Protein AF-0000000085089955 (afdb_homodimer)

Nearest PDB structures (foldseek):
  7aue-assembly1_R  TM=5.132E-01  e=2.820E-02  Homo sapiens
  8flt-assembly1_R  TM=5.204E-01  e=7.065E-01  Homo sapiens
  8fls-assembly1_R  TM=5.427E-01  e=8.782E-01  Homo sapiens
  5uz7-assembly1_R  TM=4.188E-01  e=1.191E+00  Homo sapiens
  4nqi-assembly1_B  TM=1.886E-01  e=1.191E+00  Dictyostelium discoideum

Sequence (634 aa):
MAKNITVPYVSVSDFDWGLNLEASASLPWNPTIWSLVAALTALPLWMTLELTVSVLYVFQRWSGLYFYAVLITAWSISLHAIGFLLSYCVPSCNWIASSIMTELGWVGMVTGFSLVLYSRLNLMSFIMRNRHISRIALAMIITNAVLFHIPTFVVFMIGVSSPGLFVKYISAMNALERVQIVMFSVQELILSGLYIYGTFKMAQDSFNSRIRRTIVLLITVQIAAVCCSALLIVLDFAGYYILKSFIHSFVYAIKLKLEFVILNEFRRLVTQASSGPGINEKDLTMASNGALFPFLKKQDSPAGGRVDEIDMEIRPVMAKNITVPYVSVSDFDWGLNLEASASLPWNPTIWSLVAALTALPLWMTLELTVSVLYVFQRWSGLYFYAVLITAWSISLHAIGFLLSYCVPSCNWIASSIMTELGWVGMVTGFSLVLYSRLNLMSFIMRNRHISRIALAMIITNAVLFHIPTFVVFMIGVSSPGLFVKYISAMNALERVQIVMFSVQELILSGLYIYGTFKMAQDSFNSRIRRTIVLLITVQIAAVCCSALLIVLDFAGYYILKSFIHSFVYAIKLKLEFVILNEFRRLVTQASSGPGINEKDLTMASNGALFPFLKKQDSPAGGRVDEIDMEIRPV

pLDDT: mean 77.6, std 19.86, range [26.81, 97.56]

Foldseek 3Di:
DDDDDDFADDDPVRDQLFDDLVQLQENGDDPVVVVLLVVLLVQLVVLLVVVVVVLVVVDPDCDALLNVLLNQLSVLLNQLSVLSCCRRHPNVDDNVVSLVSNLSSVLSNLLSVLSNLLSVLCQFLVVVVVVPVSVVLVVLSVVLSVVQSVVLSVLVCQLNVDVVSVVVSVVVNLVSVLVSLVSSLVSLVVSLVSVLVSLVVVVVVPPDPLSVVLSVLSNVLSVLLSVLSVVLNVCSVVRSNNSSSSNVSVSSSSNSVSSVVNVVSVVVVVVVVVPDDPPPPVVVCCVCVHGGRVQQDDPPPDPDDDPPDSPRPSDDD/DDDDDDFADDDPVRDQLFDDLVQLQENGDDPVVVVLLVVLLVQLVVLLVVVLVVLVVVDPDCDALLNVLLNQLSVLLNQLSVLSCCRRHPNVDDNVVSLVSNLSSVLSNLLSVLSNLLSVLCQFLVVVVVVVVSVVLVVLSVVLSVVQSVVLSVLVCQLNVDVVSVVVSVVVNLVSVLVSLVSSLVSLVVSLVSVLVSLVVVVVVDPDPLSVVLSVLSNVLSVLLSVLSVVLNVCSVVRSNNSSSSNVSVSSSSNSVSSVVNVVSVVVVVVVVVPDPPPPPVVVCCVCVHGGRVQQDDPPPDPDDDPPDSPRRSDDD

Secondary structure (DSSP, 8-state):
--EEEEEEE--GGG---S--HHHHH---B-HHHHHHHHHHHHHHHHHHHHHHHHHHHH-S----HHHHHHHHHHHHHHHHHHHHHHHHH-TTS-HHHHHHHHHHHHHHHHHHHHHHHHHHHHHSHHHHH-HHHHHHHHHHHHHHHHHHHHHHHHHHHHHHH-HHHHHHHHHHHHHHHHHHHHHHHHHHHHHHHHHHHHHHHHHTT---HHHHHHHHHHHHHHHHHHHHHHHHHHHHHTT-HHHHHHHHHHHHHHHHHHHHHHHHHHHHHHHHHHH-TTS-HHHHHHHHTSSS-TT-------SSS------------/--EEEEEEE--GGG---S--HHHHH---B-HHHHHHHHHHHHHHHHHHHHHHHHHHHH-S--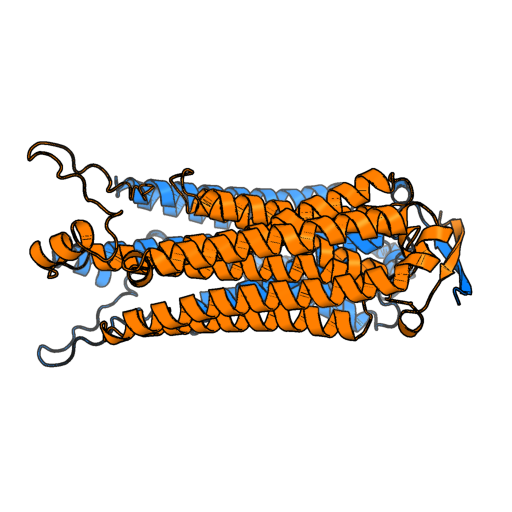--HHHHHHHHHHHHHHHHHHHHHHHHH-TTS-HHHHHHHHHHHHHHHHHHHHHHHHHHHHHSHHHHH-HHHHHHHHHHHHHHHHHHHHHHHHHHHHHHH-HHHHHHHHHHHHHHHHHHHHHHHHHHHHHHHHHHHHHHHHHTT---HHHHHHHHHHHHHHHHHHHHHHHHHHHHHTT-HHHHHHHHHHHHHHHHHHHHHHHHHHHHHHHHHHH-TTS-HHHHHHHHTSSS-TT-------SSS------------

InterPro domains:
  IPR056120 Domain of unknown function DUF7703 [PF24802] (38-273)

Organism: Talaromyces marneffei (strain ATCC 18224 / CBS 334.59 / QM 7333) (NCBI:txid441960)

Structure (mmCIF, N/CA/C/O backbone):
data_AF-0000000085089955-model_v1
#
loop_
_entity.id
_entity.type
_entity.pdbx_description
1 polymer 'DUF7703 domain-containing protein'
#
loop_
_atom_site.group_PDB
_atom_site.id
_atom_site.type_symbol
_atom_site.label_atom_id
_atom_site.label_alt_id
_atom_site.label_comp_id
_atom_site.label_asym_id
_atom_site.label_entity_id
_atom_site.label_seq_id
_atom_site.pdbx_PDB_ins_code
_atom_site.Cartn_x
_atom_site.Cartn_y
_atom_site.Cartn_z
_atom_site.occupancy
_atom_site.B_iso_or_equiv
_atom_site.auth_seq_id
_atom_site.auth_comp_id
_atom_site.auth_asym_id
_atom_site.auth_atom_id
_atom_site.pdbx_PDB_model_num
ATOM 1 N N . MET A 1 1 ? -11.969 -26.828 -19.609 1 55.75 1 MET A N 1
ATOM 2 C CA . MET A 1 1 ? -11.508 -28.109 -19.078 1 55.75 1 MET A CA 1
ATOM 3 C C . MET A 1 1 ? -10.023 -28.047 -18.734 1 55.75 1 MET A C 1
ATOM 5 O O . MET A 1 1 ? -9.234 -27.438 -19.453 1 55.75 1 MET A O 1
ATOM 9 N N . ALA A 1 2 ? -9.75 -28.391 -17.5 1 65.31 2 ALA A N 1
ATOM 10 C CA . ALA A 1 2 ? -8.367 -28.391 -17.031 1 65.31 2 ALA A CA 1
ATOM 11 C C . ALA A 1 2 ? -7.539 -29.422 -17.812 1 65.31 2 ALA A C 1
ATOM 13 O O . ALA A 1 2 ? -8.008 -30.516 -18.094 1 65.31 2 ALA A O 1
ATOM 14 N N . LYS A 1 3 ? -6.555 -28.953 -18.656 1 76.56 3 LYS A N 1
ATOM 15 C CA . LYS A 1 3 ? -5.598 -29.812 -19.328 1 76.56 3 LYS A CA 1
ATOM 16 C C . LYS A 1 3 ? -4.426 -30.172 -18.422 1 76.56 3 LYS A C 1
ATOM 18 O O . LYS A 1 3 ? -3.912 -29.297 -17.703 1 76.56 3 LYS A O 1
ATOM 23 N N . ASN A 1 4 ? -4.113 -31.391 -18.234 1 76.12 4 ASN A N 1
ATOM 24 C CA . ASN A 1 4 ? -2.975 -31.812 -17.422 1 76.12 4 ASN A CA 1
ATOM 25 C C . ASN A 1 4 ? -1.652 -31.547 -18.141 1 76.12 4 ASN A C 1
ATOM 27 O O . ASN A 1 4 ? -1.476 -31.922 -19.297 1 76.12 4 ASN A O 1
ATOM 31 N N . ILE A 1 5 ? -0.928 -30.641 -17.594 1 77.69 5 ILE A N 1
ATOM 32 C CA . ILE A 1 5 ? 0.38 -30.344 -18.172 1 77.69 5 ILE A CA 1
ATOM 33 C C . ILE A 1 5 ? 1.477 -30.734 -17.172 1 77.69 5 ILE A C 1
ATOM 35 O O . ILE A 1 5 ? 1.23 -30.812 -15.969 1 77.69 5 ILE A O 1
ATOM 39 N N . THR A 1 6 ? 2.623 -31.094 -17.656 1 76.88 6 THR A N 1
ATOM 40 C CA . THR A 1 6 ? 3.781 -31.406 -16.828 1 76.88 6 THR A CA 1
ATOM 41 C C . THR A 1 6 ? 4.668 -30.172 -16.656 1 76.88 6 THR A C 1
ATOM 43 O O . THR A 1 6 ? 5.039 -29.531 -17.625 1 76.88 6 THR A O 1
ATOM 46 N N . VAL A 1 7 ? 4.695 -29.797 -15.406 1 76.81 7 VAL A N 1
ATOM 47 C CA . VAL A 1 7 ? 5.5 -28.609 -15.133 1 76.81 7 VAL A CA 1
ATOM 48 C C . VAL A 1 7 ? 6.605 -28.969 -14.133 1 76.81 7 VAL A C 1
ATOM 50 O O . VAL A 1 7 ? 6.434 -29.844 -13.289 1 76.81 7 VAL A O 1
ATOM 53 N N . PRO A 1 8 ? 7.781 -28.344 -14.391 1 77.06 8 PRO A N 1
ATOM 54 C CA . PRO A 1 8 ? 8.852 -28.562 -13.406 1 77.06 8 PRO A CA 1
ATOM 55 C C . PRO A 1 8 ? 8.547 -27.922 -12.055 1 77.06 8 PRO A C 1
ATOM 57 O O . PRO A 1 8 ? 8.414 -26.703 -11.969 1 77.06 8 PRO A O 1
ATOM 60 N N . TYR A 1 9 ? 8.242 -28.75 -11.094 1 79 9 TYR A N 1
ATOM 61 C CA . TYR A 1 9 ? 7.902 -28.281 -9.758 1 79 9 TYR A CA 1
ATOM 62 C C . TYR A 1 9 ? 9.109 -28.359 -8.828 1 79 9 TYR A C 1
ATOM 64 O O . TYR A 1 9 ? 9.867 -29.344 -8.867 1 79 9 TYR A O 1
ATOM 72 N N . VAL A 1 10 ? 9.414 -27.266 -8.195 1 78.12 10 VAL A N 1
ATOM 73 C CA . VAL A 1 10 ? 10.469 -27.219 -7.184 1 78.12 10 VAL A CA 1
ATOM 74 C C . VAL A 1 10 ? 9.875 -26.766 -5.852 1 78.12 10 VAL A C 1
ATOM 76 O O . VAL A 1 10 ? 9.156 -25.766 -5.797 1 78.12 10 VAL A O 1
ATOM 79 N N . SER A 1 11 ? 10.078 -27.578 -4.848 1 80.56 11 SER A N 1
ATOM 80 C CA . SER A 1 11 ? 9.609 -27.172 -3.525 1 80.56 11 SER A CA 1
ATOM 81 C C . SER A 1 11 ? 10.305 -25.906 -3.062 1 80.56 11 SER A C 1
ATOM 83 O O . SER A 1 11 ? 11.406 -25.578 -3.529 1 80.56 11 SER A O 1
ATOM 85 N N . VAL A 1 12 ? 9.68 -25.172 -2.207 1 80.62 12 VAL A N 1
ATOM 86 C CA . VAL A 1 12 ? 10.195 -23.891 -1.717 1 80.62 12 VAL A CA 1
ATOM 87 C C . VAL A 1 12 ? 11.547 -24.109 -1.035 1 80.62 12 VAL A C 1
ATOM 89 O O . VAL A 1 12 ? 12.461 -23.297 -1.184 1 80.62 12 VAL A O 1
ATOM 92 N N . SER A 1 13 ? 11.688 -25.156 -0.314 1 80.88 13 SER A N 1
ATOM 93 C CA . SER A 1 13 ? 12.922 -25.453 0.41 1 80.88 13 SER A CA 1
ATOM 94 C C . SER A 1 13 ? 14.055 -25.828 -0.547 1 80.88 13 SER A C 1
ATOM 96 O O . SER A 1 13 ? 15.227 -25.594 -0.251 1 80.88 13 SER A O 1
ATOM 98 N N . ASP A 1 14 ? 13.758 -26.297 -1.745 1 80.56 14 ASP A N 1
ATOM 99 C CA . ASP A 1 14 ? 14.773 -26.75 -2.689 1 80.56 14 ASP A CA 1
ATOM 100 C C . ASP A 1 14 ? 15.016 -25.703 -3.775 1 80.56 14 ASP A C 1
ATOM 102 O O . ASP A 1 14 ? 15.836 -25.906 -4.672 1 80.56 14 ASP A O 1
ATOM 106 N N . PHE A 1 15 ? 14.227 -24.656 -3.637 1 82.88 15 PHE A N 1
ATOM 107 C CA . PHE A 1 15 ? 14.398 -23.609 -4.645 1 82.88 15 PHE A CA 1
ATOM 108 C C . PHE A 1 15 ? 15.703 -22.859 -4.418 1 82.88 15 PHE A C 1
ATOM 110 O O . PHE A 1 15 ? 16.016 -22.453 -3.291 1 82.88 15 PHE A O 1
ATOM 117 N N . ASP A 1 16 ? 16.516 -22.797 -5.477 1 80.5 16 ASP A N 1
ATOM 118 C CA . ASP A 1 16 ? 17.766 -22.031 -5.422 1 80.5 16 ASP A CA 1
ATOM 119 C C . ASP A 1 16 ? 17.484 -20.531 -5.562 1 80.5 16 ASP A C 1
ATOM 121 O O . ASP A 1 16 ? 17.266 -20.047 -6.672 1 80.5 16 ASP A O 1
ATOM 125 N N . TRP A 1 17 ? 17.531 -19.875 -4.477 1 83.56 17 TRP A N 1
ATOM 126 C CA . TRP A 1 17 ? 17.25 -18.438 -4.457 1 83.56 17 TRP A CA 1
ATOM 127 C C . TRP A 1 17 ? 18.469 -17.641 -4.918 1 83.56 17 TRP A C 1
ATOM 129 O O . TRP A 1 17 ? 18.469 -16.422 -4.875 1 83.56 17 TRP A O 1
ATOM 139 N N . GLY A 1 18 ? 19.516 -18.312 -5.324 1 79.62 18 GLY A N 1
ATOM 140 C CA . GLY A 1 18 ? 20.75 -17.641 -5.734 1 79.62 18 GLY A CA 1
ATOM 141 C C . GLY A 1 18 ? 20.703 -17.141 -7.164 1 79.62 18 GLY A C 1
ATOM 142 O O . GLY A 1 18 ? 19.688 -17.281 -7.848 1 79.62 18 GLY A O 1
ATOM 143 N N . LEU A 1 19 ? 21.766 -16.422 -7.5 1 77.88 19 LEU A N 1
ATOM 144 C CA . LEU A 1 19 ? 21.906 -15.914 -8.859 1 77.88 19 LEU A CA 1
ATOM 145 C C . LEU A 1 19 ? 22.125 -17.062 -9.844 1 77.88 19 LEU A C 1
ATOM 147 O O . LEU A 1 19 ? 23.109 -17.797 -9.75 1 77.88 19 LEU A O 1
ATOM 151 N N . ASN A 1 20 ? 21.062 -17.375 -10.539 1 74.69 20 ASN A N 1
ATOM 152 C CA . ASN A 1 20 ? 21.156 -18.453 -11.531 1 74.69 20 ASN A CA 1
ATOM 153 C C . ASN A 1 20 ? 20.438 -18.078 -12.82 1 74.69 20 ASN A C 1
ATOM 155 O O . ASN A 1 20 ? 19.422 -17.391 -12.797 1 74.69 20 ASN A O 1
ATOM 159 N N . LEU A 1 21 ? 21.109 -18.359 -13.859 1 64.19 21 LEU A N 1
ATOM 160 C CA . LEU A 1 21 ? 20.594 -18.031 -15.188 1 64.19 21 LEU A CA 1
ATOM 161 C C . LEU A 1 21 ? 19.312 -18.828 -15.477 1 64.19 21 LEU A C 1
ATOM 163 O O . LEU A 1 21 ? 18.406 -18.312 -16.125 1 64.19 21 LEU A O 1
ATOM 167 N N . GLU A 1 22 ? 19.266 -19.938 -15.008 1 59.94 22 GLU A N 1
ATOM 168 C CA . GLU A 1 22 ? 18.109 -20.781 -15.297 1 59.94 22 GLU A CA 1
ATOM 169 C C . GLU A 1 22 ? 16.828 -20.172 -14.711 1 59.94 22 GLU A C 1
ATOM 171 O O . GLU A 1 22 ? 15.773 -20.203 -15.344 1 59.94 22 GLU A O 1
ATOM 176 N N . ALA A 1 23 ? 17.062 -19.703 -13.602 1 55.53 23 ALA A N 1
ATOM 177 C CA . ALA A 1 23 ? 15.914 -19.078 -12.953 1 55.53 23 ALA A CA 1
ATOM 178 C C . ALA A 1 23 ? 15.484 -17.812 -13.688 1 55.53 23 ALA A C 1
ATOM 180 O O . ALA A 1 23 ? 14.305 -17.453 -13.672 1 55.53 23 ALA A O 1
ATOM 181 N N . SER A 1 24 ? 16.484 -17.203 -14.312 1 55.47 24 SER A N 1
ATOM 182 C CA . SER A 1 24 ? 16.156 -15.984 -15.047 1 55.47 24 SER A CA 1
ATOM 183 C C . SER A 1 24 ? 15.414 -16.312 -16.344 1 55.47 24 SER A C 1
ATOM 185 O O . SER A 1 24 ? 14.688 -15.461 -16.859 1 55.47 24 SER A O 1
ATOM 187 N N . ALA A 1 25 ? 15.5 -17.547 -16.75 1 57.53 25 ALA A N 1
ATOM 188 C CA . ALA A 1 25 ? 14.758 -17.922 -17.938 1 57.53 25 ALA A CA 1
ATOM 189 C C . ALA A 1 25 ? 13.305 -18.234 -17.609 1 57.53 25 ALA A C 1
ATOM 191 O O . ALA A 1 25 ? 12.391 -17.844 -18.344 1 57.53 25 ALA A O 1
ATOM 192 N N . SER A 1 26 ? 13.008 -19.047 -16.578 1 64.75 26 SER A N 1
ATOM 193 C CA . SER A 1 26 ? 11.625 -19.234 -16.141 1 64.75 26 SER A CA 1
ATOM 194 C C . SER A 1 26 ? 11.57 -19.766 -14.711 1 64.75 26 SER A C 1
ATOM 196 O O . SER A 1 26 ? 12.219 -20.766 -14.391 1 64.75 26 SER A O 1
ATOM 198 N N . LEU A 1 27 ? 10.969 -19.031 -13.805 1 73.38 27 LEU A N 1
ATOM 199 C CA . LEU A 1 27 ? 10.75 -19.5 -12.445 1 73.38 27 LEU A CA 1
ATOM 200 C C . LEU A 1 27 ? 10.031 -20.844 -12.445 1 73.38 27 LEU A C 1
ATOM 202 O O . LEU A 1 27 ? 9.117 -21.062 -13.234 1 73.38 27 LEU A O 1
ATOM 206 N N . PRO A 1 28 ? 10.656 -21.781 -11.727 1 75.38 28 PRO A N 1
ATOM 207 C CA . PRO A 1 28 ? 9.93 -23.047 -11.633 1 75.38 28 PRO A CA 1
ATOM 208 C C . PRO A 1 28 ? 8.508 -22.875 -11.109 1 75.38 28 PRO A C 1
ATOM 210 O O . PRO A 1 28 ? 8.188 -21.844 -10.5 1 75.38 28 PRO A O 1
ATOM 213 N N . TRP A 1 29 ? 7.73 -23.812 -11.445 1 74.44 29 TRP A N 1
ATOM 214 C CA . TRP A 1 29 ? 6.316 -23.734 -11.102 1 74.44 29 TRP A CA 1
ATOM 215 C C . TRP A 1 29 ? 6.098 -24.047 -9.625 1 74.44 29 TRP A C 1
ATOM 217 O O . TRP A 1 29 ? 6.375 -25.156 -9.172 1 74.44 29 TRP A O 1
ATOM 227 N N . ASN A 1 30 ? 6.004 -23.047 -8.867 1 81.12 30 ASN A N 1
ATOM 228 C CA . ASN A 1 30 ? 5.641 -23.125 -7.453 1 81.12 30 ASN A CA 1
ATOM 229 C C . ASN A 1 30 ? 4.703 -21.984 -7.059 1 81.12 30 ASN A C 1
ATOM 231 O O . ASN A 1 30 ? 5.066 -20.812 -7.156 1 81.12 30 ASN A O 1
ATOM 235 N N . PRO A 1 31 ? 3.537 -22.391 -6.668 1 79.56 31 PRO A N 1
ATOM 236 C CA . PRO A 1 31 ? 2.549 -21.359 -6.355 1 79.56 31 PRO A CA 1
ATOM 237 C C . PRO A 1 31 ? 3.018 -20.406 -5.258 1 79.56 31 PRO A C 1
ATOM 239 O O . PRO A 1 31 ? 2.715 -19.203 -5.301 1 79.56 31 PRO A O 1
ATOM 242 N N . THR A 1 32 ? 3.75 -20.953 -4.297 1 82.5 32 THR A N 1
ATOM 243 C CA . THR A 1 32 ? 4.203 -20.125 -3.188 1 82.5 32 THR A CA 1
ATOM 244 C C . THR A 1 32 ? 5.23 -19.094 -3.662 1 82.5 32 THR A C 1
ATOM 246 O O . THR A 1 32 ? 5.168 -17.922 -3.283 1 82.5 32 THR A O 1
ATOM 249 N N . ILE A 1 33 ? 6.109 -19.516 -4.492 1 84.81 33 ILE A N 1
ATOM 250 C CA . ILE A 1 33 ? 7.156 -18.641 -4.996 1 84.81 33 ILE A CA 1
ATOM 251 C C . ILE A 1 33 ? 6.539 -17.578 -5.902 1 84.81 33 ILE A C 1
ATOM 253 O O . ILE A 1 33 ? 6.852 -16.391 -5.781 1 84.81 33 ILE A O 1
ATOM 257 N N . TRP A 1 34 ? 5.609 -17.969 -6.715 1 85.38 34 TRP A N 1
ATOM 258 C CA . TRP A 1 34 ? 4.957 -17.031 -7.625 1 85.38 34 TRP A CA 1
ATOM 259 C C . TRP A 1 34 ? 4.102 -16.031 -6.859 1 85.38 34 TRP A C 1
ATOM 261 O O . TRP A 1 34 ? 4.051 -14.844 -7.211 1 85.38 34 TRP A O 1
ATOM 271 N N . SER A 1 35 ? 3.48 -16.516 -5.816 1 87.31 35 SER A N 1
ATOM 272 C CA . SER A 1 35 ? 2.66 -15.625 -4.996 1 87.31 35 SER A CA 1
ATOM 273 C C . SER A 1 35 ? 3.52 -14.617 -4.246 1 87.31 35 SER A C 1
ATOM 275 O O . SER A 1 35 ? 3.139 -13.445 -4.113 1 87.31 35 SER A O 1
ATOM 277 N N . LEU A 1 36 ? 4.613 -15.07 -3.795 1 88.38 36 LEU A N 1
ATOM 278 C CA . LEU A 1 36 ? 5.52 -14.18 -3.074 1 88.38 36 LEU A CA 1
ATOM 279 C C . LEU A 1 36 ? 6.066 -13.094 -3.994 1 88.38 36 LEU A C 1
ATOM 281 O O . LEU A 1 36 ? 6.078 -11.922 -3.633 1 88.38 36 LEU A O 1
ATOM 285 N N . VAL A 1 37 ? 6.449 -13.484 -5.168 1 88.69 37 VAL A N 1
ATOM 286 C CA . VAL A 1 37 ? 6.984 -12.555 -6.152 1 88.69 37 VAL A CA 1
ATOM 287 C C . VAL A 1 37 ? 5.902 -11.562 -6.566 1 88.69 37 VAL A C 1
ATOM 289 O O . VAL A 1 37 ? 6.16 -10.359 -6.688 1 88.69 37 VAL A O 1
ATOM 292 N N . ALA A 1 38 ? 4.742 -12.055 -6.746 1 91.12 38 ALA A N 1
ATOM 293 C CA . ALA A 1 38 ? 3.637 -11.188 -7.152 1 91.12 38 ALA A CA 1
ATOM 294 C C . ALA A 1 38 ? 3.312 -10.172 -6.062 1 91.12 38 ALA A C 1
ATOM 296 O O . ALA A 1 38 ? 3.098 -8.992 -6.355 1 91.12 38 ALA A O 1
ATOM 297 N N . ALA A 1 39 ? 3.297 -10.617 -4.832 1 92.25 39 ALA A N 1
ATOM 298 C CA . ALA A 1 39 ? 3.01 -9.727 -3.711 1 92.25 39 ALA A CA 1
ATOM 299 C C . ALA A 1 39 ? 4.094 -8.664 -3.564 1 92.25 39 ALA A C 1
ATOM 301 O O . ALA A 1 39 ? 3.789 -7.477 -3.412 1 92.25 39 ALA A O 1
ATOM 302 N N . LEU A 1 40 ? 5.32 -9.07 -3.672 1 93.31 40 LEU A N 1
ATOM 303 C CA . LEU A 1 40 ? 6.445 -8.164 -3.475 1 93.31 40 LEU A CA 1
ATOM 304 C C . LEU A 1 40 ? 6.574 -7.191 -4.645 1 93.31 40 LEU A C 1
ATOM 306 O O . LEU A 1 40 ? 7.211 -6.145 -4.523 1 93.31 40 LEU A O 1
ATOM 310 N N . THR A 1 41 ? 5.984 -7.535 -5.773 1 93.56 41 THR A N 1
ATOM 311 C CA . THR A 1 41 ? 5.977 -6.625 -6.91 1 93.56 41 THR A CA 1
ATOM 312 C C . THR A 1 41 ? 4.773 -5.688 -6.844 1 93.56 41 THR A C 1
ATOM 314 O O . THR A 1 41 ? 4.887 -4.5 -7.16 1 93.56 41 THR A O 1
ATOM 317 N N . ALA A 1 42 ? 3.674 -6.176 -6.398 1 94.5 42 ALA A N 1
ATOM 318 C CA . ALA A 1 42 ? 2.443 -5.387 -6.367 1 94.5 42 ALA A CA 1
ATOM 319 C C . ALA A 1 42 ? 2.527 -4.281 -5.32 1 94.5 42 ALA A C 1
ATOM 321 O O . ALA A 1 42 ? 2.014 -3.18 -5.527 1 94.5 42 ALA A O 1
ATOM 322 N N . LEU A 1 43 ? 3.174 -4.516 -4.27 1 95.31 43 LEU A N 1
ATOM 323 C CA . LEU A 1 43 ? 3.225 -3.572 -3.158 1 95.31 43 LEU A CA 1
ATOM 324 C C . LEU A 1 43 ? 3.967 -2.303 -3.559 1 95.31 43 LEU A C 1
ATOM 326 O O . LEU A 1 43 ? 3.438 -1.198 -3.42 1 95.31 43 LEU A O 1
ATOM 330 N N . PRO A 1 44 ? 5.164 -2.414 -4.09 1 96.25 44 PRO A N 1
ATOM 331 C CA . PRO A 1 44 ? 5.84 -1.18 -4.496 1 96.25 44 PRO A CA 1
ATOM 332 C C . PRO A 1 44 ? 5.094 -0.434 -5.602 1 96.25 44 PRO A C 1
ATOM 334 O O . PRO A 1 44 ? 5.141 0.798 -5.66 1 96.25 44 PRO A O 1
ATOM 337 N N . LEU A 1 45 ? 4.473 -1.155 -6.492 1 95.56 45 LEU A N 1
ATOM 338 C CA . LEU A 1 45 ? 3.688 -0.498 -7.531 1 95.56 45 LEU A CA 1
ATOM 339 C C . LEU A 1 45 ? 2.557 0.321 -6.918 1 95.56 45 LEU A C 1
ATOM 341 O O . LEU A 1 45 ? 2.312 1.458 -7.332 1 95.56 45 LEU A O 1
ATOM 345 N N . TRP A 1 46 ? 1.933 -0.245 -5.938 1 94.56 46 TRP A N 1
ATOM 346 C CA . TRP A 1 46 ? 0.867 0.472 -5.246 1 94.56 46 TRP A CA 1
ATOM 347 C C . TRP A 1 46 ? 1.421 1.677 -4.492 1 94.56 46 TRP A C 1
ATOM 349 O O . TRP A 1 46 ? 0.851 2.768 -4.547 1 94.56 46 TRP A O 1
ATOM 359 N N . MET A 1 47 ? 2.475 1.489 -3.82 1 94.81 47 MET A N 1
ATOM 360 C CA . MET A 1 47 ? 3.068 2.576 -3.047 1 94.81 47 MET A CA 1
ATOM 361 C C . MET A 1 47 ? 3.508 3.715 -3.959 1 94.81 47 MET A C 1
ATOM 363 O O . MET A 1 47 ? 3.422 4.887 -3.584 1 94.81 47 MET A O 1
ATOM 367 N N . THR A 1 48 ? 3.957 3.363 -5.148 1 95.19 48 THR A N 1
ATOM 368 C CA . THR A 1 48 ? 4.352 4.379 -6.117 1 95.19 48 THR A CA 1
ATOM 369 C C . THR A 1 48 ? 3.148 5.211 -6.555 1 95.19 48 THR A C 1
ATOM 371 O O . THR A 1 48 ? 3.225 6.438 -6.621 1 95.19 48 THR A O 1
ATOM 374 N N . LEU A 1 49 ? 2.049 4.535 -6.754 1 92.62 49 LEU A N 1
ATOM 375 C CA . LEU A 1 49 ? 0.835 5.238 -7.148 1 92.62 49 LEU A CA 1
ATOM 376 C C . LEU A 1 49 ? 0.336 6.133 -6.016 1 92.62 49 LEU A C 1
ATOM 378 O O . LEU A 1 49 ? -0.005 7.297 -6.246 1 92.62 49 LEU A O 1
ATOM 382 N N . GLU A 1 50 ? 0.359 5.602 -4.891 1 91.06 50 GLU A N 1
ATOM 383 C CA . GLU A 1 50 ? -0.069 6.359 -3.719 1 91.06 50 GLU A CA 1
ATOM 384 C C . GLU A 1 50 ? 0.827 7.57 -3.488 1 91.06 50 GLU A C 1
ATOM 386 O O . GLU A 1 50 ? 0.337 8.672 -3.217 1 91.06 50 GLU A O 1
ATOM 391 N N . LEU A 1 51 ? 2.072 7.406 -3.564 1 91.81 51 LEU A N 1
ATOM 392 C CA . LEU A 1 51 ? 3.02 8.492 -3.346 1 91.81 51 LEU A CA 1
ATOM 393 C C . LEU A 1 51 ? 2.883 9.562 -4.426 1 91.81 51 LEU A C 1
ATOM 395 O O . LEU A 1 51 ? 2.994 10.758 -4.145 1 91.81 51 LEU A O 1
ATOM 399 N N . THR A 1 52 ? 2.668 9.094 -5.648 1 91.94 52 THR A N 1
ATOM 400 C CA . THR A 1 52 ? 2.506 10.039 -6.75 1 91.94 52 THR A CA 1
ATOM 401 C C . THR A 1 52 ? 1.29 10.93 -6.52 1 91.94 52 THR A C 1
ATOM 403 O O . THR A 1 52 ? 1.372 12.156 -6.676 1 91.94 52 THR A O 1
ATOM 406 N N . VAL A 1 53 ? 0.237 10.344 -6.023 1 86.06 53 VAL A N 1
ATOM 407 C CA . VAL A 1 53 ? -0.976 11.109 -5.75 1 86.06 53 VAL A CA 1
ATOM 408 C C . VAL A 1 53 ? -0.747 12.031 -4.559 1 86.06 53 VAL A C 1
ATOM 410 O O . VAL A 1 53 ? -1.139 13.203 -4.59 1 86.06 53 VAL A O 1
ATOM 413 N N . SER A 1 54 ? -0.127 11.516 -3.58 1 84.56 54 SER A N 1
ATOM 414 C CA . SER A 1 54 ? 0.136 12.305 -2.379 1 84.56 54 SER A CA 1
ATOM 415 C C . SER A 1 54 ? 1.055 13.484 -2.68 1 84.56 54 SER A C 1
ATOM 417 O O . SER A 1 54 ? 0.839 14.586 -2.178 1 84.56 54 SER A O 1
ATOM 419 N N . VAL A 1 55 ? 2.049 13.25 -3.477 1 85.19 55 VAL A N 1
ATOM 420 C CA . VAL A 1 55 ? 3.014 14.289 -3.809 1 85.19 55 VAL A CA 1
ATOM 421 C C . VAL A 1 55 ? 2.342 15.367 -4.66 1 85.19 55 VAL A C 1
ATOM 423 O O . VAL A 1 55 ? 2.578 16.562 -4.469 1 85.19 55 VAL A O 1
ATOM 426 N N . LEU A 1 56 ? 1.487 14.953 -5.574 1 83.19 56 LEU A N 1
ATOM 427 C CA . LEU A 1 56 ? 0.79 15.898 -6.438 1 83.19 56 LEU A CA 1
ATOM 428 C C . LEU A 1 56 ? -0.239 16.703 -5.645 1 83.19 56 LEU A C 1
ATOM 430 O O . LEU A 1 56 ? -0.509 17.859 -5.965 1 83.19 56 LEU A O 1
ATOM 434 N N . TYR A 1 57 ? -0.662 16.141 -4.559 1 75.06 57 TYR A N 1
ATOM 435 C CA . TYR A 1 57 ? -1.659 16.797 -3.729 1 75.06 57 TYR A CA 1
ATOM 436 C C . TYR A 1 57 ? -1.001 17.781 -2.758 1 75.06 57 TYR A C 1
ATOM 438 O O . TYR A 1 57 ? -1.515 18.875 -2.525 1 75.06 57 TYR A O 1
ATOM 446 N N . VAL A 1 58 ? 0.046 17.328 -2.215 1 73.19 58 VAL A N 1
ATOM 447 C CA . VAL A 1 58 ? 0.69 18.109 -1.163 1 73.19 58 VAL A CA 1
ATOM 448 C C . VAL A 1 58 ? 1.448 19.281 -1.78 1 73.19 58 VAL A C 1
ATOM 450 O O . VAL A 1 58 ? 1.445 20.391 -1.233 1 73.19 58 VAL A O 1
ATOM 453 N N . PHE A 1 59 ? 2.051 18.969 -2.904 1 68.5 59 PHE A N 1
ATOM 454 C CA . PHE A 1 59 ? 2.867 20.031 -3.488 1 68.5 59 PHE A CA 1
ATOM 455 C C . PHE A 1 59 ? 2.039 20.891 -4.434 1 68.5 59 PHE A C 1
ATOM 457 O O . PHE A 1 59 ? 1.387 20.375 -5.344 1 68.5 59 PHE A O 1
ATOM 464 N N . GLN A 1 60 ? 1.993 22.016 -3.992 1 65.88 60 GLN A N 1
ATOM 465 C CA . GLN A 1 60 ? 1.268 22.953 -4.828 1 65.88 60 GLN A CA 1
ATOM 466 C C . GLN A 1 60 ? 2.148 23.484 -5.961 1 65.88 60 GLN A C 1
ATOM 468 O O . GLN A 1 60 ? 1.644 23.891 -7.008 1 65.88 60 GLN A O 1
ATOM 473 N N . ARG A 1 61 ? 3.451 23.406 -5.68 1 64.69 61 ARG A N 1
ATOM 474 C CA . ARG A 1 61 ? 4.395 23.844 -6.699 1 64.69 61 ARG A CA 1
ATOM 475 C C . ARG A 1 61 ? 5.27 22.688 -7.172 1 64.69 61 ARG A C 1
ATOM 477 O O . ARG A 1 61 ? 5.816 21.953 -6.355 1 64.69 61 ARG A O 1
ATOM 484 N N . TRP A 1 62 ? 5.262 22.469 -8.375 1 67.62 62 TRP A N 1
ATOM 485 C CA . TRP A 1 62 ? 5.984 21.359 -8.992 1 67.62 62 TRP A CA 1
ATOM 486 C C . TRP A 1 62 ? 7.387 21.797 -9.414 1 67.62 62 TRP A C 1
ATOM 488 O O . TRP A 1 62 ? 7.867 21.406 -10.484 1 67.62 62 TRP A O 1
ATOM 498 N N . SER A 1 63 ? 8.062 22.594 -8.68 1 68.69 63 SER A N 1
ATOM 499 C CA . SER A 1 63 ? 9.336 23.094 -9.195 1 68.69 63 SER A CA 1
ATOM 500 C C . SER A 1 63 ? 10.492 22.703 -8.273 1 68.69 63 SER A C 1
ATOM 502 O O . SER A 1 63 ? 11.656 22.875 -8.633 1 68.69 63 SER A O 1
ATOM 504 N N . GLY A 1 64 ? 10.367 22.031 -7.336 1 75.88 64 GLY A N 1
ATOM 505 C CA . GLY A 1 64 ? 11.484 21.781 -6.434 1 75.88 64 GLY A CA 1
ATOM 506 C C . GLY A 1 64 ? 12.219 20.484 -6.73 1 75.88 64 GLY A C 1
ATOM 507 O O . GLY A 1 64 ? 11.672 19.594 -7.371 1 75.88 64 GLY A O 1
ATOM 508 N N . LEU A 1 65 ? 13.641 20.562 -6.535 1 78.88 65 LEU A N 1
ATOM 509 C CA . LEU A 1 65 ? 14.461 19.359 -6.668 1 78.88 65 LEU A CA 1
ATOM 510 C C . LEU A 1 65 ? 13.852 18.203 -5.895 1 78.88 65 LEU A C 1
ATOM 512 O O . LEU A 1 65 ? 13.867 17.062 -6.367 1 78.88 65 LEU A O 1
ATOM 516 N N . TYR A 1 66 ? 13.344 18.547 -4.836 1 83.69 66 TYR A N 1
ATOM 517 C CA . TYR A 1 66 ? 12.75 17.5 -4.004 1 83.69 66 TYR A CA 1
ATOM 518 C C . TYR A 1 66 ? 11.562 16.859 -4.703 1 83.69 66 TYR A C 1
ATOM 520 O O . TYR A 1 66 ? 11.414 15.633 -4.691 1 83.69 66 TYR A O 1
ATOM 528 N N . PHE A 1 67 ? 10.781 17.672 -5.348 1 85.81 67 PHE A N 1
ATOM 529 C CA . PHE A 1 67 ? 9.602 17.172 -6.043 1 85.81 67 PHE A CA 1
ATOM 530 C C . PHE A 1 67 ? 9.992 16.188 -7.137 1 85.81 67 PHE A C 1
ATOM 532 O O . PHE A 1 67 ? 9.469 15.07 -7.191 1 85.81 67 PHE A O 1
ATOM 539 N N . TYR A 1 68 ? 10.906 16.547 -7.918 1 88.81 68 TYR A N 1
ATOM 540 C CA . TYR A 1 68 ? 11.312 15.688 -9.031 1 88.81 68 TYR A CA 1
ATOM 541 C C . TYR A 1 68 ? 12.086 14.477 -8.531 1 88.81 68 TYR A C 1
ATOM 543 O O . TYR A 1 68 ? 11.977 13.383 -9.102 1 88.81 68 TYR A O 1
ATOM 551 N N . ALA A 1 69 ? 12.906 14.641 -7.547 1 90.94 69 ALA A N 1
ATOM 552 C CA . ALA A 1 69 ? 13.648 13.516 -6.992 1 90.94 69 ALA A CA 1
ATOM 553 C C . ALA A 1 69 ? 12.703 12.445 -6.453 1 90.94 69 ALA A C 1
ATOM 555 O O . ALA A 1 69 ? 12.898 11.258 -6.707 1 90.94 69 ALA A O 1
ATOM 556 N N . VAL A 1 70 ? 11.688 12.906 -5.789 1 92.25 70 VAL A N 1
ATOM 557 C CA . VAL A 1 70 ? 10.742 11.961 -5.215 1 92.25 70 VAL A CA 1
ATOM 558 C C . VAL A 1 70 ? 9.969 11.258 -6.332 1 92.25 70 VAL A C 1
ATOM 560 O O . VAL A 1 70 ? 9.805 10.039 -6.305 1 92.25 70 VAL A O 1
ATOM 563 N N . LEU A 1 71 ? 9.523 11.984 -7.316 1 93.12 71 LEU A N 1
ATOM 564 C CA . LEU A 1 71 ? 8.727 11.422 -8.406 1 93.12 71 LEU A CA 1
ATOM 565 C C . LEU A 1 71 ? 9.562 10.453 -9.234 1 93.12 71 LEU A C 1
ATOM 567 O O . LEU A 1 71 ? 9.102 9.352 -9.562 1 93.12 71 LEU A O 1
ATOM 571 N N . ILE A 1 72 ? 10.75 10.859 -9.508 1 94.31 72 ILE A N 1
ATOM 572 C CA . ILE A 1 72 ? 11.633 10.023 -10.312 1 94.31 72 ILE A CA 1
ATOM 573 C C . ILE A 1 72 ? 11.984 8.758 -9.539 1 94.31 72 ILE A C 1
ATOM 575 O O . ILE A 1 72 ? 11.992 7.66 -10.109 1 94.31 72 ILE A O 1
ATOM 579 N N . THR A 1 73 ? 12.258 8.891 -8.305 1 96.06 73 THR A N 1
ATOM 580 C CA . THR A 1 73 ? 12.578 7.73 -7.48 1 96.06 73 THR A CA 1
ATOM 581 C C . THR A 1 73 ? 11.391 6.781 -7.395 1 96.06 73 THR A C 1
ATOM 583 O O . THR A 1 73 ? 11.547 5.566 -7.543 1 96.06 73 THR A O 1
ATOM 586 N N . ALA A 1 74 ? 10.203 7.32 -7.199 1 96.44 74 ALA A N 1
ATOM 587 C CA . ALA A 1 74 ? 9.008 6.496 -7.074 1 96.44 74 ALA A CA 1
ATOM 588 C C . ALA A 1 74 ? 8.766 5.68 -8.344 1 96.44 74 ALA A C 1
ATOM 590 O O . ALA A 1 74 ? 8.555 4.465 -8.273 1 96.44 74 ALA A O 1
ATOM 591 N N . TRP A 1 75 ? 8.844 6.281 -9.453 1 96.88 75 TRP A N 1
ATOM 592 C CA . TRP A 1 75 ? 8.562 5.598 -10.711 1 96.88 75 TRP A CA 1
ATOM 593 C C . TRP A 1 75 ? 9.719 4.676 -11.094 1 96.88 75 TRP A C 1
ATOM 595 O O . TRP A 1 75 ? 9.516 3.674 -11.781 1 96.88 75 TRP A O 1
ATOM 605 N N . SER A 1 76 ? 10.93 5.035 -10.625 1 97.56 76 SER A N 1
ATOM 606 C CA . SER A 1 76 ? 12.062 4.141 -10.844 1 97.56 76 SER A CA 1
ATOM 607 C C . SER A 1 76 ? 11.914 2.857 -10.039 1 97.56 76 SER A C 1
ATOM 609 O O . SER A 1 76 ? 12.336 1.787 -10.477 1 97.56 76 SER A O 1
ATOM 611 N N . ILE A 1 77 ? 11.336 2.955 -8.867 1 97.31 77 ILE A N 1
ATOM 612 C CA . ILE A 1 77 ? 11.062 1.789 -8.031 1 97.31 77 ILE A CA 1
ATOM 613 C C . ILE A 1 77 ? 10.133 0.829 -8.773 1 97.31 77 ILE A C 1
ATOM 615 O O . ILE A 1 77 ? 10.391 -0.376 -8.828 1 97.31 77 ILE A O 1
ATOM 619 N N . SER A 1 78 ? 9.109 1.4 -9.391 1 96.5 78 SER A N 1
ATOM 620 C CA . SER A 1 78 ? 8.156 0.589 -10.148 1 96.5 78 SER A CA 1
ATOM 621 C C . SER A 1 78 ? 8.812 -0.021 -11.375 1 96.5 78 SER A C 1
ATOM 623 O O . SER A 1 78 ? 8.547 -1.175 -11.727 1 96.5 78 SER A O 1
ATOM 625 N N . LEU A 1 79 ? 9.656 0.762 -12 1 96.19 79 LEU A N 1
ATOM 626 C CA . LEU A 1 79 ? 10.367 0.271 -13.172 1 96.19 79 LEU A CA 1
ATOM 627 C C . LEU A 1 79 ? 11.266 -0.905 -12.812 1 96.19 79 LEU A C 1
ATOM 629 O O . LEU A 1 79 ? 11.328 -1.895 -13.547 1 96.19 79 LEU A O 1
ATOM 633 N N . HIS A 1 80 ? 11.914 -0.767 -11.711 1 96.69 80 HIS A N 1
ATOM 634 C CA . HIS A 1 80 ? 12.789 -1.829 -11.227 1 96.69 80 HIS A CA 1
ATOM 635 C C . HIS A 1 80 ? 12 -3.09 -10.906 1 96.69 80 HIS A C 1
ATOM 637 O O . HIS A 1 80 ? 12.406 -4.195 -11.266 1 96.69 80 HIS A O 1
ATOM 643 N N . ALA A 1 81 ? 10.875 -2.939 -10.273 1 95.31 81 ALA A N 1
ATOM 644 C CA . ALA A 1 81 ? 10.031 -4.078 -9.914 1 95.31 81 ALA A CA 1
ATOM 645 C C . ALA A 1 81 ? 9.477 -4.77 -11.148 1 95.31 81 ALA A C 1
ATOM 647 O O . ALA A 1 81 ? 9.492 -5.996 -11.242 1 95.31 81 ALA A O 1
ATOM 648 N N . ILE A 1 82 ? 9.047 -3.996 -12.109 1 92.94 82 ILE A N 1
ATOM 649 C CA . ILE A 1 82 ? 8.484 -4.539 -13.336 1 92.94 82 ILE A CA 1
ATOM 650 C C . ILE A 1 82 ? 9.594 -5.207 -14.156 1 92.94 82 ILE A C 1
ATOM 652 O O . ILE A 1 82 ? 9.367 -6.242 -14.789 1 92.94 82 ILE A O 1
ATOM 656 N N . GLY A 1 83 ? 10.734 -4.59 -14.156 1 92.5 83 GLY A N 1
ATOM 657 C CA . GLY A 1 83 ? 11.852 -5.18 -14.875 1 92.5 83 GLY A CA 1
ATOM 658 C C . GLY A 1 83 ? 12.188 -6.582 -14.406 1 92.5 83 GLY A C 1
ATOM 659 O O . GLY A 1 83 ? 12.352 -7.492 -15.219 1 92.5 83 GLY A O 1
ATOM 660 N N . PHE A 1 84 ? 12.25 -6.781 -13.125 1 90.69 84 PHE A N 1
ATOM 661 C CA . PHE A 1 84 ? 12.547 -8.102 -12.586 1 90.69 84 PHE A CA 1
ATOM 662 C C . PHE A 1 84 ? 11.391 -9.062 -12.836 1 90.69 84 PHE A C 1
ATOM 664 O O . PHE A 1 84 ? 11.602 -10.258 -13.055 1 90.69 84 PHE A O 1
ATOM 671 N N . LEU A 1 85 ? 10.219 -8.531 -12.781 1 88.5 85 LEU A N 1
ATOM 672 C CA . LEU A 1 85 ? 9.062 -9.375 -13.078 1 88.5 85 LEU A CA 1
ATOM 673 C C . LEU A 1 85 ? 9.125 -9.891 -14.508 1 88.5 85 LEU A C 1
ATOM 675 O O . LEU A 1 85 ? 8.883 -11.078 -14.758 1 88.5 85 LEU A O 1
ATOM 679 N N . LEU A 1 86 ? 9.508 -9.039 -15.398 1 86.75 86 LEU A N 1
ATOM 680 C CA . LEU A 1 86 ? 9.609 -9.43 -16.797 1 86.75 86 LEU A CA 1
ATOM 681 C C . LEU A 1 86 ? 10.773 -10.398 -17.016 1 86.75 86 LEU A C 1
ATOM 683 O O . LEU A 1 86 ? 10.672 -11.336 -17.812 1 86.75 86 LEU A O 1
ATOM 687 N N . SER A 1 87 ? 11.797 -10.234 -16.328 1 86.06 87 SER A N 1
ATOM 688 C CA . SER A 1 87 ? 12.984 -11.062 -16.469 1 86.06 87 SER A CA 1
ATOM 689 C C . SER A 1 87 ? 12.742 -12.477 -15.938 1 86.06 87 SER A C 1
ATOM 691 O O . SER A 1 87 ? 13.195 -13.453 -16.531 1 86.06 87 SER A O 1
ATOM 693 N N . TYR A 1 88 ? 11.953 -12.617 -14.852 1 84.38 88 TYR A N 1
ATOM 694 C CA . TYR A 1 88 ? 11.844 -13.914 -14.195 1 84.38 88 TYR A CA 1
ATOM 695 C C . TYR A 1 88 ? 10.508 -14.57 -14.508 1 84.38 88 TYR A C 1
ATOM 697 O O . TYR A 1 88 ? 10.391 -15.805 -14.484 1 84.38 88 TYR A O 1
ATOM 705 N N . CYS A 1 89 ? 9.492 -13.836 -14.859 1 81 89 CYS A N 1
ATOM 706 C CA . CYS A 1 89 ? 8.156 -14.414 -14.969 1 81 89 CYS A CA 1
ATOM 707 C C . CYS A 1 89 ? 7.695 -14.438 -16.422 1 81 89 CYS A C 1
ATOM 709 O O . CYS A 1 89 ? 6.766 -15.172 -16.766 1 81 89 CYS A O 1
ATOM 711 N N . VAL A 1 90 ? 8.336 -13.703 -17.297 1 81.06 90 VAL A N 1
ATOM 712 C CA . VAL A 1 90 ? 7.918 -13.664 -18.688 1 81.06 90 VAL A CA 1
ATOM 713 C C . VAL A 1 90 ? 9.086 -14.07 -19.594 1 81.06 90 VAL A C 1
ATOM 715 O O . VAL A 1 90 ? 9.867 -13.219 -20.016 1 81.06 90 VAL A O 1
ATOM 718 N N . PRO A 1 91 ? 9.094 -15.32 -20.031 1 75.94 91 PRO A N 1
ATOM 719 C CA . PRO A 1 91 ? 10.203 -15.797 -20.859 1 75.94 91 PRO A CA 1
ATOM 720 C C . PRO A 1 91 ? 10.164 -15.227 -22.281 1 75.94 91 PRO A C 1
ATOM 722 O O . PRO A 1 91 ? 11.188 -15.188 -22.969 1 75.94 91 PRO A O 1
ATOM 725 N N . SER A 1 92 ? 9.008 -14.75 -22.656 1 79.31 92 SER A N 1
ATOM 726 C CA . SER A 1 92 ? 8.867 -14.25 -24.016 1 79.31 92 SER A CA 1
ATOM 727 C C . SER A 1 92 ? 9.5 -12.867 -24.172 1 79.31 92 SER A C 1
ATOM 729 O O . SER A 1 92 ? 9.766 -12.414 -25.281 1 79.31 92 SER A O 1
ATOM 731 N N . CYS A 1 93 ? 9.883 -12.336 -23.062 1 80.94 93 CYS A N 1
ATOM 732 C CA . CYS A 1 93 ? 10.453 -11 -23.109 1 80.94 93 CYS A CA 1
ATOM 733 C C . CYS A 1 93 ? 11.945 -11.055 -23.422 1 80.94 93 CYS A C 1
ATOM 735 O O . CYS A 1 93 ? 12.648 -11.953 -22.953 1 80.94 93 CYS A O 1
ATOM 737 N N . ASN A 1 94 ? 12.367 -10.109 -24.328 1 85.31 94 ASN A N 1
ATOM 738 C CA . ASN A 1 94 ? 13.789 -9.977 -24.656 1 85.31 94 ASN A CA 1
ATOM 739 C C . ASN A 1 94 ? 14.625 -9.688 -23.406 1 85.31 94 ASN A C 1
ATOM 741 O O . ASN A 1 94 ? 14.297 -8.789 -22.641 1 85.31 94 ASN A O 1
ATOM 745 N N . TRP A 1 95 ? 15.641 -10.531 -23.219 1 83.69 95 TRP A N 1
ATOM 746 C CA . TRP A 1 95 ? 16.469 -10.414 -22.031 1 83.69 95 TRP A CA 1
ATOM 747 C C . TRP A 1 95 ? 17.156 -9.047 -21.984 1 83.69 95 TRP A C 1
ATOM 749 O O . TRP A 1 95 ? 17.406 -8.516 -20.891 1 83.69 95 TRP A O 1
ATOM 759 N N . ILE A 1 96 ? 17.438 -8.43 -23.094 1 87.12 96 ILE A N 1
ATOM 760 C CA . ILE A 1 96 ? 18.094 -7.129 -23.156 1 87.12 96 ILE A CA 1
ATOM 761 C C . ILE A 1 96 ? 17.125 -6.055 -22.641 1 87.12 96 ILE A C 1
ATOM 763 O O . ILE A 1 96 ? 17.516 -5.195 -21.844 1 87.12 96 ILE A O 1
ATOM 767 N N . ALA A 1 97 ? 15.898 -6.148 -23.109 1 89.19 97 ALA A N 1
ATOM 768 C CA . ALA A 1 97 ? 14.898 -5.152 -22.719 1 89.19 97 ALA A CA 1
ATOM 769 C C . ALA A 1 97 ? 14.617 -5.215 -21.219 1 89.19 97 ALA A C 1
ATOM 771 O O . ALA A 1 97 ? 14.562 -4.184 -20.547 1 89.19 97 ALA A O 1
ATOM 772 N N . SER A 1 98 ? 14.492 -6.348 -20.703 1 89.44 98 SER A N 1
ATOM 773 C CA . SER A 1 98 ? 14.203 -6.504 -19.281 1 89.44 98 SER A CA 1
ATOM 774 C C . SER A 1 98 ? 15.398 -6.094 -18.422 1 89.44 98 SER A C 1
ATOM 776 O O . SER A 1 98 ? 15.227 -5.492 -17.359 1 89.44 98 SER A O 1
ATOM 778 N N . SER A 1 99 ? 16.609 -6.387 -18.938 1 89.44 99 SER A N 1
ATOM 779 C CA . SER A 1 99 ? 17.812 -6.031 -18.172 1 89.44 99 SER A CA 1
ATOM 780 C C . SER A 1 99 ? 18.016 -4.52 -18.156 1 89.44 99 SER A C 1
ATOM 782 O O . SER A 1 99 ? 18.391 -3.957 -17.109 1 89.44 99 SER A O 1
ATOM 784 N N . ILE A 1 100 ? 17.734 -3.922 -19.203 1 91.5 100 ILE A N 1
ATOM 785 C CA . ILE A 1 100 ? 17.875 -2.471 -19.266 1 91.5 100 ILE A CA 1
ATOM 786 C C . ILE A 1 100 ? 16.844 -1.814 -18.359 1 91.5 100 ILE A C 1
ATOM 788 O O . ILE A 1 100 ? 17.156 -0.861 -17.641 1 91.5 100 ILE A O 1
ATOM 792 N N . MET A 1 101 ? 15.672 -2.318 -18.391 1 93.31 101 MET A N 1
ATOM 793 C CA . MET A 1 101 ? 14.617 -1.778 -17.547 1 93.31 101 MET A CA 1
ATOM 794 C C . MET A 1 101 ? 14.961 -1.93 -16.078 1 93.31 101 MET A C 1
ATOM 796 O O . MET A 1 101 ? 14.797 -0.993 -15.289 1 93.31 101 MET A O 1
ATOM 800 N N . THR A 1 102 ? 15.445 -3.057 -15.719 1 93.56 102 THR A N 1
ATOM 801 C CA . THR A 1 102 ? 15.828 -3.324 -14.336 1 93.56 102 THR A CA 1
ATOM 802 C C . THR A 1 102 ? 16.969 -2.406 -13.898 1 93.56 102 THR A C 1
ATOM 804 O O . THR A 1 102 ? 16.938 -1.856 -12.797 1 93.56 102 THR A O 1
ATOM 807 N N . GLU A 1 103 ? 17.906 -2.195 -14.805 1 94.06 103 GLU A N 1
ATOM 808 C CA . GLU A 1 103 ? 19.062 -1.388 -14.469 1 94.06 103 GLU A CA 1
ATOM 809 C C . GLU A 1 103 ? 18.719 0.095 -14.398 1 94.06 103 GLU A C 1
ATOM 811 O O . GLU A 1 103 ? 19.188 0.811 -13.516 1 94.06 103 GLU A O 1
ATOM 816 N N . LEU A 1 104 ? 17.938 0.486 -15.305 1 93.94 104 LEU A N 1
ATOM 817 C CA . LEU A 1 104 ? 17.484 1.875 -15.258 1 93.94 104 LEU A CA 1
ATOM 818 C C . LEU A 1 104 ? 16.672 2.145 -13.992 1 93.94 104 LEU A C 1
ATOM 820 O O . LEU A 1 104 ? 16.812 3.203 -13.375 1 93.94 104 LEU A O 1
ATOM 824 N N . GLY A 1 105 ? 15.812 1.202 -13.656 1 96.5 105 GLY A N 1
ATOM 825 C CA . GLY A 1 105 ? 15.07 1.324 -12.414 1 96.5 105 GLY A CA 1
ATOM 826 C C . GLY A 1 105 ? 15.953 1.338 -11.188 1 96.5 105 GLY A C 1
ATOM 827 O O . GLY A 1 105 ? 15.719 2.107 -10.25 1 96.5 105 GLY A O 1
ATOM 828 N N . TRP A 1 106 ? 16.953 0.53 -11.25 1 96.12 106 TRP A N 1
ATOM 829 C CA . TRP A 1 106 ? 17.891 0.425 -10.133 1 96.12 106 TRP A CA 1
ATOM 830 C C . TRP A 1 106 ? 18.656 1.73 -9.938 1 96.12 106 TRP A C 1
ATOM 832 O O . TRP A 1 106 ? 18.75 2.24 -8.82 1 96.12 106 TRP A O 1
ATOM 842 N N . VAL A 1 107 ? 19.141 2.301 -10.992 1 95.12 107 VAL A N 1
ATOM 843 C CA . VAL A 1 107 ? 19.891 3.543 -10.922 1 95.12 107 VAL A CA 1
ATOM 844 C C . VAL A 1 107 ? 19.016 4.664 -10.383 1 95.12 107 VAL A C 1
ATOM 846 O O . VAL A 1 107 ? 19.422 5.402 -9.484 1 95.12 107 VAL A O 1
ATOM 849 N N . GLY A 1 108 ? 17.812 4.711 -10.945 1 95.25 108 GLY A N 1
ATOM 850 C CA . GLY A 1 108 ? 16.906 5.754 -10.516 1 95.25 108 GLY A CA 1
ATOM 851 C C . GLY A 1 108 ? 16.438 5.582 -9.078 1 95.25 108 GLY A C 1
ATOM 852 O O . GLY A 1 108 ? 16.234 6.57 -8.367 1 95.25 108 GLY A O 1
ATOM 853 N N . MET A 1 109 ? 16.281 4.414 -8.664 1 95.5 109 MET A N 1
ATOM 854 C CA . MET A 1 109 ? 15.781 4.121 -7.328 1 95.5 109 MET A CA 1
ATOM 855 C C . MET A 1 109 ? 16.828 4.426 -6.27 1 95.5 109 MET A C 1
ATOM 857 O O . MET A 1 109 ? 16.562 5.137 -5.301 1 95.5 109 MET A O 1
ATOM 861 N N . VAL A 1 110 ? 18.078 3.959 -6.465 1 94 110 VAL A N 1
ATOM 862 C CA . VAL A 1 110 ? 19.125 4.07 -5.453 1 94 110 VAL A CA 1
ATOM 863 C C . VAL A 1 110 ? 19.672 5.496 -5.438 1 94 110 VAL A C 1
ATOM 865 O O . VAL A 1 110 ? 19.734 6.137 -4.383 1 94 110 VAL A O 1
ATOM 868 N N . THR A 1 111 ? 20.047 5.965 -6.59 1 94.06 111 THR A N 1
ATOM 869 C CA . THR A 1 111 ? 20.578 7.32 -6.676 1 94.06 111 THR A CA 1
ATOM 870 C C . THR A 1 111 ? 19.469 8.352 -6.434 1 94.06 111 THR A C 1
ATOM 872 O O . THR A 1 111 ? 19.719 9.398 -5.832 1 94.06 111 THR A O 1
ATOM 875 N N . GLY A 1 112 ? 18.281 8.031 -6.953 1 93.81 112 GLY A N 1
ATOM 876 C CA . GLY A 1 112 ? 17.172 8.922 -6.695 1 93.81 112 GLY A CA 1
ATOM 877 C C . GLY A 1 112 ? 16.875 9.094 -5.215 1 93.81 112 GLY A C 1
ATOM 878 O O . GLY A 1 112 ? 16.625 10.211 -4.754 1 93.81 112 GLY A O 1
ATOM 879 N N . PHE A 1 113 ? 16.875 8.023 -4.516 1 94.19 113 PHE A N 1
ATOM 880 C CA . PHE A 1 113 ? 16.609 8.102 -3.082 1 94.19 113 PHE A CA 1
ATOM 881 C C . PHE A 1 113 ? 17.688 8.914 -2.375 1 94.19 113 PHE A C 1
ATOM 883 O O . PHE A 1 113 ? 17.391 9.68 -1.453 1 94.19 113 PHE A O 1
ATOM 890 N N . SER A 1 114 ? 18.938 8.758 -2.752 1 93 114 SER A N 1
ATOM 891 C CA . SER A 1 114 ? 20.016 9.547 -2.182 1 93 114 SER A CA 1
ATOM 892 C C . SER A 1 114 ? 19.828 11.039 -2.461 1 93 114 SER A C 1
ATOM 894 O O . SER A 1 114 ? 20.109 11.875 -1.608 1 93 114 SER A O 1
ATOM 896 N N . LEU A 1 115 ? 19.312 11.305 -3.625 1 92.12 115 LEU A N 1
ATOM 897 C CA . LEU A 1 115 ? 19.062 12.695 -3.969 1 92.12 115 LEU A CA 1
ATOM 898 C C . LEU A 1 115 ? 17.906 13.258 -3.141 1 92.12 115 LEU A C 1
ATOM 900 O O . LEU A 1 115 ? 17.891 14.445 -2.805 1 92.12 115 LEU A O 1
ATOM 904 N N . VAL A 1 116 ? 16.938 12.43 -2.873 1 91 116 VAL A N 1
ATOM 905 C CA . VAL A 1 116 ? 15.844 12.836 -2.006 1 91 116 VAL A CA 1
ATOM 906 C C . VAL A 1 116 ? 16.375 13.188 -0.621 1 91 116 VAL A C 1
ATOM 908 O O . VAL A 1 116 ? 16.016 14.219 -0.047 1 91 116 VAL A O 1
ATOM 911 N N . LEU A 1 117 ? 17.281 12.344 -0.112 1 88.69 117 LEU A N 1
ATOM 912 C CA . LEU A 1 117 ? 17.906 12.609 1.184 1 88.69 117 LEU A CA 1
ATOM 913 C C . LEU A 1 117 ? 18.734 13.891 1.142 1 88.69 117 LEU A C 1
ATOM 915 O O . LEU A 1 117 ? 18.703 14.68 2.086 1 88.69 117 LEU A O 1
ATOM 919 N N . TYR A 1 118 ? 19.422 14.047 0.023 1 88.56 118 TYR A N 1
ATOM 920 C CA . TYR A 1 118 ? 20.25 15.234 -0.176 1 88.56 118 TYR A CA 1
ATOM 921 C C . TYR A 1 118 ? 19.391 16.5 -0.213 1 88.56 118 TYR A C 1
ATOM 923 O O . TYR A 1 118 ? 19.734 17.516 0.39 1 88.56 118 TYR A O 1
ATOM 931 N N . SER A 1 119 ? 18.281 16.453 -0.926 1 85.44 119 SER A N 1
ATOM 932 C CA . SER A 1 119 ? 17.391 17.609 -1.046 1 85.44 119 SER A CA 1
ATOM 933 C C . SER A 1 119 ? 16.828 18 0.311 1 85.44 119 SER A C 1
ATOM 935 O O . SER A 1 119 ? 16.641 19.188 0.584 1 85.44 119 SER A O 1
ATOM 937 N N . ARG A 1 120 ? 16.562 17.094 1.069 1 82 120 ARG A N 1
ATOM 938 C CA . ARG A 1 120 ? 16.078 17.375 2.414 1 82 120 ARG A CA 1
ATOM 939 C C . ARG A 1 120 ? 17.156 18 3.277 1 82 120 ARG A C 1
ATOM 941 O O . ARG A 1 120 ? 16.875 18.891 4.094 1 82 120 ARG A O 1
ATOM 948 N N . LEU A 1 121 ? 18.297 17.484 3.162 1 80.19 121 LEU A N 1
ATOM 949 C CA . LEU A 1 121 ? 19.422 18.031 3.904 1 80.19 121 LEU A CA 1
ATOM 950 C C . LEU A 1 121 ? 19.609 19.516 3.586 1 80.19 121 LEU A C 1
ATOM 952 O O . LEU A 1 121 ? 19.922 20.297 4.477 1 80.19 121 LEU A O 1
ATOM 956 N N . ASN A 1 122 ? 19.344 19.797 2.387 1 77.12 122 ASN A N 1
ATOM 957 C CA . ASN A 1 122 ? 19.531 21.172 1.96 1 77.12 122 ASN A CA 1
ATOM 958 C C . ASN A 1 122 ? 18.422 22.078 2.496 1 77.12 122 ASN A C 1
ATOM 960 O O . ASN A 1 122 ? 18.562 23.297 2.533 1 77.12 122 ASN A O 1
ATOM 964 N N . LEU A 1 123 ? 17.328 21.5 2.891 1 71.25 123 LEU A N 1
ATOM 965 C CA . LEU A 1 123 ? 16.219 22.25 3.465 1 71.25 123 LEU A CA 1
ATOM 966 C C . LEU A 1 123 ? 16.484 22.578 4.934 1 71.25 123 LEU A C 1
ATOM 968 O O . LEU A 1 123 ? 15.875 23.484 5.492 1 71.25 123 LEU A O 1
ATOM 972 N N . MET A 1 124 ? 17.422 21.828 5.469 1 69.62 124 MET A N 1
ATOM 973 C CA . MET A 1 124 ? 17.734 22.047 6.879 1 69.62 124 MET A CA 1
ATOM 974 C C . MET A 1 124 ? 18.656 23.25 7.062 1 69.62 124 MET A C 1
ATOM 976 O O . MET A 1 124 ? 19.625 23.391 6.332 1 69.62 124 MET A O 1
ATOM 980 N N . SER A 1 125 ? 18.219 24.156 7.887 1 59.19 125 SER A N 1
ATOM 981 C CA . SER A 1 125 ? 18.859 25.453 8.133 1 59.19 125 SER A CA 1
ATOM 982 C C . SER A 1 125 ? 20.359 25.281 8.406 1 59.19 125 SER A C 1
ATOM 984 O O . SER A 1 125 ? 21.156 26.109 7.977 1 59.19 125 SER A O 1
ATOM 986 N N . PHE A 1 126 ? 20.656 24.344 9.18 1 56.28 126 PHE A N 1
ATOM 987 C CA . PHE A 1 126 ? 22.047 24.141 9.602 1 56.28 126 PHE A CA 1
ATOM 988 C C . PHE A 1 126 ? 22.953 23.922 8.406 1 56.28 126 PHE A C 1
ATOM 990 O O . PHE A 1 126 ? 24.062 24.453 8.359 1 56.28 126 PHE A O 1
ATOM 997 N N . ILE A 1 127 ? 22.5 23.094 7.574 1 55.22 127 ILE A N 1
ATOM 998 C CA . ILE A 1 127 ? 23.328 22.75 6.426 1 55.22 127 ILE A CA 1
ATOM 999 C C . ILE A 1 127 ? 23.359 23.906 5.438 1 55.22 127 ILE A C 1
ATOM 1001 O O . ILE A 1 127 ? 24.359 24.109 4.75 1 55.22 127 ILE A O 1
ATOM 1005 N N . MET A 1 128 ? 22.312 24.656 5.562 1 57.19 128 MET A N 1
ATOM 1006 C CA . MET A 1 128 ? 22.297 25.828 4.695 1 57.19 128 MET A CA 1
ATOM 1007 C C . MET A 1 128 ? 23.375 26.828 5.102 1 57.19 128 MET A C 1
ATOM 1009 O O . MET A 1 128 ? 23.906 27.562 4.258 1 57.19 128 MET A O 1
ATOM 1013 N N . ARG A 1 129 ? 23.734 26.656 6.328 1 62.69 129 ARG A N 1
ATOM 1014 C CA . ARG A 1 129 ? 24.781 27.562 6.766 1 62.69 129 ARG A CA 1
ATOM 1015 C C . ARG A 1 129 ? 26.156 27.062 6.328 1 62.69 129 ARG A C 1
ATOM 1017 O O . ARG A 1 129 ? 27.047 27.859 6.008 1 62.69 129 ARG A O 1
ATOM 1024 N N . ASN A 1 130 ? 26.266 25.844 6.277 1 70.56 130 ASN A N 1
ATOM 1025 C CA . ASN A 1 130 ? 27.531 25.266 5.84 1 70.56 130 ASN A CA 1
ATOM 1026 C C . ASN A 1 130 ? 27.422 24.625 4.461 1 70.56 130 ASN A C 1
ATOM 1028 O O . ASN A 1 130 ? 27.141 23.438 4.352 1 70.56 130 ASN A O 1
ATOM 1032 N N . ARG A 1 131 ? 27.641 25.375 3.471 1 77 131 ARG A N 1
ATOM 1033 C CA . ARG A 1 131 ? 27.516 24.953 2.078 1 77 131 ARG A CA 1
ATOM 1034 C C . ARG A 1 131 ? 28.484 23.812 1.755 1 77 131 ARG A C 1
ATOM 1036 O O . ARG A 1 131 ? 28.234 23.031 0.832 1 77 131 ARG A O 1
ATOM 1043 N N . HIS A 1 132 ? 29.516 23.672 2.551 1 83.94 132 HIS A N 1
ATOM 1044 C CA . HIS A 1 132 ? 30.516 22.656 2.279 1 83.94 132 HIS A CA 1
ATOM 1045 C C . HIS A 1 132 ? 29.953 21.25 2.527 1 83.94 132 HIS A C 1
ATOM 1047 O O . HIS A 1 132 ? 30.281 20.312 1.796 1 83.94 132 HIS A O 1
ATOM 1053 N N . ILE A 1 133 ? 29.156 21.141 3.443 1 84.88 133 ILE A N 1
ATOM 1054 C CA . ILE A 1 133 ? 28.594 19.844 3.779 1 84.88 133 ILE A CA 1
ATOM 1055 C C . ILE A 1 133 ? 27.688 19.359 2.648 1 84.88 133 ILE A C 1
ATOM 1057 O O . ILE A 1 133 ? 27.719 18.188 2.271 1 84.88 133 ILE A O 1
ATOM 1061 N N . SER A 1 134 ? 26.859 20.234 2.102 1 84.81 134 SER A N 1
ATOM 1062 C CA . SER A 1 134 ? 25.969 19.891 0.999 1 84.81 134 SER A CA 1
ATOM 1063 C C . SER A 1 134 ? 26.766 19.5 -0.245 1 84.81 134 SER A C 1
ATOM 1065 O O . SER A 1 134 ? 26.391 18.562 -0.949 1 84.81 134 SER A O 1
ATOM 1067 N N . ARG A 1 135 ? 27.875 20.188 -0.461 1 89.56 135 ARG A N 1
ATOM 1068 C CA . ARG A 1 135 ? 28.703 19.906 -1.631 1 89.56 135 ARG A CA 1
ATOM 1069 C C . ARG A 1 135 ? 29.406 18.562 -1.486 1 89.56 135 ARG A C 1
ATOM 1071 O O . ARG A 1 135 ? 29.531 17.812 -2.459 1 89.56 135 ARG A O 1
ATOM 1078 N N . ILE A 1 136 ? 29.859 18.312 -0.34 1 90.56 136 ILE A N 1
ATOM 1079 C CA . ILE A 1 136 ? 30.531 17.047 -0.078 1 90.56 136 ILE A CA 1
ATOM 1080 C C . ILE A 1 136 ? 29.531 15.891 -0.205 1 90.56 136 ILE A C 1
ATOM 1082 O O . ILE A 1 136 ? 29.875 14.828 -0.732 1 90.56 136 ILE A O 1
ATOM 1086 N N . ALA A 1 137 ? 28.328 16.141 0.317 1 90.69 137 ALA A N 1
ATOM 1087 C CA . ALA A 1 137 ? 27.281 15.117 0.21 1 90.69 137 ALA A CA 1
ATOM 1088 C C . ALA A 1 137 ? 26.953 14.836 -1.25 1 90.69 137 ALA A C 1
ATOM 1090 O O . ALA A 1 137 ? 26.812 13.672 -1.645 1 90.69 137 ALA A O 1
ATOM 1091 N N . LEU A 1 138 ? 26.844 15.844 -2.051 1 92.19 138 LEU A N 1
ATOM 1092 C CA . LEU A 1 138 ? 26.547 15.68 -3.467 1 92.19 138 LEU A CA 1
ATOM 1093 C C . LEU A 1 138 ? 27.688 14.961 -4.188 1 92.19 138 LEU A C 1
ATOM 1095 O O . LEU A 1 138 ? 27.438 14.094 -5.035 1 92.19 138 LEU A O 1
ATOM 1099 N N . ALA A 1 139 ? 28.875 15.375 -3.854 1 93.69 139 ALA A N 1
ATOM 1100 C CA . ALA A 1 139 ? 30.031 14.727 -4.449 1 93.69 139 ALA A CA 1
ATOM 1101 C C . ALA A 1 139 ? 30.078 13.242 -4.098 1 93.69 139 ALA A C 1
ATOM 1103 O O . ALA A 1 139 ? 30.438 12.406 -4.934 1 93.69 139 ALA A O 1
ATOM 1104 N N . MET A 1 140 ? 29.75 12.898 -2.922 1 94.75 140 MET A N 1
ATOM 1105 C CA . MET A 1 140 ? 29.719 11.508 -2.484 1 94.75 140 MET A CA 1
ATOM 1106 C C . MET A 1 140 ? 28.688 10.719 -3.273 1 94.75 140 MET A C 1
ATOM 1108 O O . MET A 1 140 ? 28.953 9.594 -3.715 1 94.75 140 MET A O 1
ATOM 1112 N N . ILE A 1 141 ? 27.516 11.297 -3.506 1 94.44 141 ILE A N 1
ATOM 1113 C CA . ILE A 1 141 ? 26.438 10.641 -4.238 1 94.44 141 ILE A CA 1
ATOM 1114 C C . ILE A 1 141 ? 26.875 10.391 -5.684 1 94.44 141 ILE A C 1
ATOM 1116 O O . ILE A 1 141 ? 26.703 9.289 -6.207 1 94.44 141 ILE A O 1
ATOM 1120 N N . ILE A 1 142 ? 27.484 11.391 -6.262 1 94.62 142 ILE A N 1
ATOM 1121 C CA . ILE A 1 142 ? 27.891 11.297 -7.656 1 94.62 142 ILE A CA 1
ATOM 1122 C C . ILE A 1 142 ? 29.031 10.281 -7.793 1 94.62 142 ILE A C 1
ATOM 1124 O O . ILE A 1 142 ? 29.031 9.461 -8.711 1 94.62 142 ILE A O 1
ATOM 1128 N N . THR A 1 143 ? 29.969 10.359 -6.898 1 95 143 THR A N 1
ATOM 1129 C CA . THR A 1 143 ? 31.094 9.438 -6.941 1 95 143 THR A CA 1
ATOM 1130 C C . THR A 1 143 ? 30.609 7.996 -6.773 1 95 143 THR A C 1
ATOM 1132 O O . THR A 1 143 ? 31.031 7.113 -7.523 1 95 143 THR A O 1
ATOM 1135 N N . ASN A 1 144 ? 29.75 7.746 -5.832 1 95.19 144 ASN A N 1
ATOM 1136 C CA . ASN A 1 144 ? 29.219 6.41 -5.598 1 95.19 144 ASN A CA 1
ATOM 1137 C C . ASN A 1 144 ? 28.422 5.906 -6.797 1 95.19 144 ASN A C 1
ATOM 1139 O O . ASN A 1 144 ? 28.516 4.734 -7.16 1 95.19 144 ASN A O 1
ATOM 1143 N N . ALA A 1 145 ? 27.656 6.793 -7.41 1 94.25 145 ALA A N 1
ATOM 1144 C CA . ALA A 1 145 ? 26.844 6.418 -8.57 1 94.25 145 ALA A CA 1
ATOM 1145 C C . ALA A 1 145 ? 27.734 5.992 -9.734 1 94.25 145 ALA A C 1
ATOM 1147 O O . ALA A 1 145 ? 27.5 4.949 -10.352 1 94.25 145 ALA A O 1
ATOM 1148 N N . VAL A 1 146 ? 28.75 6.723 -9.961 1 93.88 146 VAL A N 1
ATOM 1149 C CA . VAL A 1 146 ? 29.641 6.445 -11.086 1 93.88 146 VAL A CA 1
ATOM 1150 C C . VAL A 1 146 ? 30.469 5.195 -10.797 1 93.88 146 VAL A C 1
ATOM 1152 O O . VAL A 1 146 ? 30.641 4.34 -11.672 1 93.88 146 VAL A O 1
ATOM 1155 N N . LEU A 1 147 ? 30.891 5.035 -9.617 1 93.75 147 LEU A N 1
ATOM 1156 C CA . LEU A 1 147 ? 31.812 3.965 -9.242 1 93.75 147 LEU A CA 1
ATOM 1157 C C . LEU A 1 147 ? 31.094 2.623 -9.188 1 93.75 147 LEU A C 1
ATOM 1159 O O . LEU A 1 147 ? 31.672 1.583 -9.492 1 93.75 147 LEU A O 1
ATOM 1163 N N . PHE A 1 148 ? 29.828 2.668 -8.906 1 94.38 148 PHE A N 1
ATOM 1164 C CA . PHE A 1 148 ? 29.219 1.372 -8.633 1 94.38 148 PHE A CA 1
ATOM 1165 C C . PHE A 1 148 ? 28.109 1.079 -9.625 1 94.38 148 PHE A C 1
ATOM 1167 O O . PHE A 1 148 ? 27.828 -0.083 -9.93 1 94.38 148 PHE A O 1
ATOM 1174 N N . HIS A 1 149 ? 27.391 2.023 -10.211 1 94.19 149 HIS A N 1
ATOM 1175 C CA . HIS A 1 149 ? 26.344 1.748 -11.195 1 94.19 149 HIS A CA 1
ATOM 1176 C C . HIS A 1 149 ? 26.953 1.261 -12.516 1 94.19 149 HIS A C 1
ATOM 1178 O O . HIS A 1 149 ? 26.5 0.258 -13.07 1 94.19 149 HIS A O 1
ATOM 1184 N N . ILE A 1 150 ? 27.953 1.879 -12.945 1 92.56 150 ILE A N 1
ATOM 1185 C CA . ILE A 1 150 ? 28.484 1.633 -14.281 1 92.56 150 ILE A CA 1
ATOM 1186 C C . ILE A 1 150 ? 29.172 0.263 -14.32 1 92.56 150 ILE A C 1
ATOM 1188 O O . ILE A 1 150 ? 28.797 -0.595 -15.125 1 92.56 150 ILE A O 1
ATOM 1192 N N . PRO A 1 151 ? 30.125 -0.043 -13.453 1 92.75 151 PRO A N 1
ATOM 1193 C CA . PRO A 1 151 ? 30.766 -1.362 -13.516 1 92.75 151 PRO A CA 1
ATOM 1194 C C . PRO A 1 151 ? 29.781 -2.504 -13.273 1 92.75 151 PRO A C 1
ATOM 1196 O O . PRO A 1 151 ? 29.891 -3.561 -13.898 1 92.75 151 PRO A O 1
ATOM 1199 N N . THR A 1 152 ? 28.906 -2.266 -12.336 1 92.12 152 THR A N 1
ATOM 1200 C CA . THR A 1 152 ? 27.922 -3.311 -12.055 1 92.12 152 THR A CA 1
ATOM 1201 C C . THR A 1 152 ? 27.047 -3.574 -13.281 1 92.12 152 THR A C 1
ATOM 1203 O O . THR A 1 152 ? 26.797 -4.73 -13.633 1 92.12 152 THR A O 1
ATOM 1206 N N . PHE A 1 153 ? 26.656 -2.525 -13.945 1 91.81 153 PHE A N 1
ATOM 1207 C CA . PHE A 1 153 ? 25.828 -2.658 -15.148 1 91.81 153 PHE A CA 1
ATOM 1208 C C . PHE A 1 153 ? 26.594 -3.416 -16.234 1 91.81 153 PHE A C 1
ATOM 1210 O O . PHE A 1 153 ? 26.047 -4.34 -16.844 1 91.81 153 PHE A O 1
ATOM 1217 N N . VAL A 1 154 ? 27.828 -3.104 -16.469 1 91.75 154 VAL A N 1
ATOM 1218 C CA . VAL A 1 154 ? 28.625 -3.693 -17.531 1 91.75 154 VAL A CA 1
ATOM 1219 C C . VAL A 1 154 ? 28.875 -5.172 -17.234 1 91.75 154 VAL A C 1
ATOM 1221 O O . VAL A 1 154 ? 28.656 -6.027 -18.094 1 91.75 154 VAL A O 1
ATOM 1224 N N . VAL A 1 155 ? 29.219 -5.492 -16.031 1 91.25 155 VAL A N 1
ATOM 1225 C CA . VAL A 1 155 ? 29.531 -6.871 -15.672 1 91.25 155 VAL A CA 1
ATOM 1226 C C . VAL A 1 155 ? 28.266 -7.727 -15.742 1 91.25 155 VAL A C 1
ATOM 1228 O O . VAL A 1 155 ? 28.297 -8.867 -16.219 1 91.25 155 VAL A O 1
ATOM 1231 N N . PHE A 1 156 ? 27.172 -7.223 -15.312 1 89.75 156 PHE A N 1
ATOM 1232 C CA . PHE A 1 156 ? 25.938 -7.984 -15.328 1 89.75 156 PHE A CA 1
ATOM 1233 C C . PHE A 1 156 ? 25.422 -8.172 -16.75 1 89.75 156 PHE A C 1
ATOM 1235 O O . PHE A 1 156 ? 24.922 -9.242 -17.094 1 89.75 156 PHE A O 1
ATOM 1242 N N . MET A 1 157 ? 25.609 -7.141 -17.625 1 89.38 157 MET A N 1
ATOM 1243 C CA . MET A 1 157 ? 25.188 -7.262 -19.016 1 89.38 157 MET A CA 1
ATOM 1244 C C . MET A 1 157 ? 26.031 -8.289 -19.75 1 89.38 157 MET A C 1
ATOM 1246 O O . MET A 1 157 ? 25.5 -9.102 -20.516 1 89.38 157 MET A O 1
ATOM 1250 N N . ILE A 1 158 ? 27.281 -8.32 -19.5 1 88.62 158 ILE A N 1
ATOM 1251 C CA . ILE A 1 158 ? 28.172 -9.289 -20.125 1 88.62 158 ILE A CA 1
ATOM 1252 C C . ILE A 1 158 ? 27.906 -10.68 -19.562 1 88.62 158 ILE A C 1
ATOM 1254 O O . ILE A 1 158 ? 27.859 -11.664 -20.312 1 88.62 158 ILE A O 1
ATOM 1258 N N . GLY A 1 159 ? 27.688 -10.727 -18.312 1 86.31 159 GLY A N 1
ATOM 1259 C CA . GLY A 1 159 ? 27.5 -12.008 -17.641 1 86.31 159 GLY A CA 1
ATOM 1260 C C . GLY A 1 159 ? 26.219 -12.711 -18.062 1 86.31 159 GLY A C 1
ATOM 1261 O O . GLY A 1 159 ? 26.203 -13.93 -18.219 1 86.31 159 GLY A O 1
ATOM 1262 N N . VAL A 1 160 ? 25.156 -11.945 -18.328 1 84.56 160 VAL A N 1
ATOM 1263 C CA . VAL A 1 160 ? 23.859 -12.547 -18.625 1 84.56 160 VAL A CA 1
ATOM 1264 C C . VAL A 1 160 ? 23.719 -12.742 -20.141 1 84.56 160 VAL A C 1
ATOM 1266 O O . VAL A 1 160 ? 22.766 -13.383 -20.594 1 84.56 160 VAL A O 1
ATOM 1269 N N . SER A 1 161 ? 24.641 -12.352 -20.969 1 84.25 161 SER A N 1
ATOM 1270 C CA . SER A 1 161 ? 24.547 -12.391 -22.422 1 84.25 161 SER A CA 1
ATOM 1271 C C . SER A 1 161 ? 24.656 -13.82 -22.938 1 84.25 161 SER A C 1
ATOM 1273 O O . SER A 1 161 ? 24 -14.188 -23.922 1 84.25 161 SER A O 1
ATOM 1275 N N . SER A 1 162 ? 25.453 -14.672 -22.281 1 84.12 162 SER A N 1
ATOM 1276 C CA . SER A 1 162 ? 25.609 -16.062 -22.703 1 84.12 162 SER A CA 1
ATOM 1277 C C . SER A 1 162 ? 25.859 -16.984 -21.5 1 84.12 162 SER A C 1
ATOM 1279 O O . SER A 1 162 ? 26.359 -16.531 -20.469 1 84.12 162 SER A O 1
ATOM 1281 N N . PRO A 1 163 ? 25.344 -18.141 -21.578 1 84.62 163 PRO A N 1
ATOM 1282 C CA . PRO A 1 163 ? 25.562 -19.094 -20.484 1 84.62 163 PRO A CA 1
ATOM 1283 C C . PRO A 1 163 ? 27.031 -19.297 -20.156 1 84.62 163 PRO A C 1
ATOM 1285 O O . PRO A 1 163 ? 27.391 -19.469 -18.984 1 84.62 163 PRO A O 1
ATOM 1288 N N . GLY A 1 164 ? 27.891 -19.297 -21.172 1 85.75 164 GLY A N 1
ATOM 1289 C CA . GLY A 1 164 ? 29.312 -19.438 -20.938 1 85.75 164 GLY A CA 1
ATOM 1290 C C . GLY A 1 164 ? 29.922 -18.266 -20.172 1 85.75 164 GLY A C 1
ATOM 1291 O O . GLY A 1 164 ? 30.719 -18.469 -19.266 1 85.75 164 GLY A O 1
ATOM 1292 N N . LEU A 1 165 ? 29.516 -17.172 -20.516 1 87.75 165 LEU A N 1
ATOM 1293 C CA . LEU A 1 165 ? 30.016 -15.969 -19.859 1 87.75 165 LEU A CA 1
ATOM 1294 C C . LEU A 1 165 ? 29.438 -15.836 -18.453 1 87.75 165 LEU A C 1
ATOM 1296 O O . LEU A 1 165 ? 30.078 -15.297 -17.562 1 87.75 165 LEU A O 1
ATOM 1300 N N . PHE A 1 166 ? 28.297 -16.391 -18.281 1 87.56 166 PHE A N 1
ATOM 1301 C CA . PHE A 1 166 ? 27.688 -16.344 -16.969 1 87.56 166 PHE A CA 1
ATOM 1302 C C . PHE A 1 166 ? 28.5 -17.141 -15.953 1 87.56 166 PHE A C 1
ATOM 1304 O O . PHE A 1 166 ? 28.75 -16.656 -14.852 1 87.56 166 PHE A O 1
ATOM 1311 N N . VAL A 1 167 ? 28.891 -18.297 -16.344 1 87.38 167 VAL A N 1
ATOM 1312 C CA . VAL A 1 167 ? 29.672 -19.156 -15.453 1 87.38 167 VAL A CA 1
ATOM 1313 C C . VAL A 1 167 ? 31.016 -18.516 -15.141 1 87.38 167 VAL A C 1
ATOM 1315 O O . VAL A 1 167 ? 31.5 -18.578 -14.008 1 87.38 167 VAL A O 1
ATOM 1318 N N . LYS A 1 168 ? 31.594 -17.797 -16.078 1 88.88 168 LYS A N 1
ATOM 1319 C CA . LYS A 1 168 ? 32.906 -17.156 -15.906 1 88.88 168 LYS A CA 1
ATOM 1320 C C . LYS A 1 168 ? 32.781 -15.938 -14.992 1 88.88 168 LYS A C 1
ATOM 1322 O O . LYS A 1 168 ? 33.688 -15.688 -14.195 1 88.88 168 LYS A O 1
ATOM 1327 N N . TYR A 1 169 ? 31.703 -15.234 -15.055 1 89.88 169 TYR A N 1
ATOM 1328 C CA . TYR A 1 169 ? 31.609 -13.93 -14.391 1 89.88 169 TYR A CA 1
ATOM 1329 C C . TYR A 1 169 ? 30.703 -14 -13.172 1 89.88 169 TYR A C 1
ATOM 1331 O O . TYR A 1 169 ? 30.484 -12.984 -12.5 1 89.88 169 TYR A O 1
ATOM 1339 N N . ILE A 1 170 ? 30.219 -15.148 -12.82 1 88.94 170 ILE A N 1
ATOM 1340 C CA . ILE A 1 170 ? 29.281 -15.281 -11.711 1 88.94 170 ILE A CA 1
ATOM 1341 C C . ILE A 1 170 ? 29.969 -14.867 -10.406 1 88.94 170 ILE A C 1
ATOM 1343 O O . ILE A 1 170 ? 29.344 -14.234 -9.547 1 88.94 170 ILE A O 1
ATOM 1347 N N . SER A 1 171 ? 31.172 -15.219 -10.211 1 90.19 171 SER A N 1
ATOM 1348 C CA . SER A 1 171 ? 31.891 -14.852 -9 1 90.19 171 SER A CA 1
ATOM 1349 C C . SER A 1 171 ? 32.094 -13.344 -8.906 1 90.19 171 SER A C 1
ATOM 1351 O O . SER A 1 171 ? 31.938 -12.758 -7.836 1 90.19 171 SER A O 1
ATOM 1353 N N . ALA A 1 172 ? 32.469 -12.734 -10 1 90.44 172 ALA A N 1
ATOM 1354 C CA . ALA A 1 172 ? 32.625 -11.281 -10.039 1 90.44 172 ALA A CA 1
ATOM 1355 C C . ALA A 1 172 ? 31.297 -10.57 -9.82 1 90.44 172 ALA A C 1
ATOM 1357 O O . ALA A 1 172 ? 31.25 -9.531 -9.164 1 90.44 172 ALA A O 1
ATOM 1358 N N . MET A 1 173 ? 30.312 -11.141 -10.383 1 90.12 173 MET A N 1
ATOM 1359 C CA . MET A 1 173 ? 28.984 -10.555 -10.234 1 90.12 173 MET A CA 1
ATOM 1360 C C . MET A 1 173 ? 28.547 -10.578 -8.773 1 90.12 173 MET A C 1
ATOM 1362 O O . MET A 1 173 ? 28.047 -9.578 -8.25 1 90.12 173 MET A O 1
ATOM 1366 N N . ASN A 1 174 ? 28.719 -11.68 -8.125 1 90.81 174 ASN A N 1
ATOM 1367 C CA . ASN A 1 174 ? 28.359 -11.797 -6.719 1 90.81 174 ASN A CA 1
ATOM 1368 C C . ASN A 1 174 ? 29.188 -10.852 -5.852 1 90.81 174 ASN A C 1
ATOM 1370 O O . ASN A 1 174 ? 28.656 -10.219 -4.934 1 90.81 174 ASN A O 1
ATOM 1374 N N . ALA A 1 175 ? 30.422 -10.75 -6.109 1 91.62 175 ALA A N 1
ATOM 1375 C CA . ALA A 1 175 ? 31.297 -9.852 -5.352 1 91.62 175 ALA A CA 1
ATOM 1376 C C . ALA A 1 175 ? 30.891 -8.398 -5.539 1 91.62 175 ALA A C 1
ATOM 1378 O O . ALA A 1 175 ? 30.812 -7.637 -4.57 1 91.62 175 ALA A O 1
ATOM 1379 N N . LEU A 1 176 ? 30.656 -8.047 -6.777 1 91.75 176 LEU A N 1
ATOM 1380 C CA . LEU A 1 176 ? 30.266 -6.668 -7.07 1 91.75 176 LEU A CA 1
ATOM 1381 C C . LEU A 1 176 ? 28.922 -6.34 -6.426 1 91.75 176 LEU A C 1
ATOM 1383 O O . LEU A 1 176 ? 28.719 -5.223 -5.945 1 91.75 176 LEU A O 1
ATOM 1387 N N . GLU A 1 177 ? 28.031 -7.242 -6.469 1 90.88 177 GLU A N 1
ATOM 1388 C CA . GLU A 1 177 ? 26.719 -7.051 -5.84 1 90.88 177 GLU A CA 1
ATOM 1389 C C . GLU A 1 177 ? 26.859 -6.797 -4.344 1 90.88 177 GLU A C 1
ATOM 1391 O O . GLU A 1 177 ? 26.234 -5.891 -3.799 1 90.88 177 GLU A O 1
ATOM 1396 N N . ARG A 1 178 ? 27.688 -7.547 -3.697 1 92.38 178 ARG A N 1
ATOM 1397 C CA . ARG A 1 178 ? 27.875 -7.414 -2.258 1 92.38 178 ARG A CA 1
ATOM 1398 C C . ARG A 1 178 ? 28.547 -6.082 -1.92 1 92.38 178 ARG A C 1
ATOM 1400 O O . ARG A 1 178 ? 28.125 -5.391 -0.99 1 92.38 178 ARG A O 1
ATOM 1407 N N . VAL A 1 179 ? 29.453 -5.711 -2.729 1 93.38 179 VAL A N 1
ATOM 1408 C CA . VAL A 1 179 ? 30.188 -4.477 -2.471 1 93.38 179 VAL A CA 1
ATOM 1409 C C . VAL A 1 179 ? 29.281 -3.273 -2.711 1 93.38 179 VAL A C 1
ATOM 1411 O O . VAL A 1 179 ? 29.266 -2.336 -1.909 1 93.38 179 VAL A O 1
ATOM 1414 N N . GLN A 1 180 ? 28.594 -3.311 -3.789 1 93.31 180 GLN A N 1
ATOM 1415 C CA . GLN A 1 180 ? 27.781 -2.146 -4.129 1 93.31 180 GLN A CA 1
ATOM 1416 C C . GLN A 1 180 ? 26.656 -1.94 -3.111 1 93.31 180 GLN A C 1
ATOM 1418 O O . GLN A 1 180 ? 26.344 -0.806 -2.75 1 93.31 180 GLN A O 1
ATOM 1423 N N . ILE A 1 181 ? 26 -2.99 -2.668 1 93 181 ILE A N 1
ATOM 1424 C CA . ILE A 1 181 ? 24.906 -2.84 -1.715 1 93 181 ILE A CA 1
ATOM 1425 C C . ILE A 1 181 ? 25.438 -2.271 -0.402 1 93 181 ILE A C 1
ATOM 1427 O O . ILE A 1 181 ? 24.781 -1.452 0.241 1 93 181 ILE A O 1
ATOM 1431 N N . VAL A 1 182 ? 26.625 -2.68 0.005 1 93.62 182 VAL A N 1
ATOM 1432 C CA . VAL A 1 182 ? 27.219 -2.191 1.24 1 93.62 182 VAL A CA 1
ATOM 1433 C C . VAL A 1 182 ? 27.609 -0.724 1.079 1 93.62 182 VAL A C 1
ATOM 1435 O O . VAL A 1 182 ? 27.344 0.095 1.962 1 93.62 182 VAL A O 1
ATOM 1438 N N . MET A 1 183 ? 28.172 -0.414 -0.017 1 93.94 183 MET A N 1
ATOM 1439 C CA . MET A 1 183 ? 28.641 0.951 -0.237 1 93.94 183 MET A CA 1
ATOM 1440 C C . MET A 1 183 ? 27.469 1.922 -0.329 1 93.94 183 MET A C 1
ATOM 1442 O O . MET A 1 183 ? 27.531 3.018 0.233 1 93.94 183 MET A O 1
ATOM 1446 N N . PHE A 1 184 ? 26.438 1.589 -0.99 1 93.5 184 PHE A N 1
ATOM 1447 C CA . PHE A 1 184 ? 25.266 2.441 -1.068 1 93.5 184 PHE A CA 1
ATOM 1448 C C . PHE A 1 184 ? 24.594 2.574 0.297 1 93.5 184 PHE A C 1
ATOM 1450 O O . PHE A 1 184 ? 24.078 3.639 0.64 1 93.5 184 PHE A O 1
ATOM 1457 N N . SER A 1 185 ? 24.625 1.481 1.039 1 92.31 185 SER A N 1
ATOM 1458 C CA . SER A 1 185 ? 24.047 1.529 2.381 1 92.31 185 SER A CA 1
ATOM 1459 C C . SER A 1 185 ? 24.859 2.445 3.295 1 92.31 185 SER A C 1
ATOM 1461 O O . SER A 1 185 ? 24.281 3.154 4.129 1 92.31 185 SER A O 1
ATOM 1463 N N . VAL A 1 186 ? 26.156 2.389 3.146 1 93.12 186 VAL A N 1
ATOM 1464 C CA . VAL A 1 186 ? 27.016 3.264 3.93 1 93.12 186 VAL A CA 1
ATOM 1465 C C . VAL A 1 186 ? 26.734 4.723 3.57 1 93.12 186 VAL A C 1
ATOM 1467 O O . VAL A 1 186 ? 26.656 5.582 4.449 1 93.12 186 VAL A O 1
ATOM 1470 N N . GLN A 1 187 ? 26.656 4.973 2.326 1 94.12 187 GLN A N 1
ATOM 1471 C CA . GLN A 1 187 ? 26.312 6.32 1.879 1 94.12 187 GLN A CA 1
ATOM 1472 C C . GLN A 1 187 ? 25 6.793 2.498 1 94.12 187 GLN A C 1
ATOM 1474 O O . GLN A 1 187 ? 24.922 7.918 3 1 94.12 187 GLN A O 1
ATOM 1479 N N . GLU A 1 188 ? 23.984 5.984 2.502 1 90.31 188 GLU A N 1
ATOM 1480 C CA . GLU A 1 188 ? 22.688 6.324 3.08 1 90.31 188 GLU A CA 1
ATOM 1481 C C . GLU A 1 188 ? 22.797 6.535 4.586 1 90.31 188 GLU A C 1
ATOM 1483 O O . GLU A 1 188 ? 22.109 7.395 5.148 1 90.31 188 GLU A O 1
ATOM 1488 N N . LEU A 1 189 ? 23.625 5.738 5.137 1 89.88 189 LEU A N 1
ATOM 1489 C CA . LEU A 1 189 ? 23.859 5.867 6.574 1 89.88 189 LEU A CA 1
ATOM 1490 C C . LEU A 1 189 ? 24.484 7.215 6.902 1 89.88 189 LEU A C 1
ATOM 1492 O O . LEU A 1 189 ? 24.109 7.863 7.879 1 89.88 189 LEU A O 1
ATOM 1496 N N . ILE A 1 190 ? 25.406 7.613 6.148 1 91.69 190 ILE A N 1
ATOM 1497 C CA . ILE A 1 190 ? 26.078 8.891 6.34 1 91.69 190 ILE A CA 1
ATOM 1498 C C . ILE A 1 190 ? 25.078 10.031 6.152 1 91.69 190 ILE A C 1
ATOM 1500 O O . ILE A 1 190 ? 25.016 10.953 6.973 1 91.69 190 ILE A O 1
ATOM 1504 N N . LEU A 1 191 ? 24.344 9.969 5.086 1 89.31 191 LEU A N 1
ATOM 1505 C CA . LEU A 1 191 ? 23.359 11.008 4.816 1 89.31 191 LEU A CA 1
ATOM 1506 C C . LEU A 1 191 ? 22.312 11.07 5.93 1 89.31 191 LEU A C 1
ATOM 1508 O O . LEU A 1 191 ? 21.953 12.156 6.391 1 89.31 191 LEU A O 1
ATOM 1512 N N . SER A 1 192 ? 21.859 9.914 6.367 1 85.94 192 SER A N 1
ATOM 1513 C CA . SER A 1 192 ? 20.906 9.844 7.469 1 85.94 192 SER A CA 1
ATOM 1514 C C . SER A 1 192 ? 21.516 10.375 8.766 1 85.94 192 SER A C 1
ATOM 1516 O O . SER A 1 192 ? 20.844 11.055 9.539 1 85.94 192 SER A O 1
ATOM 1518 N N . GLY A 1 193 ? 22.797 10.031 8.953 1 84.81 193 GLY A N 1
ATOM 1519 C CA . GLY A 1 193 ? 23.484 10.531 10.133 1 84.81 193 GLY A CA 1
ATOM 1520 C C . GLY A 1 193 ? 23.625 12.047 10.148 1 84.81 193 GLY A C 1
ATOM 1521 O O . GLY A 1 193 ? 23.438 12.672 11.188 1 84.81 193 GLY A O 1
ATOM 1522 N N . LEU A 1 194 ? 23.922 12.625 9.039 1 85.25 194 LEU A N 1
ATOM 1523 C CA . LEU A 1 194 ? 24 14.078 8.914 1 85.25 194 LEU A CA 1
ATOM 1524 C C . LEU A 1 194 ? 22.641 14.711 9.203 1 85.25 194 LEU A C 1
ATOM 1526 O O . LEU A 1 194 ? 22.562 15.75 9.859 1 85.25 194 LEU A O 1
ATOM 1530 N N . TYR A 1 195 ? 21.641 14.094 8.742 1 80.81 195 TYR A N 1
ATOM 1531 C CA . TYR A 1 195 ? 20.297 14.586 8.969 1 80.81 195 TYR A CA 1
ATOM 1532 C C . TYR A 1 195 ? 19.938 14.539 10.445 1 80.81 195 TYR A C 1
ATOM 1534 O O . TYR A 1 195 ? 19.375 15.5 10.984 1 80.81 195 TYR A O 1
ATOM 1542 N N . ILE A 1 196 ? 20.188 13.422 11.023 1 80.06 196 ILE A N 1
ATOM 1543 C CA . ILE A 1 196 ? 19.906 13.258 12.445 1 80.06 196 ILE A CA 1
ATOM 1544 C C . ILE A 1 196 ? 20.688 14.297 13.25 1 80.06 196 ILE A C 1
ATOM 1546 O O . ILE A 1 196 ? 20.141 14.914 14.164 1 80.06 196 ILE A O 1
ATOM 1550 N N . TYR A 1 197 ? 21.922 14.461 12.922 1 81.19 197 TYR A N 1
ATOM 1551 C CA . TYR A 1 197 ? 22.781 15.438 13.594 1 81.19 197 TYR A CA 1
ATOM 1552 C C . TYR A 1 197 ? 22.219 16.844 13.438 1 81.19 197 TYR A C 1
ATOM 1554 O O . TYR A 1 197 ? 22.141 17.609 14.406 1 81.19 197 TYR A O 1
ATOM 1562 N N . GLY A 1 198 ? 21.844 17.203 12.281 1 77.38 198 GLY A N 1
ATOM 1563 C CA . GLY A 1 198 ? 21.25 18.516 12.031 1 77.38 198 GLY A CA 1
ATOM 1564 C C . GLY A 1 198 ? 19.953 18.734 12.766 1 77.38 198 GLY A C 1
ATOM 1565 O O . GLY A 1 198 ? 19.688 19.828 13.266 1 77.38 198 GLY A O 1
ATOM 1566 N N . THR A 1 199 ? 19.125 17.75 12.805 1 73.5 199 THR A N 1
ATOM 1567 C CA . THR A 1 199 ? 17.844 17.844 13.492 1 73.5 199 THR A CA 1
ATOM 1568 C C . THR A 1 199 ? 18.031 18 14.992 1 73.5 199 THR A C 1
ATOM 1570 O O . THR A 1 199 ? 17.328 18.75 15.648 1 73.5 199 THR A O 1
ATOM 1573 N N . PHE A 1 200 ? 19.031 17.328 15.508 1 75.94 200 PHE A N 1
ATOM 1574 C CA . PHE A 1 200 ? 19.344 17.422 16.938 1 75.94 200 PHE A CA 1
ATOM 1575 C C . PHE A 1 200 ? 19.844 18.812 17.281 1 75.94 200 PHE A C 1
ATOM 1577 O O . PHE A 1 200 ? 19.5 19.359 18.328 1 75.94 200 PHE A O 1
ATOM 1584 N N . LYS A 1 201 ? 20.578 19.344 16.531 1 75.06 201 LYS A N 1
ATOM 1585 C CA . LYS A 1 201 ? 21.094 20.688 16.766 1 75.06 201 LYS A CA 1
ATOM 1586 C C . LYS A 1 201 ? 19.984 21.734 16.703 1 75.06 201 LYS A C 1
ATOM 1588 O O . LYS A 1 201 ? 19.984 22.703 17.469 1 75.06 201 LYS A O 1
ATOM 1593 N N . MET A 1 202 ? 19.062 21.5 15.836 1 71.31 202 MET A N 1
ATOM 1594 C CA . MET A 1 202 ? 17.906 22.391 15.727 1 71.31 202 MET A CA 1
ATOM 1595 C C . MET A 1 202 ? 17 22.266 16.938 1 71.31 202 MET A C 1
ATOM 1597 O O . MET A 1 202 ? 16.391 23.25 17.375 1 71.31 202 MET A O 1
ATOM 1601 N N . ALA A 1 203 ? 16.844 21.125 17.469 1 70.62 203 ALA A N 1
ATOM 1602 C CA . ALA A 1 203 ? 15.961 20.844 18.609 1 70.62 203 ALA A CA 1
ATOM 1603 C C . ALA A 1 203 ? 16.531 21.422 19.906 1 70.62 203 ALA A C 1
ATOM 1605 O O . ALA A 1 203 ? 15.781 21.734 20.828 1 70.62 203 ALA A O 1
ATOM 1606 N N . GLN A 1 204 ? 17.766 21.516 20.078 1 69.81 204 GLN A N 1
ATOM 1607 C CA . GLN A 1 204 ? 18.375 22.031 21.297 1 69.81 204 GLN A CA 1
ATOM 1608 C C . GLN A 1 204 ? 17.906 23.438 21.594 1 69.81 204 GLN A C 1
ATOM 1610 O O . GLN A 1 204 ? 17.859 23.844 22.766 1 69.81 204 GLN A O 1
ATOM 1615 N N . ASP A 1 205 ? 17.375 24.078 20.625 1 58.59 205 ASP A N 1
ATOM 1616 C CA . ASP A 1 205 ? 17.016 25.484 20.859 1 58.59 205 ASP A CA 1
ATOM 1617 C C . ASP A 1 205 ? 15.523 25.609 21.172 1 58.59 205 ASP A C 1
ATOM 1619 O O . ASP A 1 205 ? 15.07 26.641 21.656 1 58.59 205 ASP A O 1
ATOM 1623 N N . SER A 1 206 ? 14.781 24.609 20.734 1 58.94 206 SER A N 1
ATOM 1624 C CA . SER A 1 206 ? 13.344 24.844 20.891 1 58.94 206 SER A CA 1
ATOM 1625 C C . SER A 1 206 ? 12.727 23.859 21.875 1 58.94 206 SER A C 1
ATOM 1627 O O . SER A 1 206 ? 12.914 22.641 21.734 1 58.94 206 SER A O 1
ATOM 1629 N N . PHE A 1 207 ? 12.602 24.234 23.141 1 59.59 207 PHE A N 1
ATOM 1630 C CA . PHE A 1 207 ? 12.039 23.469 24.25 1 59.59 207 PHE A CA 1
ATOM 1631 C C . PHE A 1 207 ? 10.562 23.188 24.016 1 59.59 207 PHE A C 1
ATOM 1633 O O . PHE A 1 207 ? 9.828 22.875 24.969 1 59.59 207 PHE A O 1
ATOM 1640 N N . ASN A 1 208 ? 10.07 23.297 22.766 1 67.62 208 ASN A N 1
ATOM 1641 C CA . ASN A 1 208 ? 8.641 23.031 22.625 1 67.62 208 ASN A CA 1
ATOM 1642 C C . ASN A 1 208 ? 8.352 21.547 22.484 1 67.62 208 ASN A C 1
ATOM 1644 O O . ASN A 1 208 ? 9.109 20.828 21.828 1 67.62 208 ASN A O 1
ATOM 1648 N N . SER A 1 209 ? 7.539 21 23.281 1 73.38 209 SER A N 1
ATOM 1649 C CA . SER A 1 209 ? 7.133 19.609 23.297 1 73.38 209 SER A CA 1
ATOM 1650 C C . SER A 1 209 ? 6.789 19.125 21.891 1 73.38 209 SER A C 1
ATOM 1652 O O . SER A 1 209 ? 7.094 17.984 21.531 1 73.38 209 SER A O 1
ATOM 1654 N N . ARG A 1 210 ? 6.234 19.953 21.141 1 69.31 210 ARG A N 1
ATOM 1655 C CA . ARG A 1 210 ? 5.855 19.594 19.781 1 69.31 210 ARG A CA 1
ATOM 1656 C C . ARG A 1 210 ? 7.09 19.391 18.906 1 69.31 210 ARG A C 1
ATOM 1658 O O . ARG A 1 210 ? 7.129 18.453 18.094 1 69.31 210 ARG A O 1
ATOM 1665 N N . ILE A 1 211 ? 8.047 20.203 19.156 1 70.88 211 ILE A N 1
ATOM 1666 C CA . ILE A 1 211 ? 9.297 20.094 18.406 1 70.88 211 ILE A CA 1
ATOM 1667 C C . ILE A 1 211 ? 10.016 18.797 18.797 1 70.88 211 ILE A C 1
ATOM 1669 O O . ILE A 1 211 ? 10.57 18.109 17.938 1 70.88 211 ILE A O 1
ATOM 1673 N N . ARG A 1 212 ? 9.914 18.484 20.031 1 77.31 212 ARG A N 1
ATOM 1674 C CA . ARG A 1 212 ? 10.547 17.266 20.5 1 77.31 212 ARG A CA 1
ATOM 1675 C C . ARG A 1 212 ? 9.898 16.031 19.891 1 77.31 212 ARG A C 1
ATOM 1677 O O . ARG A 1 212 ? 10.594 15.086 19.484 1 77.31 212 ARG A O 1
ATOM 1684 N N . ARG A 1 213 ? 8.625 16.031 19.797 1 75.62 213 ARG A N 1
ATOM 1685 C CA . ARG A 1 213 ? 7.895 14.914 19.203 1 75.62 213 ARG A CA 1
ATOM 1686 C C . ARG A 1 213 ? 8.25 14.766 17.719 1 75.62 213 ARG A C 1
ATOM 1688 O O . ARG A 1 213 ? 8.398 13.648 17.219 1 75.62 213 ARG A O 1
ATOM 1695 N N . THR A 1 214 ? 8.375 15.844 17.109 1 76.31 214 THR A N 1
ATOM 1696 C CA . THR A 1 214 ? 8.734 15.828 15.695 1 76.31 214 THR A CA 1
ATOM 1697 C C . THR A 1 214 ? 10.148 15.297 15.5 1 76.31 214 THR A C 1
ATOM 1699 O O . THR A 1 214 ? 10.414 14.539 14.562 1 76.31 214 THR A O 1
ATOM 1702 N N . ILE A 1 215 ? 11.008 15.656 16.438 1 78.12 215 ILE A N 1
ATOM 1703 C CA . ILE A 1 215 ? 12.398 15.203 16.359 1 78.12 215 ILE A CA 1
ATOM 1704 C C . ILE A 1 215 ? 12.461 13.695 16.562 1 78.12 215 ILE A C 1
ATOM 1706 O O . ILE A 1 215 ? 13.188 12.992 15.852 1 78.12 215 ILE A O 1
ATOM 1710 N N . VAL A 1 216 ? 11.773 13.266 17.484 1 81.88 216 VAL A N 1
ATOM 1711 C CA . VAL A 1 216 ? 11.75 11.836 17.75 1 81.88 216 VAL A CA 1
ATOM 1712 C C . VAL A 1 216 ? 11.219 11.086 16.531 1 81.88 216 VAL A C 1
ATOM 1714 O O . VAL A 1 216 ? 11.734 10.023 16.172 1 81.88 216 VAL A O 1
ATOM 1717 N N . LEU A 1 217 ? 10.188 11.609 15.93 1 80.56 217 LEU A N 1
ATOM 1718 C CA . LEU A 1 217 ? 9.633 10.992 14.727 1 80.56 217 LEU A CA 1
ATOM 1719 C C . LEU A 1 217 ? 10.672 10.961 13.609 1 80.56 217 LEU A C 1
ATOM 1721 O O . LEU A 1 217 ? 10.812 9.953 12.914 1 80.56 217 LEU A O 1
ATOM 1725 N N . LEU A 1 218 ? 11.391 12 13.484 1 79.69 218 LEU A N 1
ATOM 1726 C CA . LEU A 1 218 ? 12.406 12.094 12.445 1 79.69 218 LEU A CA 1
ATOM 1727 C C . LEU A 1 218 ? 13.508 11.055 12.672 1 79.69 218 LEU A C 1
ATOM 1729 O O . LEU A 1 218 ? 13.945 10.391 11.727 1 79.69 218 LEU A O 1
ATOM 1733 N N . ILE A 1 219 ? 13.875 10.922 13.844 1 82.06 219 ILE A N 1
ATOM 1734 C CA . ILE A 1 219 ? 14.922 9.977 14.195 1 82.06 219 ILE A CA 1
ATOM 1735 C C . ILE A 1 219 ? 14.414 8.547 14 1 82.06 219 ILE A C 1
ATOM 1737 O O . ILE A 1 219 ? 15.125 7.695 13.461 1 82.06 219 ILE A O 1
ATOM 1741 N N . THR A 1 220 ? 13.195 8.312 14.43 1 84.19 220 THR A N 1
ATOM 1742 C CA . THR A 1 220 ? 12.609 6.984 14.312 1 84.19 220 THR A CA 1
ATOM 1743 C C . THR A 1 220 ? 12.508 6.566 12.852 1 84.19 220 THR A C 1
ATOM 1745 O O . THR A 1 220 ? 12.812 5.426 12.5 1 84.19 220 THR A O 1
ATOM 1748 N N . VAL A 1 221 ? 12.07 7.434 12.031 1 84.5 221 VAL A N 1
ATOM 1749 C CA . VAL A 1 221 ? 11.93 7.145 10.602 1 84.5 221 VAL A CA 1
ATOM 1750 C C . VAL A 1 221 ? 13.305 6.863 10 1 84.5 221 VAL A C 1
ATOM 1752 O O . VAL A 1 221 ? 13.445 5.973 9.156 1 84.5 221 VAL A O 1
ATOM 1755 N N . GLN A 1 222 ? 14.367 7.539 10.414 1 84.25 222 GLN A N 1
ATOM 1756 C CA . GLN A 1 222 ? 15.719 7.32 9.906 1 84.25 222 GLN A CA 1
ATOM 1757 C C . GLN A 1 222 ? 16.266 5.961 10.352 1 84.25 222 GLN A C 1
ATOM 1759 O O . GLN A 1 222 ? 16.922 5.266 9.57 1 84.25 222 GLN A O 1
ATOM 1764 N N . ILE A 1 223 ? 15.953 5.688 11.523 1 86 223 ILE A N 1
ATOM 1765 C CA . ILE A 1 223 ? 16.391 4.391 12.039 1 86 223 ILE A CA 1
ATOM 1766 C C . ILE A 1 223 ? 15.688 3.273 11.266 1 86 223 ILE A C 1
ATOM 1768 O O . ILE A 1 223 ? 16.312 2.27 10.914 1 86 223 ILE A O 1
ATOM 1772 N N . ALA A 1 224 ? 14.406 3.465 10.992 1 88.06 224 ALA A N 1
ATOM 1773 C CA . ALA A 1 224 ? 13.656 2.479 10.219 1 88.06 224 ALA A CA 1
ATOM 1774 C C . ALA A 1 224 ? 14.242 2.32 8.82 1 88.06 224 ALA A C 1
ATOM 1776 O O . ALA A 1 224 ? 14.344 1.205 8.305 1 88.06 224 ALA A O 1
ATOM 1777 N N . ALA A 1 225 ? 14.641 3.389 8.266 1 87.62 225 ALA A N 1
ATOM 1778 C CA . ALA A 1 225 ? 15.234 3.365 6.93 1 87.62 225 ALA A CA 1
ATOM 1779 C C . ALA A 1 225 ? 16.562 2.605 6.93 1 87.62 225 ALA A C 1
ATOM 1781 O O . ALA A 1 225 ? 16.844 1.841 6.004 1 87.62 225 ALA A O 1
ATOM 1782 N N . VAL A 1 226 ? 17.344 2.758 7.961 1 87.06 226 VAL A N 1
ATOM 1783 C CA . VAL A 1 226 ? 18.641 2.082 8.086 1 87.06 226 VAL A CA 1
ATOM 1784 C C . VAL A 1 226 ? 18.422 0.586 8.297 1 87.06 226 VAL A C 1
ATOM 1786 O O . VAL A 1 226 ? 19.156 -0.239 7.742 1 87.06 226 VAL A O 1
ATOM 1789 N N . CYS A 1 227 ? 17.406 0.28 9.039 1 90.38 227 CYS A N 1
ATOM 1790 C CA . CYS A 1 227 ? 17.078 -1.123 9.266 1 90.38 227 CYS A CA 1
ATOM 1791 C C . CYS A 1 227 ? 16.641 -1.8 7.965 1 90.38 227 CYS A C 1
ATOM 1793 O O . CYS A 1 227 ? 16.984 -2.957 7.723 1 90.38 227 CYS A O 1
ATOM 1795 N N . CYS A 1 228 ? 15.938 -1.096 7.176 1 92.31 228 CYS A N 1
ATOM 1796 C CA . CYS A 1 228 ? 15.531 -1.619 5.875 1 92.31 228 CYS A CA 1
ATOM 1797 C C . CYS A 1 228 ? 16.75 -1.906 5.004 1 92.31 228 CYS A C 1
ATOM 1799 O O . CYS A 1 228 ? 16.797 -2.932 4.32 1 92.31 228 CYS A O 1
ATOM 1801 N N . SER A 1 229 ? 17.734 -1.069 5.051 1 91.62 229 SER A N 1
ATOM 1802 C CA . SER A 1 229 ? 18.953 -1.278 4.289 1 91.62 229 SER A CA 1
ATOM 1803 C C . SER A 1 229 ? 19.734 -2.484 4.809 1 91.62 229 SER A C 1
ATOM 1805 O O . SER A 1 229 ? 20.312 -3.244 4.027 1 91.62 229 SER A O 1
ATOM 1807 N N . ALA A 1 230 ? 19.734 -2.623 6.059 1 92.81 230 ALA A N 1
ATOM 1808 C CA . ALA A 1 230 ? 20.422 -3.756 6.664 1 92.81 230 ALA A CA 1
ATOM 1809 C C . ALA A 1 230 ? 19.797 -5.078 6.238 1 92.81 230 ALA A C 1
ATOM 1811 O O . ALA A 1 230 ? 20.5 -6.074 6.051 1 92.81 230 ALA A O 1
ATOM 1812 N N . LEU A 1 231 ? 18.531 -5.027 6.098 1 93.75 231 LEU A N 1
ATOM 1813 C CA . LEU A 1 231 ? 17.828 -6.219 5.641 1 93.75 231 LEU A CA 1
ATOM 1814 C C . LEU A 1 231 ? 18.312 -6.645 4.258 1 93.75 231 LEU A C 1
ATOM 1816 O O . LEU A 1 231 ? 18.516 -7.832 4.004 1 93.75 231 LEU A O 1
ATOM 1820 N N . LEU A 1 232 ? 18.516 -5.711 3.408 1 94.56 232 LEU A N 1
ATOM 1821 C CA . LEU A 1 232 ? 18.984 -6.012 2.061 1 94.56 232 LEU A CA 1
ATOM 1822 C C . LEU A 1 232 ? 20.391 -6.59 2.09 1 94.56 232 LEU A C 1
ATOM 1824 O O . LEU A 1 232 ? 20.703 -7.516 1.337 1 94.56 232 LEU A O 1
ATOM 1828 N N . ILE A 1 233 ? 21.219 -6.082 2.963 1 94.19 233 ILE A N 1
ATOM 1829 C CA . ILE A 1 233 ? 22.578 -6.562 3.1 1 94.19 233 ILE A CA 1
ATOM 1830 C C . ILE A 1 233 ? 22.578 -8 3.604 1 94.19 233 ILE A C 1
ATOM 1832 O O . ILE A 1 233 ? 23.297 -8.859 3.072 1 94.19 233 ILE A O 1
ATOM 1836 N N . VAL A 1 234 ? 21.734 -8.273 4.539 1 93.69 234 VAL A N 1
ATOM 1837 C CA . VAL A 1 234 ? 21.656 -9.602 5.125 1 93.69 234 VAL A CA 1
ATOM 1838 C C . VAL A 1 234 ? 21.188 -10.609 4.078 1 93.69 234 VAL A C 1
ATOM 1840 O O . VAL A 1 234 ? 21.719 -11.711 3.969 1 93.69 234 VAL A O 1
ATOM 1843 N N . LEU A 1 235 ? 20.219 -10.227 3.273 1 92.81 235 LEU A N 1
ATOM 1844 C CA . LEU A 1 235 ? 19.703 -11.109 2.234 1 92.81 235 LEU A CA 1
ATOM 1845 C C . LEU A 1 235 ? 20.75 -11.375 1.172 1 92.81 235 LEU A C 1
ATOM 1847 O O . LEU A 1 235 ? 20.859 -12.492 0.656 1 92.81 235 LEU A O 1
ATOM 1851 N N . ASP A 1 236 ? 21.531 -10.406 0.883 1 92.31 236 ASP A N 1
ATOM 1852 C CA . ASP A 1 236 ? 22.578 -10.562 -0.115 1 92.31 236 ASP A CA 1
ATOM 1853 C C . ASP A 1 236 ? 23.672 -11.508 0.38 1 92.31 236 ASP A C 1
ATOM 1855 O O . ASP A 1 236 ? 24.094 -12.414 -0.346 1 92.31 236 ASP A O 1
ATOM 1859 N N . PHE A 1 237 ? 24.047 -11.398 1.614 1 92.06 237 PHE A N 1
ATOM 1860 C CA . PHE A 1 237 ? 25.125 -12.219 2.174 1 92.06 237 PHE A CA 1
ATOM 1861 C C . PHE A 1 237 ? 24.641 -13.641 2.436 1 92.06 237 PHE A C 1
ATOM 1863 O O . PHE A 1 237 ? 25.438 -14.57 2.5 1 92.06 237 PHE A O 1
ATOM 1870 N N . ALA A 1 238 ? 23.328 -13.844 2.531 1 91.5 238 ALA A N 1
ATOM 1871 C CA . ALA A 1 238 ? 22.734 -15.172 2.697 1 91.5 238 ALA A CA 1
ATOM 1872 C C . ALA A 1 238 ? 22.578 -15.875 1.351 1 91.5 238 ALA A C 1
ATOM 1874 O O . ALA A 1 238 ? 22.234 -17.062 1.296 1 91.5 238 ALA A O 1
ATOM 1875 N N . GLY A 1 239 ? 22.781 -15.156 0.298 1 89.06 239 GLY A N 1
ATOM 1876 C CA . GLY A 1 239 ? 22.75 -15.742 -1.032 1 89.06 239 GLY A CA 1
ATOM 1877 C C . GLY A 1 239 ? 21.359 -15.781 -1.635 1 89.06 239 GLY A C 1
ATOM 1878 O O . GLY A 1 239 ? 21.078 -16.594 -2.525 1 89.06 239 GLY A O 1
ATOM 1879 N N . TYR A 1 240 ? 20.438 -15.031 -1.106 1 89.38 240 TYR A N 1
ATOM 1880 C CA . TYR A 1 240 ? 19.078 -14.969 -1.634 1 89.38 240 TYR A CA 1
ATOM 1881 C C . TYR A 1 240 ? 18.938 -13.836 -2.643 1 89.38 240 TYR A C 1
ATOM 1883 O O . TYR A 1 240 ? 18.172 -12.891 -2.42 1 89.38 240 TYR A O 1
ATOM 1891 N N . TYR A 1 241 ? 19.578 -14.078 -3.811 1 88.5 241 TYR A N 1
ATOM 1892 C CA . TYR A 1 241 ? 19.625 -13.023 -4.816 1 88.5 241 TYR A CA 1
ATOM 1893 C C . TYR A 1 241 ? 18.234 -12.742 -5.379 1 88.5 241 TYR A C 1
ATOM 1895 O O . TYR A 1 241 ? 17.828 -11.578 -5.5 1 88.5 241 TYR A O 1
ATOM 1903 N N . ILE A 1 242 ? 17.516 -13.742 -5.723 1 87.31 242 ILE A N 1
ATOM 1904 C CA . ILE A 1 242 ? 16.219 -13.562 -6.359 1 87.31 242 ILE A CA 1
ATOM 1905 C C . ILE A 1 242 ? 15.25 -12.891 -5.387 1 87.31 242 ILE A C 1
ATOM 1907 O O . ILE A 1 242 ? 14.547 -11.945 -5.75 1 87.31 242 ILE A O 1
ATOM 1911 N N . LEU A 1 243 ? 15.25 -13.398 -4.184 1 88.94 243 LEU A N 1
ATOM 1912 C CA . LEU A 1 243 ? 14.391 -12.797 -3.172 1 88.94 243 LEU A CA 1
ATOM 1913 C C . LEU A 1 243 ? 14.789 -11.344 -2.91 1 88.94 243 LEU A C 1
ATOM 1915 O O . LEU A 1 243 ? 13.922 -10.469 -2.811 1 88.94 243 LEU A O 1
ATOM 1919 N N . LYS A 1 244 ? 16.031 -11.117 -2.836 1 92.06 244 LYS A N 1
ATOM 1920 C CA . LYS A 1 244 ? 16.547 -9.766 -2.6 1 92.06 244 LYS A CA 1
ATOM 1921 C C . LYS A 1 244 ? 16.141 -8.82 -3.725 1 92.06 244 LYS A C 1
ATOM 1923 O O . LYS A 1 244 ? 15.82 -7.656 -3.479 1 92.06 244 LYS A O 1
ATOM 1928 N N . SER A 1 245 ? 16.172 -9.258 -4.902 1 90.62 245 SER A N 1
ATOM 1929 C CA . SER A 1 245 ? 15.859 -8.43 -6.059 1 90.62 245 SER A CA 1
ATOM 1930 C C . SER A 1 245 ? 14.414 -7.926 -6 1 90.62 245 SER A C 1
ATOM 1932 O O . SER A 1 245 ? 14.141 -6.781 -6.359 1 90.62 245 SER A O 1
ATOM 1934 N N . PHE A 1 246 ? 13.531 -8.711 -5.48 1 91.56 246 PHE A N 1
ATOM 1935 C CA . PHE A 1 246 ? 12.133 -8.305 -5.379 1 91.56 246 PHE A CA 1
ATOM 1936 C C . PHE A 1 246 ? 11.898 -7.496 -4.109 1 91.56 246 PHE A C 1
ATOM 1938 O O . PHE A 1 246 ? 11.133 -6.531 -4.117 1 91.56 246 PHE A O 1
ATOM 1945 N N . ILE A 1 247 ? 12.578 -7.855 -3.053 1 94.38 247 ILE A N 1
ATOM 1946 C CA . ILE A 1 247 ? 12.422 -7.145 -1.789 1 94.38 247 ILE A CA 1
ATOM 1947 C C . ILE A 1 247 ? 13.07 -5.766 -1.889 1 94.38 247 ILE A C 1
ATOM 1949 O O . ILE A 1 247 ? 12.664 -4.832 -1.193 1 94.38 247 ILE A O 1
ATOM 1953 N N . HIS A 1 248 ? 14.016 -5.68 -2.797 1 95.81 248 HIS A N 1
ATOM 1954 C CA . HIS A 1 248 ? 14.742 -4.43 -2.992 1 95.81 248 HIS A CA 1
ATOM 1955 C C . HIS A 1 248 ? 13.789 -3.283 -3.32 1 95.81 248 HIS A C 1
ATOM 1957 O O . HIS A 1 248 ? 13.836 -2.229 -2.682 1 95.81 248 HIS A O 1
ATOM 1963 N N . SER A 1 249 ? 12.945 -3.482 -4.273 1 95.38 249 SER A N 1
ATOM 1964 C CA . SER A 1 249 ? 11.977 -2.463 -4.668 1 95.38 249 SER A CA 1
ATOM 1965 C C . SER A 1 249 ? 10.992 -2.166 -3.541 1 95.38 249 SER A C 1
ATOM 1967 O O . SER A 1 249 ? 10.625 -1.012 -3.318 1 95.38 249 SER A O 1
ATOM 1969 N N . PHE A 1 250 ? 10.633 -3.164 -2.861 1 95.56 250 PHE A N 1
ATOM 1970 C CA . PHE A 1 250 ? 9.703 -3.006 -1.751 1 95.56 250 PHE A CA 1
ATOM 1971 C C . PHE A 1 250 ? 10.32 -2.166 -0.639 1 95.56 250 PHE A C 1
ATOM 1973 O O . PHE A 1 250 ? 9.688 -1.244 -0.122 1 95.56 250 PHE A O 1
ATOM 1980 N N . VAL A 1 251 ? 11.508 -2.469 -0.259 1 95.31 251 VAL A N 1
ATOM 1981 C CA . VAL A 1 251 ? 12.227 -1.763 0.798 1 95.31 251 VAL A CA 1
ATOM 1982 C C . VAL A 1 251 ? 12.367 -0.288 0.429 1 95.31 251 VAL A C 1
ATOM 1984 O O . VAL A 1 251 ? 12.109 0.592 1.254 1 95.31 251 VAL A O 1
ATOM 1987 N N . TYR A 1 252 ? 12.734 0.02 -0.778 1 96.25 252 TYR A N 1
ATOM 1988 C CA . TYR A 1 252 ? 12.922 1.408 -1.187 1 96.25 252 TYR A CA 1
ATOM 1989 C C . TYR A 1 252 ? 11.586 2.139 -1.27 1 96.25 252 TYR A C 1
ATOM 1991 O O . TYR A 1 252 ? 11.516 3.348 -1.034 1 96.25 252 TYR A O 1
ATOM 1999 N N . ALA A 1 253 ? 10.57 1.404 -1.616 1 95.69 253 ALA A N 1
ATOM 2000 C CA . ALA A 1 253 ? 9.242 2.014 -1.598 1 95.69 253 ALA A CA 1
ATOM 2001 C C . ALA A 1 253 ? 8.859 2.436 -0.183 1 95.69 253 ALA A C 1
ATOM 2003 O O . ALA A 1 253 ? 8.336 3.533 0.022 1 95.69 253 ALA A O 1
ATOM 2004 N N . ILE A 1 254 ? 9.125 1.593 0.75 1 93.69 254 ILE A N 1
ATOM 2005 C CA . ILE A 1 254 ? 8.844 1.903 2.146 1 93.69 254 ILE A CA 1
ATOM 2006 C C . ILE A 1 254 ? 9.703 3.084 2.598 1 93.69 254 ILE A C 1
ATOM 2008 O O . ILE A 1 254 ? 9.211 3.996 3.266 1 93.69 254 ILE A O 1
ATOM 2012 N N . LYS A 1 255 ? 10.93 3.014 2.236 1 93.19 255 LYS A N 1
ATOM 2013 C CA . LYS A 1 255 ? 11.836 4.102 2.596 1 93.19 255 LYS A CA 1
ATOM 2014 C C . LYS A 1 255 ? 11.336 5.434 2.045 1 93.19 255 LYS A C 1
ATOM 2016 O O . LYS A 1 255 ? 11.359 6.449 2.744 1 93.19 255 LYS A O 1
ATOM 2021 N N . LEU A 1 256 ? 10.938 5.414 0.84 1 93.5 256 LEU A N 1
ATOM 2022 C CA . LEU A 1 256 ? 10.453 6.633 0.204 1 93.5 256 LEU A CA 1
ATOM 2023 C C . LEU A 1 256 ? 9.18 7.133 0.88 1 93.5 256 LEU A C 1
ATOM 2025 O O . LEU A 1 256 ? 9.008 8.336 1.073 1 93.5 256 LEU A O 1
ATOM 2029 N N . LYS A 1 257 ? 8.367 6.215 1.218 1 91.06 257 LYS A N 1
ATOM 2030 C CA . LYS A 1 257 ? 7.141 6.582 1.913 1 91.06 257 LYS A CA 1
ATOM 2031 C C . LYS A 1 257 ? 7.441 7.191 3.279 1 91.06 257 LYS A C 1
ATOM 2033 O O . LYS A 1 257 ? 6.809 8.172 3.678 1 91.06 257 LYS A O 1
ATOM 2038 N N . LEU A 1 258 ? 8.367 6.637 3.965 1 88.75 258 LEU A N 1
ATOM 2039 C CA . LEU A 1 258 ? 8.773 7.156 5.266 1 88.75 258 LEU A CA 1
ATOM 2040 C C . LEU A 1 258 ? 9.383 8.547 5.129 1 88.75 258 LEU A C 1
ATOM 2042 O O . LEU A 1 258 ? 9.133 9.422 5.961 1 88.75 258 LEU A O 1
ATOM 2046 N N . GLU A 1 259 ? 10.109 8.672 4.117 1 86.69 259 GLU A N 1
ATOM 2047 C CA . GLU A 1 259 ? 10.703 9.984 3.848 1 86.69 259 GLU A CA 1
ATOM 2048 C C . GLU A 1 259 ? 9.633 11.031 3.561 1 86.69 259 GLU A C 1
ATOM 2050 O O . GLU A 1 259 ? 9.773 12.195 3.934 1 86.69 259 GLU A O 1
ATOM 2055 N N . PHE A 1 260 ? 8.672 10.641 2.945 1 84.5 260 PHE A N 1
ATOM 2056 C CA . PHE A 1 260 ? 7.59 11.57 2.631 1 84.5 260 PHE A CA 1
ATOM 2057 C C . PHE A 1 260 ? 6.848 11.977 3.895 1 84.5 260 PHE A C 1
ATOM 2059 O O . PHE A 1 260 ? 6.387 13.117 4.008 1 84.5 260 PHE A O 1
ATOM 2066 N N . VAL A 1 261 ? 6.703 11.117 4.816 1 80.94 261 VAL A N 1
ATOM 2067 C CA . VAL A 1 261 ? 6.078 11.43 6.098 1 80.94 261 VAL A CA 1
ATOM 2068 C C . VAL A 1 261 ? 6.91 12.484 6.832 1 80.94 261 VAL A C 1
ATOM 2070 O O . VAL A 1 261 ? 6.359 13.414 7.43 1 80.94 261 VAL A O 1
ATOM 2073 N N . ILE A 1 262 ? 8.164 12.344 6.75 1 78.56 262 ILE A N 1
ATOM 2074 C CA . ILE A 1 262 ? 9.078 13.289 7.391 1 78.56 262 ILE A CA 1
ATOM 2075 C C . ILE A 1 262 ? 8.922 14.664 6.754 1 78.56 262 ILE A C 1
ATOM 2077 O O . ILE A 1 262 ? 8.883 15.68 7.457 1 78.56 262 ILE A O 1
ATOM 2081 N N . LEU A 1 263 ? 8.852 14.688 5.504 1 75.25 263 LEU A N 1
ATOM 2082 C CA . LEU A 1 263 ? 8.695 15.953 4.797 1 75.25 263 LEU A CA 1
ATOM 2083 C C . LEU A 1 263 ? 7.402 16.656 5.199 1 75.25 263 LEU A C 1
ATOM 2085 O O . LEU A 1 263 ? 7.383 17.875 5.391 1 75.25 263 LEU A O 1
ATOM 2089 N N . ASN A 1 264 ? 6.434 15.859 5.344 1 74 264 ASN A N 1
ATOM 2090 C CA . ASN A 1 264 ? 5.145 16.422 5.742 1 74 264 ASN A CA 1
ATOM 2091 C C . ASN A 1 264 ? 5.188 16.969 7.164 1 74 264 ASN A C 1
ATOM 2093 O O . ASN A 1 264 ? 4.57 18 7.457 1 74 264 ASN A O 1
ATOM 2097 N N . GLU A 1 265 ? 5.895 16.281 7.883 1 74.69 265 GLU A N 1
ATOM 2098 C CA . GLU A 1 265 ? 6.039 16.75 9.258 1 74.69 265 GLU A CA 1
ATOM 2099 C C . GLU A 1 265 ? 6.871 18.031 9.32 1 74.69 265 GLU A C 1
ATOM 2101 O O . GLU A 1 265 ? 6.562 18.938 10.094 1 74.69 265 GLU A O 1
ATOM 2106 N N . PHE A 1 266 ? 7.832 18.094 8.578 1 70 266 PHE A N 1
ATOM 2107 C CA . PHE A 1 266 ? 8.648 19.297 8.508 1 70 266 PHE A CA 1
ATOM 2108 C C . PHE A 1 266 ? 7.832 20.469 7.988 1 70 266 PHE A C 1
ATOM 2110 O O . PHE A 1 266 ? 7.969 21.594 8.477 1 70 266 PHE A O 1
ATOM 2117 N N . ARG A 1 267 ? 7.086 20.203 7.098 1 72.19 267 ARG A N 1
ATOM 2118 C CA . ARG A 1 267 ? 6.215 21.234 6.531 1 72.19 267 ARG A CA 1
ATOM 2119 C C . ARG A 1 267 ? 5.234 21.75 7.574 1 72.19 267 ARG A C 1
ATOM 2121 O O . ARG A 1 267 ? 4.988 22.953 7.652 1 72.19 267 ARG A O 1
ATOM 2128 N N . ARG A 1 268 ? 4.711 20.953 8.352 1 70.31 268 ARG A N 1
ATOM 2129 C CA . ARG A 1 268 ? 3.779 21.344 9.406 1 70.31 268 ARG A CA 1
ATOM 2130 C C . ARG A 1 268 ? 4.469 22.203 10.461 1 70.31 268 ARG A C 1
ATOM 2132 O O . ARG A 1 268 ? 3.887 23.172 10.961 1 70.31 268 ARG A O 1
ATOM 2139 N N . LEU A 1 269 ? 5.633 21.875 10.742 1 66.56 269 LEU A N 1
ATOM 2140 C CA . LEU A 1 269 ? 6.406 22.625 11.727 1 66.56 269 LEU A CA 1
ATOM 2141 C C . LEU A 1 269 ? 6.695 24.047 11.227 1 66.56 269 LEU A C 1
ATOM 2143 O O . LEU A 1 269 ? 6.617 25 11.992 1 66.56 269 LEU A O 1
ATOM 2147 N N . VAL A 1 270 ? 6.906 24.172 10.023 1 64.19 270 VAL A N 1
ATOM 2148 C CA . VAL A 1 270 ? 7.234 25.469 9.438 1 64.19 270 VAL A CA 1
ATOM 2149 C C . VAL A 1 270 ? 5.977 26.328 9.359 1 64.19 270 VAL A C 1
ATOM 2151 O O . VAL A 1 270 ? 6.023 27.531 9.633 1 64.19 270 VAL A O 1
ATOM 2154 N N . THR A 1 271 ? 4.887 25.734 9.062 1 62.75 271 THR A N 1
ATOM 2155 C CA . THR A 1 271 ? 3.635 26.469 8.953 1 62.75 271 THR A CA 1
ATOM 2156 C C . THR A 1 271 ? 3.156 26.922 10.328 1 62.75 271 THR A C 1
ATOM 2158 O O . THR A 1 271 ? 2.629 28.031 10.469 1 62.75 271 THR A O 1
ATOM 2161 N N . GLN A 1 272 ? 3.283 26.234 11.297 1 59.94 272 GLN A N 1
ATOM 2162 C CA . GLN A 1 272 ? 2.893 26.609 12.648 1 59.94 272 GLN A CA 1
ATOM 2163 C C . GLN A 1 272 ? 3.809 27.688 13.211 1 59.94 272 GLN A C 1
ATOM 2165 O O . GLN A 1 272 ? 3.357 28.578 13.938 1 59.94 272 GLN A O 1
ATOM 2170 N N . ALA A 1 273 ? 4.969 27.578 12.992 1 55.94 273 ALA A N 1
ATOM 2171 C CA . ALA A 1 273 ? 5.914 28.609 13.438 1 55.94 273 ALA A CA 1
ATOM 2172 C C . ALA A 1 273 ? 5.602 29.953 12.805 1 55.94 273 ALA A C 1
ATOM 2174 O O . ALA A 1 273 ? 5.793 31 13.422 1 55.94 273 ALA A O 1
ATOM 2175 N N . SER A 1 274 ? 5.074 29.953 11.695 1 53.91 274 SER A N 1
ATOM 2176 C CA . SER A 1 274 ? 4.746 31.203 11.016 1 53.91 274 SER A CA 1
ATOM 2177 C C . SER A 1 274 ? 3.451 31.797 11.547 1 53.91 274 SER A C 1
ATOM 2179 O O . SER A 1 274 ? 3.244 33 11.477 1 53.91 274 SER A O 1
ATOM 2181 N N . SER A 1 275 ? 2.5 31.172 12.125 1 47.75 275 SER A N 1
ATOM 2182 C CA . SER A 1 275 ? 1.211 31.672 12.586 1 47.75 275 SER A CA 1
ATOM 2183 C C . SER A 1 275 ? 1.281 32.094 14.055 1 47.75 275 SER A C 1
ATOM 2185 O O . SER A 1 275 ? 0.325 32.656 14.586 1 47.75 275 SER A O 1
ATOM 2187 N N . GLY A 1 276 ? 2.148 31.812 14.883 1 43.28 276 GLY A N 1
ATOM 2188 C CA . GLY A 1 276 ? 2.16 32.25 16.281 1 43.28 276 GLY A CA 1
ATOM 2189 C C . GLY A 1 276 ? 2.42 33.719 16.438 1 43.28 276 GLY A C 1
ATOM 2190 O O . GLY A 1 276 ? 3.184 34.312 15.672 1 43.28 276 GLY A O 1
ATOM 2191 N N . PRO A 1 277 ? 1.428 34.594 17.125 1 40.31 277 PRO A N 1
ATOM 2192 C CA . PRO A 1 277 ? 1.491 36.031 17.328 1 40.31 277 PRO A CA 1
ATOM 2193 C C . PRO A 1 277 ? 2.891 36.531 17.703 1 40.31 277 PRO A C 1
ATOM 2195 O O . PRO A 1 277 ? 3.258 37.656 17.406 1 40.31 277 PRO A O 1
ATOM 2198 N N . GLY A 1 278 ? 3.447 36.188 18.953 1 36.47 278 GLY A N 1
ATOM 2199 C CA . GLY A 1 278 ? 4.539 36.844 19.656 1 36.47 278 GLY A CA 1
ATOM 2200 C C . GLY A 1 278 ? 5.863 36.75 18.938 1 36.47 278 GLY A C 1
ATOM 2201 O O . GLY A 1 278 ? 6.918 37 19.516 1 36.47 278 GLY A O 1
ATOM 2202 N N . ILE A 1 279 ? 6.047 35.906 18.031 1 36.75 279 ILE A N 1
ATOM 2203 C CA . ILE A 1 279 ? 7.406 36.062 17.531 1 36.75 279 ILE A CA 1
ATOM 2204 C C . ILE A 1 279 ? 7.531 37.406 16.812 1 36.75 279 ILE A C 1
ATOM 2206 O O . ILE A 1 279 ? 6.793 37.688 15.859 1 36.75 279 ILE A O 1
ATOM 2210 N N . ASN A 1 280 ? 7.871 38.625 17.562 1 33.06 280 ASN A N 1
ATOM 2211 C CA . ASN A 1 280 ? 8.344 39.938 17.125 1 33.06 280 ASN A CA 1
ATOM 2212 C C . ASN A 1 280 ? 8.914 39.875 15.711 1 33.06 280 ASN A C 1
ATOM 2214 O O . ASN A 1 280 ? 9.438 38.844 15.281 1 33.06 280 ASN A O 1
ATOM 2218 N N . GLU A 1 281 ? 8.641 40.938 14.836 1 38.16 281 GLU A N 1
ATOM 2219 C CA . GLU A 1 281 ? 9.156 41.281 13.516 1 38.16 281 GLU A CA 1
ATOM 2220 C C . GLU A 1 281 ? 10.609 40.844 13.359 1 38.16 281 GLU A C 1
ATOM 2222 O O . GLU A 1 281 ? 11.078 40.625 12.242 1 38.16 281 GLU A O 1
ATOM 2227 N N . LYS A 1 282 ? 11.359 41.156 14.438 1 41.25 282 LYS A N 1
ATOM 2228 C CA . LYS A 1 282 ? 12.812 41 14.445 1 41.25 282 LYS A CA 1
ATOM 2229 C C . LYS A 1 282 ? 13.211 39.531 14.312 1 41.25 282 LYS A C 1
ATOM 2231 O O . LYS A 1 282 ? 14.234 39.219 13.695 1 41.25 282 LYS A O 1
ATOM 2236 N N . ASP A 1 283 ? 12.523 38.719 14.961 1 35.25 283 ASP A N 1
ATOM 2237 C CA . ASP A 1 283 ? 12.969 37.344 14.961 1 35.25 283 ASP A CA 1
ATOM 2238 C C . ASP A 1 283 ? 12.547 36.625 13.672 1 35.25 283 ASP A C 1
ATOM 2240 O O . ASP A 1 283 ? 13.07 35.562 13.336 1 35.25 283 ASP A O 1
ATOM 2244 N N . LEU A 1 284 ? 11.516 37 12.992 1 37.12 284 LEU A N 1
ATOM 2245 C CA . LEU A 1 284 ? 11.117 36.594 11.648 1 37.12 284 LEU A CA 1
ATOM 2246 C C . LEU A 1 284 ? 12.047 37.219 10.602 1 37.12 284 LEU A C 1
ATOM 2248 O O . LEU A 1 284 ? 12.242 36.625 9.531 1 37.12 284 LEU A O 1
ATOM 2252 N N . THR A 1 285 ? 12.352 38.531 10.656 1 33.88 285 THR A N 1
ATOM 2253 C CA . THR A 1 285 ? 13.414 39.125 9.852 1 33.88 285 THR A CA 1
ATOM 2254 C C . THR A 1 285 ? 14.695 38.312 9.945 1 33.88 285 THR A C 1
ATOM 2256 O O . THR A 1 285 ? 15.445 38.188 8.977 1 33.88 285 THR A O 1
ATOM 2259 N N . MET A 1 286 ? 15.094 37.938 11.125 1 31.3 286 MET A N 1
ATOM 2260 C CA . MET A 1 286 ? 16.25 37.031 11.234 1 31.3 286 MET A CA 1
ATOM 2261 C C . MET A 1 286 ? 15.953 35.656 10.641 1 31.3 286 MET A C 1
ATOM 2263 O O . MET A 1 286 ? 16.859 35 10.148 1 31.3 286 MET A O 1
ATOM 2267 N N . ALA A 1 287 ? 14.758 35.156 10.797 1 35.56 287 ALA A N 1
ATOM 2268 C CA . ALA A 1 287 ? 14.359 33.875 10.188 1 35.56 287 ALA A CA 1
ATOM 2269 C C . ALA A 1 287 ? 14.125 34.031 8.688 1 35.56 287 ALA A C 1
ATOM 2271 O O . ALA A 1 287 ? 14.469 33.156 7.898 1 35.56 287 ALA A O 1
ATOM 2272 N N . SER A 1 288 ? 13.367 34.875 8.125 1 34.16 288 SER A N 1
ATOM 2273 C CA . SER A 1 288 ? 13.195 35.25 6.719 1 34.16 288 SER A CA 1
ATOM 2274 C C . SER A 1 288 ? 14.484 35.812 6.141 1 34.16 288 SER A C 1
ATOM 2276 O O . SER A 1 288 ? 14.812 35.562 4.977 1 34.16 288 SER A O 1
ATOM 2278 N N . ASN A 1 289 ? 14.945 37.062 6.598 1 35.34 289 ASN A N 1
ATOM 2279 C CA . ASN A 1 289 ? 16.219 37.594 6.121 1 35.34 289 ASN A CA 1
ATOM 2280 C C . ASN A 1 289 ? 17.359 36.625 6.398 1 35.34 289 ASN A C 1
ATOM 2282 O O . ASN A 1 289 ? 18.375 36.625 5.699 1 35.34 289 ASN A O 1
ATOM 2286 N N . GLY A 1 290 ? 17.641 36.438 7.754 1 32.66 290 GLY A N 1
ATOM 2287 C CA . GLY A 1 290 ? 18.797 35.594 8.016 1 32.66 290 GLY A CA 1
ATOM 2288 C C . GLY A 1 290 ? 18.641 34.156 7.543 1 32.66 290 GLY A C 1
ATOM 2289 O O . GLY A 1 290 ? 17.609 33.812 6.953 1 32.66 290 GLY A O 1
ATOM 2290 N N . ALA A 1 291 ? 19.281 33.031 8.453 1 37.28 291 ALA A N 1
ATOM 2291 C CA . ALA A 1 291 ? 19.969 31.75 8.289 1 37.28 291 ALA A CA 1
ATOM 2292 C C . ALA A 1 291 ? 18.953 30.625 8.133 1 37.28 291 ALA A C 1
ATOM 2294 O O . ALA A 1 291 ? 19.328 29.5 7.754 1 37.28 291 ALA A O 1
ATOM 2295 N N . LEU A 1 292 ? 17.781 30.656 8.688 1 37.94 292 LEU A N 1
ATOM 2296 C CA . LEU A 1 292 ? 17.109 29.359 8.859 1 37.94 292 LEU A CA 1
ATOM 2297 C C . LEU A 1 292 ? 16.344 28.984 7.598 1 37.94 292 LEU A C 1
ATOM 2299 O O . LEU A 1 292 ? 16.375 27.812 7.176 1 37.94 292 LEU A O 1
ATOM 2303 N N . PHE A 1 293 ? 15.227 29.703 7.234 1 35.66 293 PHE A N 1
ATOM 2304 C CA . PHE A 1 293 ? 14.453 29.359 6.047 1 35.66 293 PHE A CA 1
ATOM 2305 C C . PHE A 1 293 ? 14.398 30.531 5.078 1 35.66 293 PHE A C 1
ATOM 2307 O O . PHE A 1 293 ? 13.375 31.203 4.969 1 35.66 293 PHE A O 1
ATOM 2314 N N . PRO A 1 294 ? 15.547 31.125 4.523 1 36.78 294 PRO A N 1
ATOM 2315 C CA . PRO A 1 294 ? 15.484 32.25 3.596 1 36.78 294 PRO A CA 1
ATOM 2316 C C . PRO A 1 294 ? 14.414 32.094 2.52 1 36.78 294 PRO A C 1
ATOM 2318 O O . PRO A 1 294 ? 14.07 33.031 1.822 1 36.78 294 PRO A O 1
ATOM 2321 N N . PHE A 1 295 ? 14.109 30.828 2.236 1 36.25 295 PHE A N 1
ATOM 2322 C CA . PHE A 1 295 ? 13.281 30.656 1.045 1 36.25 295 PHE A CA 1
ATOM 2323 C C . PHE A 1 295 ? 11.836 31.047 1.332 1 36.25 295 PHE A C 1
ATOM 2325 O O . PHE A 1 295 ? 11.008 31.094 0.42 1 36.25 295 PHE A O 1
ATOM 2332 N N . LEU A 1 296 ? 11.453 31.297 2.584 1 34.03 296 LEU A N 1
ATOM 2333 C CA . LEU A 1 296 ? 10.086 31.703 2.875 1 34.03 296 LEU A CA 1
ATOM 2334 C C . LEU A 1 296 ? 9.977 33.219 2.9 1 34.03 296 LEU A C 1
ATOM 2336 O O . LEU A 1 296 ? 10.25 33.875 3.924 1 34.03 296 LEU A O 1
ATOM 2340 N N . LYS A 1 297 ? 10.57 34 1.947 1 36.31 297 LYS A N 1
ATOM 2341 C CA . LYS A 1 297 ? 10.383 35.469 1.946 1 36.31 297 LYS A CA 1
ATOM 2342 C C . LYS A 1 297 ? 8.906 35.812 1.775 1 36.31 297 LYS A C 1
ATOM 2344 O O . LYS A 1 297 ? 8.258 35.344 0.838 1 36.31 297 LYS A O 1
ATOM 2349 N N . LYS A 1 298 ? 8.25 36.25 2.803 1 38.44 298 LYS A N 1
ATOM 2350 C CA . LYS A 1 298 ? 7.016 37 2.615 1 38.44 298 LYS A CA 1
ATOM 2351 C C . LYS A 1 298 ? 7.219 38.156 1.641 1 38.44 298 LYS A C 1
ATOM 2353 O O . LYS A 1 298 ? 8.148 38.938 1.794 1 38.44 298 LYS A O 1
ATOM 2358 N N . GLN A 1 299 ? 6.816 38.125 0.343 1 30.94 299 GLN A N 1
ATOM 2359 C CA . GLN A 1 299 ? 6.77 39.375 -0.393 1 30.94 299 GLN A CA 1
ATOM 2360 C C . GLN A 1 299 ? 6.086 40.469 0.426 1 30.94 299 GLN A C 1
ATOM 2362 O O . GLN A 1 299 ? 4.996 40.25 0.96 1 30.94 299 GLN A O 1
ATOM 2367 N N . ASP A 1 300 ? 6.793 41.375 0.951 1 32.41 300 ASP A N 1
ATOM 2368 C CA . ASP A 1 300 ? 6.234 42.656 1.422 1 32.41 300 ASP A CA 1
ATOM 2369 C C . ASP A 1 300 ? 5.121 43.125 0.499 1 32.41 300 ASP A C 1
ATOM 2371 O O . ASP A 1 300 ? 5.34 43.344 -0.699 1 32.41 300 ASP A O 1
ATOM 2375 N N . SER A 1 301 ? 3.824 42.625 0.607 1 32.06 301 SER A N 1
ATOM 2376 C CA . SER A 1 301 ? 2.828 43.406 -0.119 1 32.06 301 SER A CA 1
ATOM 2377 C C . SER A 1 301 ? 3.082 44.906 0.026 1 32.06 301 SER A C 1
ATOM 2379 O O . SER A 1 301 ? 3.459 45.375 1.102 1 32.06 301 SER A O 1
ATOM 2381 N N . PRO A 1 302 ? 3.395 45.656 -1.001 1 32.28 302 PRO A N 1
ATOM 2382 C CA . PRO A 1 302 ? 3.166 47.062 -0.774 1 32.28 302 PRO A CA 1
ATOM 2383 C C . PRO A 1 302 ? 1.934 47.344 0.086 1 32.28 302 PRO A C 1
ATOM 2385 O O . PRO A 1 302 ? 1.048 46.5 0.188 1 32.28 302 PRO A O 1
ATOM 2388 N N . ALA A 1 303 ? 1.771 48.406 0.95 1 33.31 303 ALA A N 1
ATOM 2389 C CA . ALA A 1 303 ? 0.772 48.938 1.875 1 33.31 303 ALA A CA 1
ATOM 2390 C C . ALA A 1 303 ? -0.64 48.562 1.427 1 33.31 303 ALA A C 1
ATOM 2392 O O . ALA A 1 303 ? -1.583 48.625 2.221 1 33.31 303 ALA A O 1
ATOM 2393 N N . GLY A 1 304 ? -1.023 48.812 0.103 1 31.88 304 GLY A N 1
ATOM 2394 C CA . GLY A 1 304 ? -2.445 48.969 -0.157 1 31.88 304 GLY A CA 1
ATOM 2395 C C . GLY A 1 304 ? -3.219 47.688 -0.028 1 31.88 304 GLY A C 1
ATOM 2396 O O . GLY A 1 304 ? -4.215 47.594 0.696 1 31.88 304 GLY A O 1
ATOM 2397 N N . GLY A 1 305 ? -3.535 46.938 -1.219 1 29.56 305 GLY A N 1
ATOM 2398 C CA . GLY A 1 305 ? -4.766 46.156 -1.399 1 29.56 305 GLY A CA 1
ATOM 2399 C C . GLY A 1 305 ? -4.758 44.844 -0.679 1 29.56 305 GLY A C 1
ATOM 2400 O O . GLY A 1 305 ? -3.795 44.5 0.018 1 29.56 305 GLY A O 1
ATOM 2401 N N . ARG A 1 306 ? -5.137 43.625 -1.392 1 34.94 306 ARG A N 1
ATOM 2402 C CA . ARG A 1 306 ? -5.859 42.406 -1.066 1 34.94 306 ARG A CA 1
ATOM 2403 C C . ARG A 1 306 ? -4.93 41.375 -0.449 1 34.94 306 ARG A C 1
ATOM 2405 O O . ARG A 1 306 ? -3.756 41.281 -0.822 1 34.94 306 ARG A O 1
ATOM 2412 N N . VAL A 1 307 ? -5.191 40.906 0.736 1 34.12 307 VAL A N 1
ATOM 2413 C CA . VAL A 1 307 ? -4.68 39.844 1.585 1 34.12 307 VAL A CA 1
ATOM 2414 C C . VAL A 1 307 ? -4.281 38.625 0.725 1 34.12 307 VAL A C 1
ATOM 2416 O O . VAL A 1 307 ? -5.141 37.875 0.277 1 34.12 307 VAL A O 1
ATOM 2419 N N . ASP A 1 308 ? -3.482 38.781 -0.368 1 29.44 308 ASP A N 1
ATOM 2420 C CA . ASP A 1 308 ? -3.107 37.688 -1.23 1 29.44 308 ASP A CA 1
ATOM 2421 C C . ASP A 1 308 ? -2.518 36.531 -0.416 1 29.44 308 ASP A C 1
ATOM 2423 O O . ASP A 1 308 ? -1.837 36.75 0.586 1 29.44 308 ASP A O 1
ATOM 2427 N N . GLU A 1 309 ? -3.041 35.344 -0.595 1 31.48 309 GLU A N 1
ATOM 2428 C CA . GLU A 1 309 ? -2.818 33.969 -0.096 1 31.48 309 GLU A CA 1
ATOM 2429 C C . GLU A 1 309 ? -1.33 33.656 -0.071 1 31.48 309 GLU A C 1
ATOM 2431 O O . GLU A 1 309 ? -0.607 33.938 -1.028 1 31.48 309 GLU A O 1
ATOM 2436 N N . ILE A 1 310 ? -0.602 33.688 1.026 1 31.84 310 ILE A N 1
ATOM 2437 C CA . ILE A 1 310 ? 0.771 33.312 1.332 1 31.84 310 ILE A CA 1
ATOM 2438 C C . ILE A 1 310 ? 1.141 32.062 0.539 1 31.84 310 ILE A C 1
ATOM 2440 O O . ILE A 1 310 ? 0.628 30.969 0.811 1 31.84 310 ILE A O 1
ATOM 2444 N N . ASP A 1 311 ? 1.203 32.094 -0.825 1 31.33 311 ASP A N 1
ATOM 2445 C CA . ASP A 1 311 ? 1.746 31.031 -1.671 1 31.33 311 ASP A CA 1
ATOM 2446 C C . ASP A 1 311 ? 3.143 30.625 -1.208 1 31.33 311 ASP A C 1
ATOM 2448 O O . ASP A 1 311 ? 4.035 31.453 -1.096 1 31.33 311 ASP A O 1
ATOM 2452 N N . MET A 1 312 ? 3.346 29.797 -0.294 1 30.45 312 MET A N 1
ATOM 2453 C CA . MET A 1 312 ? 4.621 29.234 0.145 1 30.45 312 MET A CA 1
ATOM 2454 C C . MET A 1 312 ? 5.488 28.859 -1.05 1 30.45 312 MET A C 1
ATOM 2456 O O . MET A 1 312 ? 5.164 27.922 -1.788 1 30.45 312 MET A O 1
ATOM 2460 N N . GLU A 1 313 ? 6.07 29.797 -1.719 1 29.08 313 GLU A N 1
ATOM 2461 C CA . GLU A 1 313 ? 7.047 29.578 -2.785 1 29.08 313 GLU A CA 1
ATOM 2462 C C . GLU A 1 313 ? 8.352 29.016 -2.234 1 29.08 313 GLU A C 1
ATOM 2464 O O . GLU A 1 313 ? 8.969 29.609 -1.352 1 29.08 313 GLU A O 1
ATOM 2469 N N . ILE A 1 314 ? 8.469 27.766 -2.076 1 32.03 314 ILE A N 1
ATOM 2470 C CA . ILE A 1 314 ? 9.797 27.188 -1.86 1 32.03 314 ILE A CA 1
ATOM 2471 C C . ILE A 1 314 ? 10.727 27.609 -3.002 1 32.03 314 ILE A C 1
ATOM 2473 O O . ILE A 1 314 ? 10.508 27.219 -4.152 1 32.03 314 ILE A O 1
ATOM 2477 N N . ARG A 1 315 ? 11.367 28.781 -3 1 27.97 315 ARG A N 1
ATOM 2478 C CA . ARG A 1 315 ? 12.266 29.234 -4.055 1 27.97 315 ARG A CA 1
ATOM 2479 C C . ARG A 1 315 ? 13.539 28.406 -4.105 1 27.97 315 ARG A C 1
ATOM 2481 O O . ARG A 1 315 ? 14.094 28.047 -3.062 1 27.97 315 ARG A O 1
ATOM 2488 N N . PRO A 1 316 ? 13.812 27.859 -5.305 1 30.34 316 PRO A N 1
ATOM 2489 C CA . PRO A 1 316 ? 15.102 27.234 -5.59 1 30.34 316 PRO A CA 1
ATOM 2490 C C . PRO A 1 316 ? 16.281 28.156 -5.277 1 30.34 316 PRO A C 1
ATOM 2492 O O . PRO A 1 316 ? 16.219 29.359 -5.531 1 30.34 316 PRO A O 1
ATOM 2495 N N . VAL A 1 317 ? 17.188 27.844 -4.27 1 27.17 317 VAL A N 1
ATOM 2496 C CA . VAL A 1 317 ? 18.469 28.531 -4.383 1 27.17 317 VAL A CA 1
ATOM 2497 C C . VAL A 1 317 ? 19.219 28.031 -5.613 1 27.17 317 VAL A C 1
ATOM 2499 O O . VAL A 1 317 ? 19.203 26.844 -5.91 1 27.17 317 VAL A O 1
ATOM 2502 N N . MET B 1 1 ? 16.5 -30.344 -7.281 1 56.5 1 MET B N 1
ATOM 2503 C CA . MET B 1 1 ? 16.188 -30.812 -8.625 1 56.5 1 MET B CA 1
ATOM 2504 C C . MET B 1 1 ? 14.688 -30.703 -8.898 1 56.5 1 MET B C 1
ATOM 2506 O O . MET B 1 1 ? 13.867 -30.953 -8.016 1 56.5 1 MET B O 1
ATOM 2510 N N . ALA B 1 2 ? 14.398 -30.031 -9.977 1 65.38 2 ALA B N 1
ATOM 2511 C CA . ALA B 1 2 ? 13 -29.859 -10.367 1 65.38 2 ALA B CA 1
ATOM 2512 C C . ALA B 1 2 ? 12.352 -31.203 -10.688 1 65.38 2 ALA B C 1
ATOM 2514 O O . ALA B 1 2 ? 12.969 -32.062 -11.312 1 65.38 2 ALA B O 1
ATOM 2515 N N . LYS B 1 3 ? 11.375 -31.656 -9.828 1 76.38 3 LYS B N 1
ATOM 2516 C CA . LYS B 1 3 ? 10.578 -32.844 -10.109 1 76.38 3 LYS B CA 1
ATOM 2517 C C . LYS B 1 3 ? 9.414 -32.531 -11.039 1 76.38 3 LYS B C 1
ATOM 2519 O O . LYS B 1 3 ? 8.742 -31.5 -10.867 1 76.38 3 LYS B O 1
ATOM 2524 N N . ASN B 1 4 ? 9.258 -33.219 -12.117 1 76.25 4 ASN B N 1
ATOM 2525 C CA . ASN B 1 4 ? 8.133 -33.031 -13.023 1 76.25 4 ASN B CA 1
ATOM 2526 C C . ASN B 1 4 ? 6.832 -33.562 -12.438 1 76.25 4 ASN B C 1
ATOM 2528 O O . ASN B 1 4 ? 6.77 -34.688 -12 1 76.25 4 ASN B O 1
ATOM 2532 N N . ILE B 1 5 ? 5.977 -32.656 -12.148 1 77.69 5 ILE B N 1
ATOM 2533 C CA . ILE B 1 5 ? 4.676 -33.062 -11.633 1 77.69 5 ILE B CA 1
ATOM 2534 C C . ILE B 1 5 ? 3.582 -32.688 -12.625 1 77.69 5 ILE B C 1
ATOM 2536 O O . ILE B 1 5 ? 3.764 -31.781 -13.453 1 77.69 5 ILE B O 1
ATOM 2540 N N . THR B 1 6 ? 2.521 -33.438 -12.648 1 76.69 6 THR B N 1
ATOM 2541 C CA . THR B 1 6 ? 1.366 -33.156 -13.492 1 76.69 6 THR B CA 1
ATOM 2542 C C . THR B 1 6 ? 0.323 -32.344 -12.727 1 76.69 6 THR B C 1
ATOM 2544 O O . THR B 1 6 ? -0.067 -32.719 -11.617 1 76.69 6 THR B O 1
ATOM 2547 N N . VAL B 1 7 ? 0.18 -31.156 -13.234 1 76.56 7 VAL B N 1
ATOM 2548 C CA . VAL B 1 7 ? -0.784 -30.297 -12.562 1 76.56 7 VAL B CA 1
ATOM 2549 C C . VAL B 1 7 ? -1.887 -29.891 -13.531 1 76.56 7 VAL B C 1
ATOM 2551 O O . VAL B 1 7 ? -1.651 -29.781 -14.742 1 76.56 7 VAL B O 1
ATOM 2554 N N . PRO B 1 8 ? -3.137 -29.828 -12.977 1 76.88 8 PRO B N 1
ATOM 2555 C CA . PRO B 1 8 ? -4.219 -29.344 -13.836 1 76.88 8 PRO B CA 1
ATOM 2556 C C . PRO B 1 8 ? -4.07 -27.875 -14.195 1 76.88 8 PRO B C 1
ATOM 2558 O O . PRO B 1 8 ? -4.066 -27.016 -13.312 1 76.88 8 PRO B O 1
ATOM 2561 N N . TYR B 1 9 ? -3.73 -27.641 -15.43 1 78.75 9 TYR B N 1
ATOM 2562 C CA . TYR B 1 9 ? -3.527 -26.281 -15.922 1 78.75 9 TYR B CA 1
ATOM 2563 C C . TYR B 1 9 ? -4.766 -25.766 -16.656 1 78.75 9 TYR B C 1
ATOM 2565 O O . TYR B 1 9 ? -5.395 -26.516 -17.406 1 78.75 9 TYR B O 1
ATOM 2573 N N . VAL B 1 10 ? -5.25 -24.625 -16.234 1 78.12 10 VAL B N 1
ATOM 2574 C CA . VAL B 1 10 ? -6.355 -23.953 -16.906 1 78.12 10 VAL B CA 1
ATOM 2575 C C . VAL B 1 10 ? -5.906 -22.578 -17.375 1 78.12 10 VAL B C 1
ATOM 2577 O O . VAL B 1 10 ? -5.324 -21.812 -16.609 1 78.12 10 VAL B O 1
ATOM 2580 N N . SER B 1 11 ? -6.055 -22.359 -18.656 1 80.44 11 SER B N 1
ATOM 2581 C CA . SER B 1 11 ? -5.727 -21.031 -19.172 1 80.44 11 SER B CA 1
ATOM 2582 C C . SER B 1 11 ? -6.602 -19.953 -18.531 1 80.44 11 SER B C 1
ATOM 2584 O O . SER B 1 11 ? -7.695 -20.25 -18.047 1 80.44 11 SER B O 1
ATOM 2586 N N . VAL B 1 12 ? -6.133 -18.766 -18.5 1 80.31 12 VAL B N 1
ATOM 2587 C CA . VAL B 1 12 ? -6.832 -17.641 -17.875 1 80.31 12 VAL B CA 1
ATOM 2588 C C . VAL B 1 12 ? -8.188 -17.438 -18.547 1 80.31 12 VAL B C 1
ATOM 2590 O O . VAL B 1 12 ? -9.18 -17.156 -17.891 1 80.31 12 VAL B O 1
ATOM 2593 N N . SER B 1 13 ? -8.242 -17.562 -19.828 1 80.69 13 SER B N 1
ATOM 2594 C CA . SER B 1 13 ? -9.469 -17.359 -20.578 1 80.69 13 SER B CA 1
ATOM 2595 C C . SER B 1 13 ? -10.477 -18.469 -20.312 1 80.69 13 SER B C 1
ATOM 2597 O O . SER B 1 13 ? -11.688 -18.234 -20.391 1 80.69 13 SER B O 1
ATOM 2599 N N . ASP B 1 14 ? -10.07 -19.625 -19.875 1 80.31 14 ASP B N 1
ATOM 2600 C CA . ASP B 1 14 ? -10.961 -20.766 -19.656 1 80.31 14 ASP B CA 1
ATOM 2601 C C . ASP B 1 14 ? -11.273 -20.953 -18.188 1 80.31 14 ASP B C 1
ATOM 2603 O O . ASP B 1 14 ? -12 -21.875 -17.812 1 80.31 14 ASP B O 1
ATOM 2607 N N . PHE B 1 15 ? -10.633 -20.094 -17.438 1 82.56 15 PHE B N 1
ATOM 2608 C CA . PHE B 1 15 ? -10.875 -20.219 -16 1 82.56 15 PHE B CA 1
ATOM 2609 C C . PHE B 1 15 ? -12.273 -19.734 -15.641 1 82.56 15 PHE B C 1
ATOM 2611 O O . PHE B 1 15 ? -12.695 -18.672 -16.078 1 82.56 15 PHE B O 1
ATOM 2618 N N . ASP B 1 16 ? -13.023 -20.625 -14.969 1 80.56 16 ASP B N 1
ATOM 2619 C CA . ASP B 1 16 ? -14.352 -20.25 -14.484 1 80.56 16 ASP B CA 1
ATOM 2620 C C . ASP B 1 16 ? -14.258 -19.375 -13.234 1 80.56 16 ASP B C 1
ATOM 2622 O O . ASP B 1 16 ? -14.031 -19.891 -12.133 1 80.56 16 ASP B O 1
ATOM 2626 N N . TRP B 1 17 ? -14.445 -18.141 -13.43 1 83.75 17 TRP B N 1
ATOM 2627 C CA . TRP B 1 17 ? -14.352 -17.188 -12.328 1 83.75 17 TRP B CA 1
ATOM 2628 C C . TRP B 1 17 ? -15.625 -17.203 -11.492 1 83.75 17 TRP B C 1
ATOM 2630 O O . TRP B 1 17 ? -15.781 -16.391 -10.57 1 83.75 17 TRP B O 1
ATOM 2640 N N . GLY B 1 18 ? -16.562 -18.078 -11.805 1 79.56 18 GLY B N 1
ATOM 2641 C CA . GLY B 1 18 ? -17.828 -18.109 -11.102 1 79.56 18 GLY B CA 1
ATOM 2642 C C . GLY B 1 18 ? -17.766 -18.875 -9.789 1 79.56 18 GLY B C 1
ATOM 2643 O O . GLY B 1 18 ? -16.688 -19.375 -9.414 1 79.56 18 GLY B O 1
ATOM 2644 N N . LEU B 1 19 ? -18.891 -18.812 -9.07 1 78.06 19 LEU B N 1
ATOM 2645 C CA . LEU B 1 19 ? -19.016 -19.562 -7.82 1 78.06 19 LEU B CA 1
ATOM 2646 C C . LEU B 1 19 ? -19 -21.062 -8.078 1 78.06 19 LEU B C 1
ATOM 2648 O O . LEU B 1 19 ? -19.891 -21.578 -8.758 1 78.06 19 LEU B O 1
ATOM 2652 N N . ASN B 1 20 ? -17.875 -21.641 -7.82 1 74.69 20 ASN B N 1
ATOM 2653 C CA . ASN B 1 20 ? -17.781 -23.094 -8.016 1 74.69 20 ASN B CA 1
ATOM 2654 C C . ASN B 1 20 ? -17.016 -23.75 -6.863 1 74.69 20 ASN B C 1
ATOM 2656 O O . ASN B 1 20 ? -16.078 -23.172 -6.312 1 74.69 20 ASN B O 1
ATOM 2660 N N . LEU B 1 21 ? -17.594 -24.797 -6.449 1 64.06 21 LEU B N 1
ATOM 2661 C CA . LEU B 1 21 ? -17.047 -25.531 -5.32 1 64.06 21 LEU B CA 1
ATOM 2662 C C . LEU B 1 21 ? -15.664 -26.109 -5.664 1 64.06 21 LEU B C 1
ATOM 2664 O O . LEU B 1 21 ? -14.781 -26.156 -4.805 1 64.06 21 LEU B O 1
ATOM 2668 N N . GLU B 1 22 ? -15.508 -26.438 -6.828 1 59.66 22 GLU B N 1
ATOM 2669 C CA . GLU B 1 22 ? -14.234 -27.047 -7.219 1 59.66 22 GLU B CA 1
ATOM 2670 C C . GLU B 1 22 ? -13.086 -26.062 -7.066 1 59.66 22 GLU B C 1
ATOM 2672 O O . GLU B 1 22 ? -11.992 -26.422 -6.629 1 59.66 22 GLU B O 1
ATOM 2677 N N . ALA B 1 23 ? -13.438 -24.953 -7.434 1 55.41 23 ALA B N 1
ATOM 2678 C CA . ALA B 1 23 ? -12.414 -23.922 -7.324 1 55.41 23 ALA B CA 1
ATOM 2679 C C . ALA B 1 23 ? -12.094 -23.625 -5.859 1 55.41 23 ALA B C 1
ATOM 2681 O O . ALA B 1 23 ? -10.969 -23.234 -5.531 1 55.41 23 ALA B O 1
ATOM 2682 N N . SER B 1 24 ? -13.125 -23.828 -5.047 1 55.62 24 SER B N 1
ATOM 2683 C CA . SER B 1 24 ? -12.906 -23.594 -3.625 1 55.62 24 SER B CA 1
ATOM 2684 C C . SER B 1 24 ? -12.055 -24.688 -2.998 1 55.62 24 SER B C 1
ATOM 2686 O O . SER B 1 24 ? -11.398 -24.469 -1.979 1 55.62 24 SER B O 1
ATOM 2688 N N . ALA B 1 25 ? -11.977 -25.781 -3.691 1 57.44 25 ALA B N 1
ATOM 2689 C CA . ALA B 1 25 ? -11.125 -26.844 -3.172 1 57.44 25 ALA B CA 1
ATOM 2690 C C . ALA B 1 25 ? -9.664 -26.609 -3.541 1 57.44 25 ALA B C 1
ATOM 2692 O O . ALA B 1 25 ? -8.766 -26.812 -2.721 1 57.44 25 ALA B O 1
ATOM 2693 N N . SER B 1 26 ? -9.312 -26.297 -4.793 1 64.62 26 SER B N 1
ATOM 2694 C CA . SER B 1 26 ? -7.945 -25.906 -5.137 1 64.62 26 SER B CA 1
ATOM 2695 C C . SER B 1 26 ? -7.906 -25.141 -6.457 1 64.62 26 SER B C 1
ATOM 2697 O O . SER B 1 26 ? -8.43 -25.609 -7.469 1 64.62 26 SER B O 1
ATOM 2699 N N . LEU B 1 27 ? -7.48 -23.906 -6.434 1 73.5 27 LEU B N 1
ATOM 2700 C CA . LEU B 1 27 ? -7.293 -23.141 -7.656 1 73.5 27 LEU B CA 1
ATOM 2701 C C . LEU B 1 27 ? -6.41 -23.891 -8.648 1 73.5 27 LEU B C 1
ATOM 2703 O O . LEU B 1 27 ? -5.418 -24.5 -8.25 1 73.5 27 LEU B O 1
ATOM 2707 N N . PRO B 1 28 ? -6.961 -24.016 -9.844 1 75.12 28 PRO B N 1
ATOM 2708 C CA . PRO B 1 28 ? -6.09 -24.656 -10.836 1 75.12 28 PRO B CA 1
ATOM 2709 C C . PRO B 1 28 ? -4.738 -23.953 -10.969 1 75.12 28 PRO B C 1
ATOM 2711 O O . PRO B 1 28 ? -4.602 -22.797 -10.586 1 75.12 28 PRO B O 1
ATOM 2714 N N . TRP B 1 29 ? -3.826 -24.703 -11.406 1 74.62 29 TRP B N 1
ATOM 2715 C CA . TRP B 1 29 ? -2.461 -24.188 -11.484 1 74.62 29 TRP B CA 1
ATOM 2716 C C . TRP B 1 29 ? -2.305 -23.234 -12.656 1 74.62 29 TRP B C 1
ATOM 2718 O O . TRP B 1 29 ? -2.492 -23.625 -13.812 1 74.62 29 TRP B O 1
ATOM 2728 N N . ASN B 1 30 ? -2.365 -22.031 -12.391 1 80.81 30 ASN B N 1
ATOM 2729 C CA . ASN B 1 30 ? -2.082 -20.938 -13.336 1 80.81 30 ASN B CA 1
ATOM 2730 C C . ASN B 1 30 ? -1.312 -19.812 -12.664 1 80.81 30 ASN B C 1
ATOM 2732 O O . ASN B 1 30 ? -1.809 -19.188 -11.727 1 80.81 30 ASN B O 1
ATOM 2736 N N . PRO B 1 31 ? -0.132 -19.625 -13.141 1 79.44 31 PRO B N 1
ATOM 2737 C CA . PRO B 1 31 ? 0.705 -18.609 -12.5 1 79.44 31 PRO B CA 1
ATOM 2738 C C . PRO B 1 31 ? 0.06 -17.234 -12.5 1 79.44 31 PRO B C 1
ATOM 2740 O O . PRO B 1 31 ? 0.214 -16.469 -11.539 1 79.44 31 PRO B O 1
ATOM 2743 N N . THR B 1 32 ? -0.652 -16.938 -13.586 1 82.38 32 THR B N 1
ATOM 2744 C CA . THR B 1 32 ? -1.268 -15.609 -13.688 1 82.38 32 THR B CA 1
ATOM 2745 C C . THR B 1 32 ? -2.385 -15.453 -12.664 1 82.38 32 THR B C 1
ATOM 2747 O O . THR B 1 32 ? -2.49 -14.414 -12.008 1 82.38 32 THR B O 1
ATOM 2750 N N . ILE B 1 33 ? -3.154 -16.469 -12.508 1 84.88 33 ILE B N 1
ATOM 2751 C CA . ILE B 1 33 ? -4.27 -16.422 -11.57 1 84.88 33 ILE B CA 1
ATOM 2752 C C . ILE B 1 33 ? -3.74 -16.359 -10.141 1 84.88 33 ILE B C 1
ATOM 2754 O O . ILE B 1 33 ? -4.207 -15.562 -9.328 1 84.88 33 ILE B O 1
ATOM 2758 N N . TRP B 1 34 ? -2.734 -17.125 -9.867 1 85.44 34 TRP B N 1
ATOM 2759 C CA . TRP B 1 34 ? -2.152 -17.141 -8.523 1 85.44 34 TRP B CA 1
ATOM 2760 C C . TRP B 1 34 ? -1.473 -15.82 -8.203 1 85.44 34 TRP B C 1
ATOM 2762 O O . TRP B 1 34 ? -1.551 -15.336 -7.07 1 85.44 34 TRP B O 1
ATOM 2772 N N . SER B 1 35 ? -0.85 -15.25 -9.195 1 87.31 35 SER B N 1
ATOM 2773 C CA . SER B 1 35 ? -0.197 -13.961 -9 1 87.31 35 SER B CA 1
ATOM 2774 C C . SER B 1 35 ? -1.219 -12.852 -8.758 1 87.31 35 SER B C 1
ATOM 2776 O O . SER B 1 35 ? -0.997 -11.969 -7.926 1 87.31 35 SER B O 1
ATOM 2778 N N . LEU B 1 36 ? -2.281 -12.938 -9.461 1 88.38 36 LEU B N 1
ATOM 2779 C CA . LEU B 1 36 ? -3.334 -11.938 -9.297 1 88.38 36 LEU B CA 1
ATOM 2780 C C . LEU B 1 36 ? -3.953 -12.023 -7.91 1 88.38 36 LEU B C 1
ATOM 2782 O O . LEU B 1 36 ? -4.133 -11.008 -7.242 1 88.38 36 LEU B O 1
ATOM 2786 N N . VAL B 1 37 ? -4.215 -13.219 -7.473 1 88.69 37 VAL B N 1
ATOM 2787 C CA . VAL B 1 37 ? -4.805 -13.445 -6.156 1 88.69 37 VAL B CA 1
ATOM 2788 C C . VAL B 1 37 ? -3.828 -13 -5.07 1 88.69 37 VAL B C 1
ATOM 2790 O O . VAL B 1 37 ? -4.227 -12.367 -4.09 1 88.69 37 VAL B O 1
ATOM 2793 N N . ALA B 1 38 ? -2.613 -13.305 -5.266 1 91.19 38 ALA B N 1
ATOM 2794 C CA . ALA B 1 38 ? -1.602 -12.93 -4.281 1 91.19 38 ALA B CA 1
ATOM 2795 C C . ALA B 1 38 ? -1.47 -11.414 -4.18 1 91.19 38 ALA B C 1
ATOM 2797 O O . ALA B 1 38 ? -1.388 -10.867 -3.08 1 91.19 38 ALA B O 1
ATOM 2798 N N . ALA B 1 39 ? -1.463 -10.758 -5.312 1 92.19 39 ALA B N 1
ATOM 2799 C CA . ALA B 1 39 ? -1.354 -9.305 -5.332 1 92.19 39 ALA B CA 1
ATOM 2800 C C . ALA B 1 39 ? -2.566 -8.648 -4.676 1 92.19 39 ALA B C 1
ATOM 2802 O O . ALA B 1 39 ? -2.422 -7.746 -3.85 1 92.19 39 ALA B O 1
ATOM 2803 N N . LEU B 1 40 ? -3.732 -9.148 -4.988 1 93.31 40 LEU B N 1
ATOM 2804 C CA . LEU B 1 40 ? -4.969 -8.562 -4.484 1 93.31 40 LEU B CA 1
ATOM 2805 C C . LEU B 1 40 ? -5.148 -8.859 -3 1 93.31 40 LEU B C 1
ATOM 2807 O O . LEU B 1 40 ? -5.918 -8.188 -2.314 1 93.31 40 LEU B O 1
ATOM 2811 N N . THR B 1 41 ? -4.453 -9.867 -2.512 1 93.56 41 THR B N 1
ATOM 2812 C CA . THR B 1 41 ? -4.492 -10.164 -1.083 1 93.56 41 THR B CA 1
ATOM 2813 C C . THR B 1 41 ? -3.422 -9.367 -0.337 1 93.56 41 THR B C 1
ATOM 2815 O O . THR B 1 41 ? -3.664 -8.875 0.766 1 93.56 41 THR B O 1
ATOM 2818 N N . ALA B 1 42 ? -2.303 -9.195 -0.933 1 94.5 42 ALA B N 1
ATOM 2819 C CA . ALA B 1 42 ? -1.186 -8.516 -0.278 1 94.5 42 ALA B CA 1
ATOM 2820 C C . ALA B 1 42 ? -1.469 -7.027 -0.107 1 94.5 42 ALA B C 1
ATOM 2822 O O . ALA B 1 42 ? -1.086 -6.43 0.9 1 94.5 42 ALA B O 1
ATOM 2823 N N . LEU B 1 43 ? -2.141 -6.461 -1.005 1 95.31 43 LEU B N 1
ATOM 2824 C CA . LEU B 1 43 ? -2.375 -5.02 -0.995 1 95.31 43 LEU B CA 1
ATOM 2825 C C . LEU B 1 43 ? -3.248 -4.621 0.19 1 95.31 43 LEU B C 1
ATOM 2827 O O . LEU B 1 43 ? -2.869 -3.75 0.979 1 95.31 43 LEU B O 1
ATOM 2831 N N . PRO B 1 44 ? -4.383 -5.246 0.377 1 96.31 44 PRO B N 1
ATOM 2832 C CA . PRO B 1 44 ? -5.184 -4.863 1.543 1 96.31 44 PRO B CA 1
ATOM 2833 C C . PRO B 1 44 ? -4.473 -5.145 2.865 1 96.31 44 PRO B C 1
ATOM 2835 O O . PRO B 1 44 ? -4.668 -4.418 3.842 1 96.31 44 PRO B O 1
ATOM 2838 N N . LEU B 1 45 ? -3.715 -6.199 2.918 1 95.62 45 LEU B N 1
ATOM 2839 C CA . LEU B 1 45 ? -2.957 -6.48 4.133 1 95.62 45 LEU B CA 1
ATOM 2840 C C . LEU B 1 45 ? -1.976 -5.352 4.434 1 95.62 45 LEU B C 1
ATOM 2842 O O . LEU B 1 45 ? -1.855 -4.918 5.582 1 95.62 45 LEU B O 1
ATOM 2846 N N . TRP B 1 46 ? -1.346 -4.875 3.404 1 94.62 46 TRP B N 1
ATOM 2847 C CA . TRP B 1 46 ? -0.421 -3.76 3.572 1 94.62 46 TRP B CA 1
ATOM 2848 C C . TRP B 1 46 ? -1.166 -2.49 3.977 1 94.62 46 TRP B C 1
ATOM 2850 O O . TRP B 1 46 ? -0.733 -1.771 4.879 1 94.62 46 TRP B O 1
ATOM 2860 N N . MET B 1 47 ? -2.225 -2.234 3.342 1 94.81 47 MET B N 1
ATOM 2861 C CA . MET B 1 47 ? -2.996 -1.03 3.641 1 94.81 47 MET B CA 1
ATOM 2862 C C . MET B 1 47 ? -3.52 -1.062 5.07 1 94.81 47 MET B C 1
ATOM 2864 O O . MET B 1 47 ? -3.602 -0.023 5.73 1 94.81 47 MET B O 1
ATOM 2868 N N . THR B 1 48 ? -3.844 -2.256 5.535 1 95.19 48 THR B N 1
ATOM 2869 C CA . THR B 1 48 ? -4.305 -2.402 6.914 1 95.19 48 THR B CA 1
ATOM 2870 C C . THR B 1 48 ? -3.189 -2.061 7.895 1 95.19 48 THR B C 1
ATOM 2872 O O . THR B 1 48 ? -3.414 -1.345 8.875 1 95.19 48 THR B O 1
ATOM 2875 N N . LEU B 1 49 ? -2.004 -2.494 7.578 1 92.56 49 LEU B N 1
ATOM 2876 C CA . LEU B 1 49 ? -0.866 -2.195 8.438 1 92.56 49 LEU B CA 1
ATOM 2877 C C . LEU B 1 49 ? -0.549 -0.704 8.43 1 92.56 49 LEU B C 1
ATOM 2879 O O . LEU B 1 49 ? -0.342 -0.1 9.484 1 92.56 49 LEU B O 1
ATOM 2883 N N . GLU B 1 50 ? -0.574 -0.189 7.289 1 91.06 50 GLU B N 1
ATOM 2884 C CA . GLU B 1 50 ? -0.316 1.24 7.141 1 91.06 50 GLU B CA 1
ATOM 2885 C C . GLU B 1 50 ? -1.367 2.07 7.871 1 91.06 50 GLU B C 1
ATOM 2887 O O . GLU B 1 50 ? -1.033 3.033 8.562 1 91.06 50 GLU B O 1
ATOM 2892 N N . LEU B 1 51 ? -2.572 1.754 7.727 1 91.94 51 LEU B N 1
ATOM 2893 C CA . LEU B 1 51 ? -3.658 2.49 8.359 1 91.94 51 LEU B CA 1
ATOM 2894 C C . LEU B 1 51 ? -3.59 2.357 9.883 1 91.94 51 LEU B C 1
ATOM 2896 O O . LEU B 1 51 ? -3.869 3.314 10.602 1 91.94 51 LEU B O 1
ATOM 2900 N N . THR B 1 52 ? -3.24 1.154 10.32 1 92 52 THR B N 1
ATOM 2901 C CA . THR B 1 52 ? -3.131 0.932 11.758 1 92 52 THR B CA 1
ATOM 2902 C C . THR B 1 52 ? -2.051 1.826 12.359 1 92 52 THR B C 1
ATOM 2904 O O . THR B 1 52 ? -2.273 2.469 13.391 1 92 52 THR B O 1
ATOM 2907 N N . VAL B 1 53 ? -0.964 1.967 11.648 1 86.06 53 VAL B N 1
ATOM 2908 C CA . VAL B 1 53 ? 0.125 2.811 12.125 1 86.06 53 VAL B CA 1
ATOM 2909 C C . VAL B 1 53 ? -0.289 4.277 12.055 1 86.06 53 VAL B C 1
ATOM 2911 O O . VAL B 1 53 ? -0.044 5.043 12.992 1 86.06 53 VAL B O 1
ATOM 2914 N N . SER B 1 54 ? -0.9 4.617 11 1 84.62 54 SER B N 1
ATOM 2915 C CA . SER B 1 54 ? -1.33 6 10.82 1 84.62 54 SER B CA 1
ATOM 2916 C C . SER B 1 54 ? -2.369 6.402 11.859 1 84.62 54 SER B C 1
ATOM 2918 O O . SER B 1 54 ? -2.324 7.512 12.391 1 84.62 54 SER B O 1
ATOM 2920 N N . VAL B 1 55 ? -3.27 5.527 12.133 1 85.31 55 VAL B N 1
ATOM 2921 C CA . VAL B 1 55 ? -4.336 5.809 13.094 1 85.31 55 VAL B CA 1
ATOM 2922 C C . VAL B 1 55 ? -3.752 5.922 14.5 1 85.31 55 VAL B C 1
ATOM 2924 O O . VAL B 1 55 ? -4.145 6.797 15.273 1 85.31 55 VAL B O 1
ATOM 2927 N N . LEU B 1 56 ? -2.797 5.074 14.812 1 83.25 56 LEU B N 1
ATOM 2928 C CA . LEU B 1 56 ? -2.174 5.102 16.141 1 83.25 56 LEU B CA 1
ATOM 2929 C C . LEU B 1 56 ? -1.298 6.34 16.297 1 83.25 56 LEU B C 1
ATOM 2931 O O . LEU B 1 56 ? -1.148 6.859 17.406 1 83.25 56 LEU B O 1
ATOM 2935 N N . TYR B 1 57 ? -0.882 6.859 15.188 1 75.12 57 TYR B N 1
ATOM 2936 C CA . TYR B 1 57 ? -0.026 8.039 15.219 1 75.12 57 TYR B CA 1
ATOM 2937 C C . TYR B 1 57 ? -0.856 9.312 15.312 1 75.12 57 TYR B C 1
ATOM 2939 O O . TYR B 1 57 ? -0.495 10.242 16.031 1 75.12 57 TYR B O 1
ATOM 2947 N N . VAL B 1 58 ? -1.869 9.312 14.555 1 73.56 58 VAL B N 1
ATOM 2948 C CA . VAL B 1 58 ? -2.668 10.531 14.445 1 73.56 58 VAL B CA 1
ATOM 2949 C C . VAL B 1 58 ? -3.521 10.703 15.703 1 73.56 58 VAL B C 1
ATOM 2951 O O . VAL B 1 58 ? -3.684 11.82 16.203 1 73.56 58 VAL B O 1
ATOM 2954 N N . PHE B 1 59 ? -4.016 9.555 16.141 1 69.31 59 PHE B N 1
ATOM 2955 C CA . PHE B 1 59 ? -4.914 9.672 17.297 1 69.31 59 PHE B CA 1
ATOM 2956 C C . PHE B 1 59 ? -4.141 9.594 18.594 1 69.31 59 PHE B C 1
ATOM 2958 O O . PHE B 1 59 ? -3.373 8.648 18.812 1 69.31 59 PHE B O 1
ATOM 2965 N N . GLN B 1 60 ? -4.258 10.633 19.188 1 66.25 60 GLN B N 1
ATOM 2966 C CA . GLN B 1 60 ? -3.602 10.68 20.484 1 66.25 60 GLN B CA 1
ATOM 2967 C C . GLN B 1 60 ? -4.473 10.039 21.562 1 66.25 60 GLN B C 1
ATOM 2969 O O . GLN B 1 60 ? -3.959 9.539 22.562 1 66.25 60 GLN B O 1
ATOM 2974 N N . ARG B 1 61 ? -5.773 10.078 21.281 1 64.62 61 ARG B N 1
ATOM 2975 C CA . ARG B 1 61 ? -6.711 9.461 22.203 1 64.62 61 ARG B CA 1
ATOM 2976 C C . ARG B 1 61 ? -7.41 8.266 21.562 1 64.62 61 ARG B C 1
ATOM 2978 O O . ARG B 1 61 ? -7.91 8.359 20.453 1 64.62 61 ARG B O 1
ATOM 2985 N N . TRP B 1 62 ? -7.309 7.207 22.172 1 67.56 62 TRP B N 1
ATOM 2986 C CA . TRP B 1 62 ? -7.852 5.949 21.672 1 67.56 62 TRP B CA 1
ATOM 2987 C C . TRP B 1 62 ? -9.266 5.727 22.188 1 67.56 62 TRP B C 1
ATOM 2989 O O . TRP B 1 62 ? -9.641 4.602 22.531 1 67.56 62 TRP B O 1
ATOM 2999 N N . SER B 1 63 ? -10.102 6.703 22.297 1 68.69 63 SER B N 1
ATOM 3000 C CA . SER B 1 63 ? -11.391 6.461 22.922 1 68.69 63 SER B CA 1
ATOM 3001 C C . SER B 1 63 ? -12.547 6.766 21.969 1 68.69 63 SER B C 1
ATOM 3003 O O . SER B 1 63 ? -13.695 6.43 22.25 1 68.69 63 SER B O 1
ATOM 3005 N N . GLY B 1 64 ? -12.398 7.082 20.844 1 75.69 64 GLY B N 1
ATOM 3006 C CA . GLY B 1 64 ? -13.523 7.473 20.016 1 75.69 64 GLY B CA 1
ATOM 3007 C C . GLY B 1 64 ? -14.062 6.332 19.172 1 75.69 64 GLY B C 1
ATOM 3008 O O . GLY B 1 64 ? -13.359 5.352 18.922 1 75.69 64 GLY B O 1
ATOM 3009 N N . LEU B 1 65 ? -15.484 6.34 19.016 1 78.62 65 LEU B N 1
ATOM 3010 C CA . LEU B 1 65 ? -16.141 5.375 18.141 1 78.62 65 LEU B CA 1
ATOM 3011 C C . LEU B 1 65 ? -15.438 5.309 16.781 1 78.62 65 LEU B C 1
ATOM 3013 O O . LEU B 1 65 ? -15.273 4.223 16.219 1 78.62 65 LEU B O 1
ATOM 3017 N N . TYR B 1 66 ? -15.039 6.406 16.406 1 83.56 66 TYR B N 1
ATOM 3018 C CA . TYR B 1 66 ? -14.375 6.457 15.117 1 83.56 66 TYR B CA 1
ATOM 3019 C C . TYR B 1 66 ? -13.07 5.664 15.141 1 83.56 66 TYR B C 1
ATOM 3021 O O . TYR 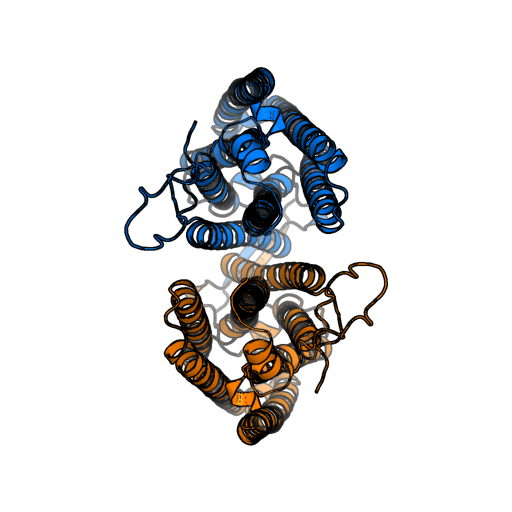B 1 66 ? -12.773 4.918 14.211 1 83.56 66 TYR B O 1
ATOM 3029 N N . PHE B 1 67 ? -12.359 5.785 16.219 1 85.75 67 PHE B N 1
ATOM 3030 C CA . PHE B 1 67 ? -11.086 5.09 16.359 1 85.75 67 PHE B CA 1
ATOM 3031 C C . PHE B 1 67 ? -11.289 3.58 16.281 1 85.75 67 PHE B C 1
ATOM 3033 O O . PHE B 1 67 ? -10.625 2.902 15.492 1 85.75 67 PHE B O 1
ATOM 3040 N N . TYR B 1 68 ? -12.188 3.107 16.984 1 88.75 68 TYR B N 1
ATOM 3041 C CA . TYR B 1 68 ? -12.422 1.667 17.031 1 88.75 68 TYR B CA 1
ATOM 3042 C C . TYR B 1 68 ? -13.062 1.179 15.742 1 88.75 68 TYR B C 1
ATOM 3044 O O . TYR B 1 68 ? -12.781 0.071 15.273 1 88.75 68 TYR B O 1
ATOM 3052 N N . ALA B 1 69 ? -13.953 1.928 15.195 1 90.81 69 ALA B N 1
ATOM 3053 C CA . ALA B 1 69 ? -14.586 1.545 13.938 1 90.81 69 ALA B CA 1
ATOM 3054 C C . ALA B 1 69 ? -13.547 1.399 12.82 1 90.81 69 ALA B C 1
ATOM 3056 O O . ALA B 1 69 ? -13.578 0.43 12.062 1 90.81 69 ALA B O 1
ATOM 3057 N N . VAL B 1 70 ? -12.641 2.328 12.805 1 92.25 70 VAL B N 1
ATOM 3058 C CA . VAL B 1 70 ? -11.617 2.289 11.766 1 92.25 70 VAL B CA 1
ATOM 3059 C C . VAL B 1 70 ? -10.703 1.091 11.992 1 92.25 70 VAL B C 1
ATOM 3061 O O . VAL B 1 70 ? -10.383 0.36 11.047 1 92.25 70 VAL B O 1
ATOM 3064 N N . LEU B 1 71 ? -10.289 0.848 13.203 1 93.12 71 LEU B N 1
ATOM 3065 C CA . LEU B 1 71 ? -9.367 -0.239 13.516 1 93.12 71 LEU B CA 1
ATOM 3066 C C . LEU B 1 71 ? -10.016 -1.595 13.266 1 93.12 71 LEU B C 1
ATOM 3068 O O . LEU B 1 71 ? -9.406 -2.479 12.656 1 93.12 71 LEU B O 1
ATOM 3072 N N . ILE B 1 72 ? -11.234 -1.688 13.68 1 94.25 72 ILE B N 1
ATOM 3073 C CA . ILE B 1 72 ? -11.953 -2.945 13.508 1 94.25 72 ILE B CA 1
ATOM 3074 C C . ILE B 1 72 ? -12.188 -3.205 12.023 1 94.25 72 ILE B C 1
ATOM 3076 O O . ILE B 1 72 ? -12.031 -4.332 11.547 1 94.25 72 ILE B O 1
ATOM 3080 N N . THR B 1 73 ? -12.555 -2.211 11.32 1 95.94 73 THR B N 1
ATOM 3081 C CA . THR B 1 73 ? -12.781 -2.357 9.883 1 95.94 73 THR B CA 1
ATOM 3082 C C . THR B 1 73 ? -11.492 -2.742 9.172 1 95.94 73 THR B C 1
ATOM 3084 O O . THR B 1 73 ? -11.492 -3.641 8.328 1 95.94 73 THR B O 1
ATOM 3087 N N . ALA B 1 74 ? -10.398 -2.104 9.523 1 96.44 74 ALA B N 1
ATOM 3088 C CA . ALA B 1 74 ? -9.117 -2.377 8.883 1 96.44 74 ALA B CA 1
ATOM 3089 C C . ALA B 1 74 ? -8.695 -3.832 9.086 1 96.44 74 ALA B C 1
ATOM 3091 O O . ALA B 1 74 ? -8.344 -4.52 8.125 1 96.44 74 ALA B O 1
ATOM 3092 N N . TRP B 1 75 ? -8.781 -4.305 10.25 1 96.88 75 TRP B N 1
ATOM 3093 C CA . TRP B 1 75 ? -8.344 -5.664 10.547 1 96.88 75 TRP B CA 1
ATOM 3094 C C . TRP B 1 75 ? -9.352 -6.684 10.023 1 96.88 75 TRP B C 1
ATOM 3096 O O . TRP B 1 75 ? -8.984 -7.82 9.719 1 96.88 75 TRP B O 1
ATOM 3106 N N . SER B 1 76 ? -10.633 -6.262 9.938 1 97.56 76 SER B N 1
ATOM 3107 C CA . SER B 1 76 ? -11.633 -7.137 9.328 1 97.56 76 SER B CA 1
ATOM 3108 C C . SER B 1 76 ? -11.375 -7.312 7.836 1 97.56 76 SER B C 1
ATOM 3110 O O . SER B 1 76 ? -11.633 -8.383 7.277 1 97.56 76 SER B O 1
ATOM 3112 N N . ILE B 1 77 ? -10.875 -6.281 7.199 1 97.31 77 ILE B N 1
ATOM 3113 C CA . ILE B 1 77 ? -10.516 -6.344 5.785 1 97.31 77 ILE B CA 1
ATOM 3114 C C . ILE B 1 77 ? -9.43 -7.402 5.578 1 97.31 77 ILE B C 1
ATOM 3116 O O . ILE B 1 77 ? -9.531 -8.234 4.676 1 97.31 77 ILE B O 1
ATOM 3120 N N . SER B 1 78 ? -8.445 -7.379 6.469 1 96.44 78 SER B N 1
ATOM 3121 C CA . SER B 1 78 ? -7.363 -8.352 6.387 1 96.44 78 SER B CA 1
ATOM 3122 C C . SER B 1 78 ? -7.867 -9.766 6.672 1 96.44 78 SER B C 1
ATOM 3124 O O . SER B 1 78 ? -7.438 -10.727 6.027 1 96.44 78 SER B O 1
ATOM 3126 N N . LEU B 1 79 ? -8.75 -9.859 7.617 1 96.19 79 LEU B N 1
ATOM 3127 C CA . LEU B 1 79 ? -9.328 -11.156 7.953 1 96.19 79 LEU B CA 1
ATOM 3128 C C . LEU B 1 79 ? -10.094 -11.734 6.77 1 96.19 79 LEU B C 1
ATOM 3130 O O . LEU B 1 79 ? -9.992 -12.93 6.48 1 96.19 79 LEU B O 1
ATOM 3134 N N . HIS B 1 80 ? -10.828 -10.891 6.133 1 96.69 80 HIS B N 1
ATOM 3135 C CA . HIS B 1 80 ? -11.586 -11.297 4.957 1 96.69 80 HIS B CA 1
ATOM 3136 C C . HIS B 1 80 ? -10.664 -11.75 3.832 1 96.69 80 HIS B C 1
ATOM 3138 O O . HIS B 1 80 ? -10.914 -12.773 3.191 1 96.69 80 HIS B O 1
ATOM 3144 N N . ALA B 1 81 ? -9.609 -11.031 3.611 1 95.31 81 ALA B N 1
ATOM 3145 C CA . ALA B 1 81 ? -8.656 -11.367 2.557 1 95.31 81 ALA B CA 1
ATOM 3146 C C . ALA B 1 81 ? -7.941 -12.68 2.857 1 95.31 81 ALA B C 1
ATOM 3148 O O . ALA B 1 81 ? -7.797 -13.531 1.978 1 95.31 81 ALA B O 1
ATOM 3149 N N . ILE B 1 82 ? -7.543 -12.867 4.086 1 92.94 82 ILE B N 1
ATOM 3150 C CA . ILE B 1 82 ? -6.852 -14.078 4.492 1 92.94 82 ILE B CA 1
ATOM 3151 C C . ILE B 1 82 ? -7.812 -15.266 4.441 1 92.94 82 ILE B C 1
ATOM 3153 O O . ILE B 1 82 ? -7.422 -16.375 4.07 1 92.94 82 ILE B O 1
ATOM 3157 N N . GLY B 1 83 ? -9.023 -15.023 4.848 1 92.56 83 GLY B N 1
ATOM 3158 C CA . GLY B 1 83 ? -10.016 -16.078 4.793 1 92.56 83 GLY B CA 1
ATOM 3159 C C . GLY B 1 83 ? -10.195 -16.656 3.398 1 92.56 83 GLY B C 1
ATOM 3160 O O . GLY B 1 83 ? -10.203 -17.875 3.217 1 92.56 83 GLY B O 1
ATOM 3161 N N . PHE B 1 84 ? -10.312 -15.812 2.43 1 90.69 84 PHE B N 1
ATOM 3162 C CA . PHE B 1 84 ? -10.469 -16.266 1.055 1 90.69 84 PHE B CA 1
ATOM 3163 C C . PHE B 1 84 ? -9.188 -16.922 0.546 1 90.69 84 PHE B C 1
ATOM 3165 O O . PHE B 1 84 ? -9.242 -17.875 -0.238 1 90.69 84 PHE B O 1
ATOM 3172 N N . LEU B 1 85 ? -8.094 -16.391 0.982 1 88.44 85 LEU B N 1
ATOM 3173 C CA . LEU B 1 85 ? -6.832 -17.016 0.596 1 88.44 85 LEU B CA 1
ATOM 3174 C C . LEU B 1 85 ? -6.742 -18.438 1.115 1 88.44 85 LEU B C 1
ATOM 3176 O O . LEU B 1 85 ? -6.336 -19.344 0.384 1 88.44 85 LEU B O 1
ATOM 3180 N N . LEU B 1 86 ? -7.176 -18.641 2.314 1 86.75 86 LEU B N 1
ATOM 3181 C CA . LEU B 1 86 ? -7.145 -19.969 2.908 1 86.75 86 LEU B CA 1
ATOM 3182 C C . LEU B 1 86 ? -8.164 -20.891 2.236 1 86.75 86 LEU B C 1
ATOM 3184 O O . LEU B 1 86 ? -7.898 -22.078 2.047 1 86.75 86 LEU B O 1
ATOM 3188 N N . SER B 1 87 ? -9.234 -20.375 1.861 1 86 87 SER B N 1
ATOM 3189 C CA . SER B 1 87 ? -10.297 -21.172 1.255 1 86 87 SER B CA 1
ATOM 3190 C C . SER B 1 87 ? -9.922 -21.625 -0.151 1 86 87 SER B C 1
ATOM 3192 O O . SER B 1 87 ? -10.203 -22.766 -0.542 1 86 87 SER B O 1
ATOM 3194 N N . TYR B 1 88 ? -9.188 -20.781 -0.91 1 84.25 88 TYR B N 1
ATOM 3195 C CA . TYR B 1 88 ? -8.961 -21.078 -2.318 1 84.25 88 TYR B CA 1
ATOM 3196 C C . TYR B 1 88 ? -7.531 -21.562 -2.543 1 84.25 88 TYR B C 1
ATOM 3198 O O . TYR B 1 88 ? -7.27 -22.312 -3.49 1 84.25 88 TYR B O 1
ATOM 3206 N N . CYS B 1 89 ? -6.602 -21.234 -1.708 1 80.75 89 CYS B N 1
ATOM 3207 C CA . CYS B 1 89 ? -5.199 -21.516 -2.006 1 80.75 89 CYS B CA 1
ATOM 3208 C C . CYS B 1 89 ? -4.648 -22.578 -1.065 1 80.75 89 CYS B C 1
ATOM 3210 O O . CYS B 1 89 ? -3.615 -23.188 -1.348 1 80.75 89 CYS B O 1
ATOM 3212 N N . VAL B 1 90 ? -5.332 -22.875 0.018 1 80.94 90 VAL B N 1
ATOM 3213 C CA . VAL B 1 90 ? -4.84 -23.875 0.966 1 80.94 90 VAL B CA 1
ATOM 3214 C C . VAL B 1 90 ? -5.891 -24.953 1.17 1 80.94 90 VAL B C 1
ATOM 3216 O O . VAL B 1 90 ? -6.75 -24.844 2.049 1 80.94 90 VAL B O 1
ATOM 3219 N N . PRO B 1 91 ? -5.719 -26.094 0.487 1 75.75 91 PRO B N 1
ATOM 3220 C CA . PRO B 1 91 ? -6.715 -27.156 0.593 1 75.75 91 PRO B CA 1
ATOM 3221 C C . PRO B 1 91 ? -6.66 -27.891 1.937 1 75.75 91 PRO B C 1
ATOM 3223 O O . PRO B 1 91 ? -7.641 -28.516 2.346 1 75.75 91 PRO B O 1
ATOM 3226 N N . SER B 1 92 ? -5.539 -27.734 2.613 1 79.25 92 SER B N 1
ATOM 3227 C CA . SER B 1 92 ? -5.383 -28.453 3.877 1 79.25 92 SER B CA 1
ATOM 3228 C C . SER B 1 92 ? -6.168 -27.766 4.996 1 79.25 92 SER B C 1
ATOM 3230 O O . SER B 1 92 ? -6.422 -28.375 6.039 1 79.25 92 SER B O 1
ATOM 3232 N N . CYS B 1 93 ? -6.676 -26.625 4.664 1 80.88 93 CYS B N 1
ATOM 3233 C CA . CYS B 1 93 ? -7.402 -25.891 5.691 1 80.88 93 CYS B CA 1
ATOM 3234 C C . CYS B 1 93 ? -8.852 -26.344 5.762 1 80.88 93 CYS B C 1
ATOM 3236 O O . CYS B 1 93 ? -9.469 -26.641 4.734 1 80.88 93 CYS B O 1
ATOM 3238 N N . ASN B 1 94 ? -9.344 -26.5 7.047 1 85.31 94 ASN B N 1
ATOM 3239 C CA . ASN B 1 94 ? -10.742 -26.844 7.285 1 85.31 94 ASN B CA 1
ATOM 3240 C C . ASN B 1 94 ? -11.68 -25.812 6.656 1 85.31 94 ASN B C 1
ATOM 3242 O O . ASN B 1 94 ? -11.516 -24.609 6.863 1 85.31 94 ASN B O 1
ATOM 3246 N N . TRP B 1 95 ? -12.586 -26.328 5.836 1 83.75 95 TRP B N 1
ATOM 3247 C CA . TRP B 1 95 ? -13.5 -25.453 5.121 1 83.75 95 TRP B CA 1
ATOM 3248 C C . TRP B 1 95 ? -14.344 -24.625 6.094 1 83.75 95 TRP B C 1
ATOM 3250 O O . TRP B 1 95 ? -14.727 -23.5 5.793 1 83.75 95 TRP B O 1
ATOM 3260 N N . ILE B 1 96 ? -14.625 -25.125 7.27 1 87.06 96 ILE B N 1
ATOM 3261 C CA . ILE B 1 96 ? -15.43 -24.422 8.266 1 87.06 96 ILE B CA 1
ATOM 3262 C C . ILE B 1 96 ? -14.641 -23.234 8.812 1 87.06 96 ILE B C 1
ATOM 3264 O O . ILE B 1 96 ? -15.18 -22.125 8.938 1 87.06 96 ILE B O 1
ATOM 3268 N N . ALA B 1 97 ? -13.383 -23.5 9.109 1 89 97 ALA B N 1
ATOM 3269 C CA . ALA B 1 97 ? -12.547 -22.438 9.672 1 89 97 ALA B CA 1
ATOM 3270 C C . ALA B 1 97 ? -12.352 -21.297 8.68 1 89 97 ALA B C 1
ATOM 3272 O O . ALA B 1 97 ? -12.461 -20.125 9.039 1 89 97 ALA B O 1
ATOM 3273 N N . SER B 1 98 ? -12.109 -21.609 7.488 1 89.31 98 SER B N 1
ATOM 3274 C CA . SER B 1 98 ? -11.891 -20.578 6.473 1 89.31 98 SER B CA 1
ATOM 3275 C C . SER B 1 98 ? -13.18 -19.828 6.172 1 89.31 98 SER B C 1
ATOM 3277 O O . SER B 1 98 ? -13.156 -18.609 5.957 1 89.31 98 SER B O 1
ATOM 3279 N N . SER B 1 99 ? -14.32 -20.547 6.211 1 89.38 99 SER B N 1
ATOM 3280 C CA . SER B 1 99 ? -15.602 -19.906 5.938 1 89.38 99 SER B CA 1
ATOM 3281 C C . SER B 1 99 ? -15.984 -18.953 7.062 1 89.38 99 SER B C 1
ATOM 3283 O O . SER B 1 99 ? -16.484 -17.844 6.809 1 89.38 99 SER B O 1
ATOM 3285 N N . ILE B 1 100 ? -15.719 -19.328 8.211 1 91.5 100 ILE B N 1
ATOM 3286 C CA . ILE B 1 100 ? -16.047 -18.484 9.344 1 91.5 100 ILE B CA 1
ATOM 3287 C C . ILE B 1 100 ? -15.148 -17.234 9.32 1 91.5 100 ILE B C 1
ATOM 3289 O O . ILE B 1 100 ? -15.617 -16.125 9.57 1 91.5 100 ILE B O 1
ATOM 3293 N N . MET B 1 101 ? -13.93 -17.438 9.023 1 93.25 101 MET B N 1
ATOM 3294 C CA . MET B 1 101 ? -13 -16.312 8.953 1 93.25 101 MET B CA 1
ATOM 3295 C C . MET B 1 101 ? -13.422 -15.328 7.871 1 93.25 101 MET B C 1
ATOM 3297 O O . MET B 1 101 ? -13.422 -14.117 8.102 1 93.25 101 MET B O 1
ATOM 3301 N N . THR B 1 102 ? -13.773 -15.828 6.754 1 93.56 102 THR B N 1
ATOM 3302 C CA . THR B 1 102 ? -14.211 -14.992 5.645 1 93.56 102 THR B CA 1
ATOM 3303 C C . THR B 1 102 ? -15.477 -14.227 6.008 1 93.56 102 THR B C 1
ATOM 3305 O O . THR B 1 102 ? -15.594 -13.031 5.723 1 93.56 102 THR B O 1
ATOM 3308 N N . GLU B 1 103 ? -16.375 -14.906 6.695 1 94 103 GLU B N 1
ATOM 3309 C CA . GLU B 1 103 ? -17.656 -14.289 7.035 1 94 103 GLU B CA 1
ATOM 3310 C C . GLU B 1 103 ? -17.484 -13.258 8.141 1 94 103 GLU B C 1
ATOM 3312 O O . GLU B 1 103 ? -18.094 -12.188 8.094 1 94 103 GLU B O 1
ATOM 3317 N N . LEU B 1 104 ? -16.719 -13.594 9.062 1 93.88 104 LEU B N 1
ATOM 3318 C CA . LEU B 1 104 ? -16.453 -12.625 10.117 1 93.88 104 LEU B CA 1
ATOM 3319 C C . LEU B 1 104 ? -15.766 -11.383 9.562 1 93.88 104 LEU B C 1
ATOM 3321 O O . LEU B 1 104 ? -16.062 -10.258 9.961 1 93.88 104 LEU B O 1
ATOM 3325 N N . GLY B 1 105 ? -14.805 -11.617 8.68 1 96.44 105 GLY B N 1
ATOM 3326 C CA . GLY B 1 105 ? -14.156 -10.492 8.016 1 96.44 105 GLY B CA 1
ATOM 3327 C C . GLY B 1 105 ? -15.117 -9.656 7.184 1 96.44 105 GLY B C 1
ATOM 3328 O O . GLY B 1 105 ? -15.031 -8.422 7.188 1 96.44 105 GLY B O 1
ATOM 3329 N N . TRP B 1 106 ? -15.992 -10.344 6.555 1 96.06 106 TRP B N 1
ATOM 3330 C CA . TRP B 1 106 ? -16.969 -9.672 5.707 1 96.06 106 TRP B CA 1
ATOM 3331 C C . TRP B 1 106 ? -17.906 -8.797 6.535 1 96.06 106 TRP B C 1
ATOM 3333 O O . TRP B 1 106 ? -18.125 -7.629 6.203 1 96.06 106 TRP B O 1
ATOM 3343 N N . VAL B 1 107 ? -18.391 -9.281 7.617 1 95 107 VAL B N 1
ATOM 3344 C CA . VAL B 1 107 ? -19.297 -8.547 8.484 1 95 107 VAL B CA 1
ATOM 3345 C C . VAL B 1 107 ? -18.594 -7.312 9.047 1 95 107 VAL B C 1
ATOM 3347 O O . VAL B 1 107 ? -19.141 -6.207 9.008 1 95 107 VAL B O 1
ATOM 3350 N N . GLY B 1 108 ? -17.391 -7.574 9.508 1 95.06 108 GLY B N 1
ATOM 3351 C CA . GLY B 1 108 ? -16.641 -6.473 10.086 1 95.06 108 GLY B CA 1
ATOM 3352 C C . GLY B 1 108 ? -16.25 -5.422 9.062 1 95.06 108 GLY B C 1
ATOM 3353 O O . GLY B 1 108 ? -16.203 -4.227 9.367 1 95.06 108 GLY B O 1
ATOM 3354 N N . MET B 1 109 ? -15.969 -5.832 7.906 1 95.38 109 MET B N 1
ATOM 3355 C CA . MET B 1 109 ? -15.516 -4.926 6.855 1 95.38 109 MET B CA 1
ATOM 3356 C C . MET B 1 109 ? -16.656 -4.059 6.348 1 95.38 109 MET B C 1
ATOM 3358 O O . MET B 1 109 ? -16.531 -2.836 6.281 1 95.38 109 MET B O 1
ATOM 3362 N N . VAL B 1 110 ? -17.812 -4.656 6.051 1 93.88 110 VAL B N 1
ATOM 3363 C CA . VAL B 1 110 ? -18.938 -3.947 5.43 1 93.88 110 VAL B CA 1
ATOM 3364 C C . VAL B 1 110 ? -19.656 -3.102 6.477 1 93.88 110 VAL B C 1
ATOM 3366 O O . VAL B 1 110 ? -19.844 -1.898 6.285 1 93.88 110 VAL B O 1
ATOM 3369 N N . THR B 1 111 ? -20.016 -3.727 7.547 1 93.75 111 THR B N 1
ATOM 3370 C CA . THR B 1 111 ? -20.703 -3 8.609 1 93.75 111 THR B CA 1
ATOM 3371 C C . THR B 1 111 ? -19.75 -2.023 9.297 1 93.75 111 THR B C 1
ATOM 3373 O O . THR B 1 111 ? -20.156 -0.932 9.695 1 93.75 111 THR B O 1
ATOM 3376 N N . GLY B 1 112 ? -18.5 -2.477 9.461 1 93.62 112 GLY B N 1
ATOM 3377 C CA . GLY B 1 112 ? -17.531 -1.569 10.047 1 93.62 112 GLY B CA 1
ATOM 3378 C C . GLY B 1 112 ? -17.344 -0.294 9.242 1 93.62 112 GLY B C 1
ATOM 3379 O O . GLY B 1 112 ? -17.266 0.797 9.812 1 93.62 112 GLY B O 1
ATOM 3380 N N . PHE B 1 113 ? -17.25 -0.432 7.977 1 93.94 113 PHE B N 1
ATOM 3381 C CA . PHE B 1 113 ? -17.094 0.74 7.125 1 93.94 113 PHE B CA 1
ATOM 3382 C C . PHE B 1 113 ? -18.297 1.661 7.23 1 93.94 113 PHE B C 1
ATOM 3384 O O . PHE B 1 113 ? -18.156 2.887 7.234 1 93.94 113 PHE B O 1
ATOM 3391 N N . SER B 1 114 ? -19.484 1.105 7.277 1 92.88 114 SER B N 1
ATOM 3392 C CA . SER B 1 114 ? -20.703 1.904 7.453 1 92.88 114 SER B CA 1
ATOM 3393 C C . SER B 1 114 ? -20.672 2.658 8.781 1 92.88 114 SER B C 1
ATOM 3395 O O . SER B 1 114 ? -21.125 3.805 8.852 1 92.88 114 SER B O 1
ATOM 3397 N N . LEU B 1 115 ? -20.141 2.012 9.758 1 91.94 115 LEU B N 1
ATOM 3398 C CA . LEU B 1 115 ? -20.031 2.666 11.062 1 91.94 115 LEU B CA 1
ATOM 3399 C C . LEU B 1 115 ? -19.016 3.797 11.016 1 91.94 115 LEU B C 1
ATOM 3401 O O . LEU B 1 115 ? -19.172 4.809 11.703 1 91.94 115 LEU B O 1
ATOM 3405 N N . VAL B 1 116 ? -17.969 3.602 10.273 1 90.94 116 VAL B N 1
ATOM 3406 C CA . VAL B 1 116 ? -16.984 4.664 10.094 1 90.94 116 VAL B CA 1
ATOM 3407 C C . VAL B 1 116 ? -17.641 5.875 9.438 1 90.94 116 VAL B C 1
ATOM 3409 O O . VAL B 1 116 ? -17.453 7.012 9.867 1 90.94 116 VAL B O 1
ATOM 3412 N N . LEU B 1 117 ? -18.469 5.613 8.414 1 88.38 117 LEU B N 1
ATOM 3413 C CA . LEU B 1 117 ? -19.188 6.691 7.742 1 88.38 117 LEU B CA 1
ATOM 3414 C C . LEU B 1 117 ? -20.172 7.363 8.695 1 88.38 117 LEU B C 1
ATOM 3416 O O . LEU B 1 117 ? -20.297 8.586 8.695 1 88.38 117 LEU B O 1
ATOM 3420 N N . TYR B 1 118 ? -20.812 6.523 9.492 1 88.44 118 TYR B N 1
ATOM 3421 C CA . TYR B 1 118 ? -21.766 7.023 10.484 1 88.44 118 TYR B CA 1
ATOM 3422 C C . TYR B 1 118 ? -21.062 7.902 11.516 1 88.44 118 TYR B C 1
ATOM 3424 O O . TYR B 1 118 ? -21.578 8.969 11.875 1 88.44 118 TYR B O 1
ATOM 3432 N N . SER B 1 119 ? -19.922 7.48 12.008 1 85.12 119 SER B N 1
ATOM 3433 C CA . SER B 1 119 ? -19.172 8.234 13.008 1 85.12 119 SER B CA 1
ATOM 3434 C C . SER B 1 119 ? -18.734 9.594 12.469 1 85.12 119 SER B C 1
ATOM 3436 O O . SER B 1 119 ? -18.719 10.578 13.211 1 85.12 119 SER B O 1
ATOM 3438 N N . ARG B 1 120 ? -18.406 9.625 11.297 1 81.81 120 ARG B N 1
ATOM 3439 C CA . ARG B 1 120 ? -18.031 10.883 10.664 1 81.81 120 ARG B CA 1
ATOM 3440 C C . ARG B 1 120 ? -19.234 11.812 10.531 1 81.81 120 ARG B C 1
ATOM 3442 O O . ARG B 1 120 ? -19.125 13.023 10.688 1 81.81 120 ARG B O 1
ATOM 3449 N N . LEU B 1 121 ? -20.297 11.258 10.141 1 79.94 121 LEU B N 1
ATOM 3450 C CA . LEU B 1 121 ? -21.531 12.031 10.016 1 79.94 121 LEU B CA 1
ATOM 3451 C C . LEU B 1 121 ? -21.875 12.703 11.344 1 79.94 121 LEU B C 1
ATOM 3453 O O . LEU B 1 121 ? -22.328 13.852 11.359 1 79.94 121 LEU B O 1
ATOM 3457 N N . ASN B 1 122 ? -21.609 11.992 12.328 1 77.06 122 ASN B N 1
ATOM 3458 C CA . ASN B 1 122 ? -21.922 12.523 13.648 1 77.06 122 ASN B CA 1
ATOM 3459 C C . ASN B 1 122 ? -20.969 13.641 14.047 1 77.06 122 ASN B C 1
ATOM 3461 O O . ASN B 1 122 ? -21.281 14.445 14.93 1 77.06 122 ASN B O 1
ATOM 3465 N N . LEU B 1 123 ? -19.828 13.688 13.438 1 71.06 123 LEU B N 1
ATOM 3466 C CA . LEU B 1 123 ? -18.859 14.75 13.695 1 71.06 123 LEU B CA 1
ATOM 3467 C C . LEU B 1 123 ? -19.25 16.031 12.969 1 71.06 123 LEU B C 1
ATOM 3469 O O . LEU B 1 123 ? -18.812 17.125 13.344 1 71.06 123 LEU B O 1
ATOM 3473 N N . MET B 1 124 ? -20.047 15.852 11.977 1 68.5 124 MET B N 1
ATOM 3474 C CA . MET B 1 124 ? -20.453 17.016 11.195 1 68.5 124 MET B CA 1
ATOM 3475 C C . MET B 1 124 ? -21.562 17.781 11.922 1 68.5 124 MET B C 1
ATOM 3477 O O . MET B 1 124 ? -22.484 17.188 12.461 1 68.5 124 MET B O 1
ATOM 3481 N N . SER B 1 125 ? -21.297 19.062 12.203 1 57.88 125 SER B N 1
ATOM 3482 C CA . SER B 1 125 ? -22.109 19.984 12.984 1 57.88 125 SER B CA 1
ATOM 3483 C C . SER B 1 125 ? -23.578 19.891 12.609 1 57.88 125 SER B C 1
ATOM 3485 O O . SER B 1 125 ? -24.453 19.984 13.469 1 57.88 125 SER B O 1
ATOM 3487 N N . PHE B 1 126 ? -23.797 19.891 11.375 1 54.66 126 PHE B N 1
ATOM 3488 C CA . PHE B 1 126 ? -25.156 19.969 10.867 1 54.66 126 PHE B CA 1
ATOM 3489 C C . PHE B 1 126 ? -26 18.797 11.352 1 54.66 126 PHE B C 1
ATOM 3491 O O . PHE B 1 126 ? -27.156 18.969 11.703 1 54.66 126 PHE B O 1
ATOM 3498 N N . ILE B 1 127 ? -25.422 17.688 11.242 1 53.84 127 ILE B N 1
ATOM 3499 C CA . ILE B 1 127 ? -26.172 16.5 11.633 1 53.84 127 ILE B CA 1
ATOM 3500 C C . ILE B 1 127 ? -26.297 16.453 13.156 1 53.84 127 ILE B C 1
ATOM 3502 O O . ILE B 1 127 ? -27.281 15.938 13.688 1 53.84 127 ILE B O 1
ATOM 3506 N N . MET B 1 128 ? -25.328 17.109 13.773 1 56.38 128 MET B N 1
ATOM 3507 C CA . MET B 1 128 ? -25.391 17.156 15.227 1 56.38 128 MET B CA 1
ATOM 3508 C C . MET B 1 128 ? -26.625 17.938 15.688 1 56.38 128 MET B C 1
ATOM 3510 O O . MET B 1 128 ? -27.172 17.656 16.75 1 56.38 128 MET B O 1
ATOM 3514 N N . ARG B 1 129 ? -27.031 18.766 14.727 1 60.75 129 ARG B N 1
ATOM 3515 C CA . 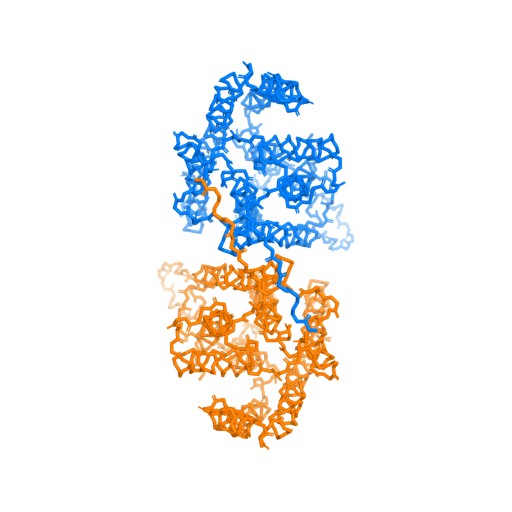ARG B 1 129 ? -28.219 19.516 15.148 1 60.75 129 ARG B CA 1
ATOM 3516 C C . ARG B 1 129 ? -29.484 18.688 14.977 1 60.75 129 ARG B C 1
ATOM 3518 O O . ARG B 1 129 ? -30.422 18.797 15.773 1 60.75 129 ARG B O 1
ATOM 3525 N N . ASN B 1 130 ? -29.438 17.906 14.023 1 69.12 130 ASN B N 1
ATOM 3526 C CA . ASN B 1 130 ? -30.609 17.047 13.82 1 69.12 130 ASN B CA 1
ATOM 3527 C C . ASN B 1 130 ? -30.344 15.609 14.227 1 69.12 130 ASN B C 1
ATOM 3529 O O . ASN B 1 130 ? -29.875 14.805 13.414 1 69.12 130 ASN B O 1
ATOM 3533 N N . ARG B 1 131 ? -30.562 15.289 15.43 1 76.12 131 ARG B N 1
ATOM 3534 C CA . ARG B 1 131 ? -30.297 13.977 16.031 1 76.12 131 ARG B CA 1
ATOM 3535 C C . ARG B 1 131 ? -31.094 12.891 15.32 1 76.12 131 ARG B C 1
ATOM 3537 O O . ARG B 1 131 ? -30.719 11.719 15.336 1 76.12 131 ARG B O 1
ATOM 3544 N N . HIS B 1 132 ? -32.156 13.273 14.625 1 83.44 132 HIS B N 1
ATOM 3545 C CA . HIS B 1 132 ? -33 12.289 13.977 1 83.44 132 HIS B CA 1
ATOM 3546 C C . HIS B 1 132 ? -32.281 11.656 12.781 1 83.44 132 HIS B C 1
ATOM 3548 O O . HIS B 1 132 ? -32.469 10.461 12.523 1 83.44 132 HIS B O 1
ATOM 3554 N N . ILE B 1 133 ? -31.547 12.383 12.141 1 84.38 133 ILE B N 1
ATOM 3555 C CA . ILE B 1 133 ? -30.859 11.875 10.961 1 84.38 133 ILE B CA 1
ATOM 3556 C C . ILE B 1 133 ? -29.828 10.828 11.367 1 84.38 133 ILE B C 1
ATOM 3558 O O . ILE B 1 133 ? -29.688 9.797 10.711 1 84.38 133 ILE B O 1
ATOM 3562 N N . SER B 1 134 ? -29.078 11.086 12.445 1 84.25 134 SER B N 1
ATOM 3563 C CA . SER B 1 134 ? -28.094 10.141 12.938 1 84.25 134 SER B CA 1
ATOM 3564 C C . SER B 1 134 ? -28.75 8.844 13.398 1 84.25 134 SER B C 1
ATOM 3566 O O . SER B 1 134 ? -28.219 7.754 13.156 1 84.25 134 SER B O 1
ATOM 3568 N N . ARG B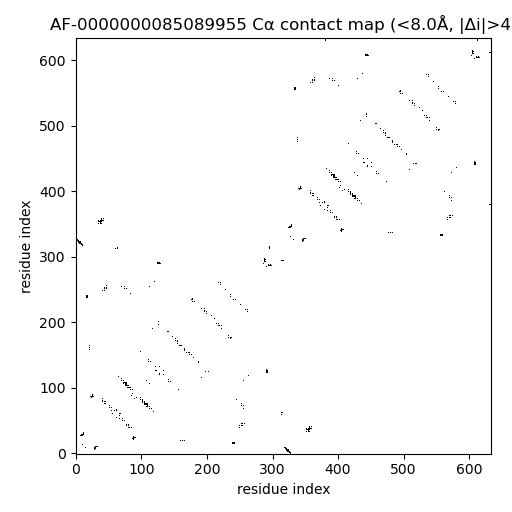 1 135 ? -29.906 8.961 13.992 1 89.25 135 ARG B N 1
ATOM 3569 C CA . ARG B 1 135 ? -30.609 7.789 14.484 1 89.25 135 ARG B CA 1
ATOM 3570 C C . ARG B 1 135 ? -31.156 6.957 13.328 1 89.25 135 ARG B C 1
ATOM 3572 O O . ARG B 1 135 ? -31.141 5.723 13.375 1 89.25 135 ARG B O 1
ATOM 3579 N N . ILE B 1 136 ? -31.641 7.613 12.375 1 90.25 136 ILE B N 1
ATOM 3580 C CA . ILE B 1 136 ? -32.188 6.926 11.203 1 90.25 136 ILE B CA 1
ATOM 3581 C C . ILE B 1 136 ? -31.047 6.223 10.461 1 90.25 136 ILE B C 1
ATOM 3583 O O . ILE B 1 136 ? -31.203 5.102 9.977 1 90.25 136 ILE B O 1
ATOM 3587 N N . ALA B 1 137 ? -29.906 6.938 10.383 1 90.44 137 ALA B N 1
ATOM 3588 C CA . ALA B 1 137 ? -28.734 6.34 9.734 1 90.44 137 ALA B CA 1
ATOM 3589 C C . ALA B 1 137 ? -28.281 5.086 10.469 1 90.44 137 ALA B C 1
ATOM 3591 O O . ALA B 1 137 ? -27.969 4.066 9.844 1 90.44 137 ALA B O 1
ATOM 3592 N N . LEU B 1 138 ? -28.266 5.125 11.766 1 92.06 138 LEU B N 1
ATOM 3593 C CA . LEU B 1 138 ? -27.859 3.979 12.57 1 92.06 138 LEU B CA 1
ATOM 3594 C C . LEU B 1 138 ? -28.844 2.832 12.422 1 92.06 138 LEU B C 1
ATOM 3596 O O . LEU B 1 138 ? -28.453 1.67 12.32 1 92.06 138 LEU B O 1
ATOM 3600 N N . ALA B 1 139 ? -30.094 3.195 12.453 1 93.56 139 ALA B N 1
ATOM 3601 C CA . ALA B 1 139 ? -31.125 2.182 12.281 1 93.56 139 ALA B CA 1
ATOM 3602 C C . ALA B 1 139 ? -31.016 1.505 10.914 1 93.56 139 ALA B C 1
ATOM 3604 O O . ALA B 1 139 ? -31.219 0.294 10.797 1 93.56 139 ALA B O 1
ATOM 3605 N N . MET B 1 140 ? -30.719 2.23 9.922 1 94.56 140 MET B N 1
ATOM 3606 C CA . MET B 1 140 ? -30.547 1.685 8.578 1 94.56 140 MET B CA 1
ATOM 3607 C C . MET B 1 140 ? -29.375 0.708 8.539 1 94.56 140 MET B C 1
ATOM 3609 O O . MET B 1 140 ? -29.469 -0.371 7.957 1 94.56 140 MET B O 1
ATOM 3613 N N . ILE B 1 141 ? -28.266 1.046 9.203 1 94.31 141 ILE B N 1
ATOM 3614 C CA . ILE B 1 141 ? -27.078 0.206 9.227 1 94.31 141 ILE B CA 1
ATOM 3615 C C . ILE B 1 141 ? -27.391 -1.106 9.945 1 94.31 141 ILE B C 1
ATOM 3617 O O . ILE B 1 141 ? -27.062 -2.186 9.445 1 94.31 141 ILE B O 1
ATOM 3621 N N . ILE B 1 142 ? -28.078 -0.994 11.047 1 94.5 142 ILE B N 1
ATOM 3622 C CA . ILE B 1 142 ? -28.391 -2.174 11.852 1 94.5 142 ILE B CA 1
ATOM 3623 C C . ILE B 1 142 ? -29.375 -3.061 11.094 1 94.5 142 ILE B C 1
ATOM 3625 O O . ILE B 1 142 ? -29.219 -4.285 11.055 1 94.5 142 ILE B O 1
ATOM 3629 N N . THR B 1 143 ? -30.375 -2.445 10.523 1 94.88 143 THR B N 1
ATOM 3630 C CA . THR B 1 143 ? -31.375 -3.203 9.781 1 94.88 143 THR B CA 1
ATOM 3631 C C . THR B 1 143 ? -30.734 -3.928 8.602 1 94.88 143 THR B C 1
ATOM 3633 O O . THR B 1 143 ? -30.984 -5.113 8.383 1 94.88 143 THR B O 1
ATOM 3636 N N . ASN B 1 144 ? -29.906 -3.256 7.859 1 95.06 144 ASN B N 1
ATOM 3637 C CA . ASN B 1 144 ? -29.234 -3.854 6.719 1 95.06 144 ASN B CA 1
ATOM 3638 C C . ASN B 1 144 ? -28.297 -4.988 7.148 1 95.06 144 ASN B C 1
ATOM 3640 O O . ASN B 1 144 ? -28.219 -6.016 6.477 1 95.06 144 ASN B O 1
ATOM 3644 N N . ALA B 1 145 ? -27.625 -4.801 8.266 1 94 145 ALA B N 1
ATOM 3645 C CA . ALA B 1 145 ? -26.703 -5.824 8.766 1 94 145 ALA B CA 1
ATOM 3646 C C . ALA B 1 145 ? -27.469 -7.094 9.141 1 94 145 ALA B C 1
ATOM 3648 O O . ALA B 1 145 ? -27.062 -8.195 8.758 1 94 145 ALA B O 1
ATOM 3649 N N . VAL B 1 146 ? -28.531 -6.934 9.781 1 93.69 146 VAL B N 1
ATOM 3650 C CA . VAL B 1 146 ? -29.312 -8.078 10.242 1 93.69 146 VAL B CA 1
ATOM 3651 C C . VAL B 1 146 ? -30 -8.758 9.055 1 93.69 146 VAL B C 1
ATOM 3653 O O . VAL B 1 146 ? -30.016 -9.984 8.953 1 93.69 146 VAL B O 1
ATOM 3656 N N . LEU B 1 147 ? -30.469 -8.023 8.148 1 93.69 147 LEU B N 1
ATOM 3657 C CA . LEU B 1 147 ? -31.266 -8.539 7.035 1 93.69 147 LEU B CA 1
ATOM 3658 C C . LEU B 1 147 ? -30.391 -9.25 6.02 1 93.69 147 LEU B C 1
ATOM 3660 O O . LEU B 1 147 ? -30.828 -10.219 5.387 1 93.69 147 LEU B O 1
ATOM 3664 N N . PHE B 1 148 ? -29.172 -8.836 5.949 1 94.38 148 PHE B N 1
ATOM 3665 C CA . PHE B 1 148 ? -28.422 -9.375 4.816 1 94.38 148 PHE B CA 1
ATOM 3666 C C . PHE B 1 148 ? -27.219 -10.18 5.297 1 94.38 148 PHE B C 1
ATOM 3668 O O . PHE B 1 148 ? -26.781 -11.109 4.621 1 94.38 148 PHE B O 1
ATOM 3675 N N . HIS B 1 149 ? -26.594 -9.938 6.441 1 94.06 149 HIS B N 1
ATOM 3676 C CA . HIS B 1 149 ? -25.469 -10.734 6.926 1 94.06 149 HIS B CA 1
ATOM 3677 C C . HIS B 1 149 ? -25.922 -12.125 7.359 1 94.06 149 HIS B C 1
ATOM 3679 O O . HIS B 1 149 ? -25.312 -13.125 6.977 1 94.06 149 HIS B O 1
ATOM 3685 N N . ILE B 1 150 ? -26.969 -12.188 8.047 1 92.38 150 ILE B N 1
ATOM 3686 C CA . ILE B 1 150 ? -27.391 -13.43 8.688 1 92.38 150 ILE B CA 1
ATOM 3687 C C . ILE B 1 150 ? -27.875 -14.414 7.625 1 92.38 150 ILE B C 1
ATOM 3689 O O . ILE B 1 150 ? -27.359 -15.523 7.508 1 92.38 150 ILE B O 1
ATOM 3693 N N . PRO B 1 151 ? -28.844 -14.07 6.781 1 92.62 151 PRO B N 1
ATOM 3694 C CA . PRO B 1 151 ? -29.297 -15.039 5.777 1 92.62 151 PRO B CA 1
ATOM 3695 C C . PRO B 1 151 ? -28.188 -15.445 4.812 1 92.62 151 PRO B C 1
ATOM 3697 O O . PRO B 1 151 ? -28.125 -16.609 4.398 1 92.62 151 PRO B O 1
ATOM 3700 N N . THR B 1 152 ? -27.406 -14.469 4.449 1 91.94 152 THR B N 1
ATOM 3701 C CA . THR B 1 152 ? -26.328 -14.797 3.529 1 91.94 152 THR B CA 1
ATOM 3702 C C . THR B 1 152 ? -25.359 -15.781 4.164 1 91.94 152 THR B C 1
ATOM 3704 O O . THR B 1 152 ? -24.938 -16.75 3.525 1 91.94 152 THR B O 1
ATOM 3707 N N . PHE B 1 153 ? -25.062 -15.586 5.418 1 91.69 153 PHE B N 1
ATOM 3708 C CA . PHE B 1 153 ? -24.156 -16.484 6.137 1 91.69 153 PHE B CA 1
ATOM 3709 C C . PHE B 1 153 ? -24.75 -17.891 6.211 1 91.69 153 PHE B C 1
ATOM 3711 O O . PHE B 1 153 ? -24.062 -18.875 5.93 1 91.69 153 PHE B O 1
ATOM 3718 N N . VAL B 1 154 ? -26 -18.016 6.508 1 91.69 154 VAL B N 1
ATOM 3719 C CA . VAL B 1 154 ? -26.656 -19.312 6.691 1 91.69 154 VAL B CA 1
ATOM 3720 C C . VAL B 1 154 ? -26.734 -20.047 5.355 1 91.69 154 VAL B C 1
ATOM 3722 O O . VAL B 1 154 ? -26.359 -21.219 5.266 1 91.69 154 VAL B O 1
ATOM 3725 N N . VAL B 1 155 ? -27.094 -19.375 4.324 1 91.19 155 VAL B N 1
ATOM 3726 C CA . VAL B 1 155 ? -27.266 -20.016 3.023 1 91.19 155 VAL B CA 1
ATOM 3727 C C . VAL B 1 155 ? -25.891 -20.438 2.486 1 91.19 155 VAL B C 1
ATOM 3729 O O . VAL B 1 155 ? -25.766 -21.531 1.917 1 91.19 155 VAL B O 1
ATOM 3732 N N . PHE B 1 156 ? -24.906 -19.656 2.658 1 89.69 156 PHE B N 1
ATOM 3733 C CA . PHE B 1 156 ? -23.578 -19.984 2.154 1 89.69 156 PHE B CA 1
ATOM 3734 C C . PHE B 1 156 ? -22.969 -21.125 2.955 1 89.69 156 PHE B C 1
ATOM 3736 O O . PHE B 1 156 ? -22.312 -22.016 2.391 1 89.69 156 PHE B O 1
ATOM 3743 N N . MET B 1 157 ? -23.219 -21.172 4.297 1 89.25 157 MET B N 1
ATOM 3744 C CA . MET B 1 157 ? -22.703 -22.25 5.121 1 89.25 157 MET B CA 1
ATOM 3745 C C . MET B 1 157 ? -23.359 -23.578 4.762 1 89.25 157 MET B C 1
ATOM 3747 O O . MET B 1 157 ? -22.688 -24.609 4.664 1 89.25 157 MET B O 1
ATOM 3751 N N . ILE B 1 158 ? -24.594 -23.547 4.496 1 88.56 158 ILE B N 1
ATOM 3752 C CA . ILE B 1 158 ? -25.328 -24.766 4.113 1 88.56 158 ILE B CA 1
ATOM 3753 C C . ILE B 1 158 ? -24.922 -25.172 2.701 1 88.56 158 ILE B C 1
ATOM 3755 O O . ILE B 1 158 ? -24.703 -26.359 2.436 1 88.56 158 ILE B O 1
ATOM 3759 N N . GLY B 1 159 ? -24.797 -24.234 1.871 1 86.25 159 GLY B N 1
ATOM 3760 C CA . GLY B 1 159 ? -24.484 -24.516 0.477 1 86.25 159 GLY B CA 1
ATOM 3761 C C . GLY B 1 159 ? -23.109 -25.109 0.281 1 86.25 159 GLY B C 1
ATOM 3762 O O . GLY B 1 159 ? -22.922 -26 -0.553 1 86.25 159 GLY B O 1
ATOM 3763 N N . VAL B 1 160 ? -22.125 -24.688 1.092 1 84.5 160 VAL B N 1
ATOM 3764 C CA . VAL B 1 160 ? -20.75 -25.125 0.897 1 84.5 160 VAL B CA 1
ATOM 3765 C C . VAL B 1 160 ? -20.484 -26.391 1.731 1 84.5 160 VAL B C 1
ATOM 3767 O O . VAL B 1 160 ? -19.438 -27.016 1.6 1 84.5 160 VAL B O 1
ATOM 3770 N N . SER B 1 161 ? -21.406 -26.891 2.506 1 84.25 161 SER B N 1
ATOM 3771 C CA . SER B 1 161 ? -21.219 -28.016 3.416 1 84.25 161 SER B CA 1
ATOM 3772 C C . SER B 1 161 ? -21.109 -29.344 2.652 1 84.25 161 SER B C 1
ATOM 3774 O O . SER B 1 161 ? -20.359 -30.234 3.047 1 84.25 161 SER B O 1
ATOM 3776 N N . SER B 1 162 ? -21.828 -29.469 1.52 1 84.06 162 SER B N 1
ATOM 3777 C CA . SER B 1 162 ? -21.781 -30.688 0.717 1 84.06 162 SER B CA 1
ATOM 3778 C C . SER B 1 162 ? -21.984 -30.375 -0.763 1 84.06 162 SER B C 1
ATOM 3780 O O . SER B 1 162 ? -22.609 -29.375 -1.117 1 84.06 162 SER B O 1
ATOM 3782 N N . PRO B 1 163 ? -21.328 -31.125 -1.562 1 84.62 163 PRO B N 1
ATOM 3783 C CA . PRO B 1 163 ? -21.484 -30.906 -3.004 1 84.62 163 PRO B CA 1
ATOM 3784 C C . PRO B 1 163 ? -22.938 -30.969 -3.455 1 84.62 163 PRO B C 1
ATOM 3786 O O . PRO B 1 163 ? -23.359 -30.219 -4.352 1 84.62 163 PRO B O 1
ATOM 3789 N N . GLY B 1 164 ? -23.719 -31.844 -2.865 1 85.62 164 GLY B N 1
ATOM 3790 C CA . GLY B 1 164 ? -25.125 -31.938 -3.201 1 85.62 164 GLY B CA 1
ATOM 3791 C C . GLY B 1 164 ? -25.922 -30.703 -2.838 1 85.62 164 GLY B C 1
ATOM 3792 O O . GLY B 1 164 ? -26.75 -30.234 -3.621 1 85.62 164 GLY B O 1
ATOM 3793 N N . LEU B 1 165 ? -25.656 -30.219 -1.74 1 87.81 165 LEU B N 1
ATOM 3794 C CA . LEU B 1 165 ? -26.344 -29.016 -1.272 1 87.81 165 LEU B CA 1
ATOM 3795 C C . LEU B 1 165 ? -25.875 -27.781 -2.043 1 87.81 165 LEU B C 1
ATOM 3797 O O . LEU B 1 165 ? -26.641 -26.844 -2.242 1 87.81 165 LEU B O 1
ATOM 3801 N N . PHE B 1 166 ? -24.688 -27.844 -2.512 1 87.5 166 PHE B N 1
ATOM 3802 C CA . PHE B 1 166 ? -24.156 -26.734 -3.289 1 87.5 166 PHE B CA 1
ATOM 3803 C C . PHE B 1 166 ? -24.922 -26.562 -4.59 1 87.5 166 PHE B C 1
ATOM 3805 O O . PHE B 1 166 ? -25.312 -25.453 -4.953 1 87.5 166 PHE B O 1
ATOM 3812 N N . VAL B 1 167 ? -25.156 -27.656 -5.25 1 87.31 167 VAL B N 1
ATOM 3813 C CA . VAL B 1 167 ? -25.875 -27.625 -6.523 1 87.31 167 VAL B CA 1
ATOM 3814 C C . VAL B 1 167 ? -27.297 -27.141 -6.301 1 87.31 167 VAL B C 1
ATOM 3816 O O . VAL B 1 167 ? -27.844 -26.391 -7.109 1 87.31 167 VAL B O 1
ATOM 3819 N N . LYS B 1 168 ? -27.891 -27.484 -5.191 1 88.69 168 LYS B N 1
ATOM 3820 C CA . LYS B 1 168 ? -29.281 -27.109 -4.879 1 88.69 168 LYS B CA 1
ATOM 3821 C C . LYS B 1 168 ? -29.391 -25.625 -4.535 1 88.69 168 LYS B C 1
ATOM 3823 O O . LYS B 1 168 ? -30.359 -24.969 -4.902 1 88.69 168 LYS B O 1
ATOM 3828 N N . TYR B 1 169 ? -28.391 -25.094 -3.908 1 89.75 169 TYR B N 1
ATOM 3829 C CA . TYR B 1 169 ? -28.516 -23.75 -3.334 1 89.75 169 TYR B CA 1
ATOM 3830 C C . TYR B 1 169 ? -27.688 -22.75 -4.113 1 89.75 169 TYR B C 1
ATOM 3832 O O . TYR B 1 169 ? -27.641 -21.562 -3.76 1 89.75 169 TYR B O 1
ATOM 3840 N N . ILE B 1 170 ? -27.078 -23.141 -5.18 1 88.81 170 ILE B N 1
ATOM 3841 C CA . ILE B 1 170 ? -26.203 -22.266 -5.941 1 88.81 170 ILE B CA 1
ATOM 3842 C C . ILE B 1 170 ? -27 -21.094 -6.5 1 88.81 170 ILE B C 1
ATOM 3844 O O . ILE B 1 170 ? -26.516 -19.953 -6.527 1 88.81 170 ILE B O 1
ATOM 3848 N N . SER B 1 171 ? -28.172 -21.312 -6.973 1 90.06 171 SER B N 1
ATOM 3849 C CA . SER B 1 171 ? -29 -20.25 -7.512 1 90.06 171 SER B CA 1
ATOM 3850 C C . SER B 1 171 ? -29.391 -19.25 -6.426 1 90.06 171 SER B C 1
ATOM 3852 O O . SER B 1 171 ? -29.375 -18.047 -6.656 1 90.06 171 SER B O 1
ATOM 3854 N N . ALA B 1 172 ? -29.766 -19.75 -5.27 1 90.31 172 ALA B N 1
ATOM 3855 C CA . ALA B 1 172 ? -30.125 -18.891 -4.145 1 90.31 172 ALA B CA 1
ATOM 3856 C C . ALA B 1 172 ? -28.906 -18.094 -3.658 1 90.31 172 ALA B C 1
ATOM 3858 O O . ALA B 1 172 ? -29.031 -16.938 -3.285 1 90.31 172 ALA B O 1
ATOM 3859 N N . MET B 1 173 ? -27.812 -18.766 -3.678 1 90 173 MET B N 1
ATOM 3860 C CA . MET B 1 173 ? -26.578 -18.109 -3.256 1 90 173 MET B CA 1
ATOM 3861 C C . MET B 1 173 ? -26.234 -16.953 -4.184 1 90 173 MET B C 1
ATOM 3863 O O . MET B 1 173 ? -25.906 -15.859 -3.7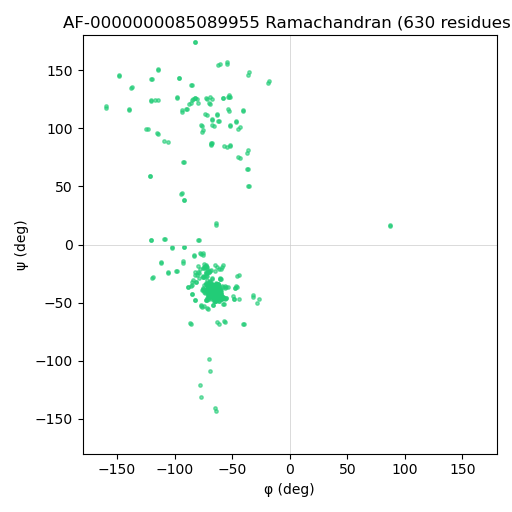21 1 90 173 MET B O 1
ATOM 3867 N N . ASN B 1 174 ? -26.297 -17.172 -5.453 1 90.75 174 ASN B N 1
ATOM 3868 C CA . ASN B 1 174 ? -26.016 -16.125 -6.426 1 90.75 174 ASN B CA 1
ATOM 3869 C C . ASN B 1 174 ? -27.016 -14.969 -6.309 1 90.75 174 ASN B C 1
ATOM 3871 O O . ASN B 1 174 ? -26.625 -13.805 -6.383 1 90.75 174 ASN B O 1
ATOM 3875 N N . ALA B 1 175 ? -28.25 -15.258 -6.137 1 91.5 175 ALA B N 1
ATOM 3876 C CA . ALA B 1 175 ? -29.266 -14.227 -5.992 1 91.5 175 ALA B CA 1
ATOM 3877 C C . ALA B 1 175 ? -29.031 -13.398 -4.734 1 91.5 175 ALA B C 1
ATOM 3879 O O . ALA B 1 175 ? -29.109 -12.164 -4.766 1 91.5 175 ALA B O 1
ATOM 3880 N N . LEU B 1 176 ? -28.781 -14.094 -3.66 1 91.69 176 LEU B N 1
ATOM 3881 C CA . LEU B 1 176 ? -28.547 -13.406 -2.396 1 91.69 176 LEU B CA 1
ATOM 3882 C C . LEU B 1 176 ? -27.297 -12.531 -2.479 1 91.69 176 LEU B C 1
ATOM 3884 O O . LEU B 1 176 ? -27.266 -11.43 -1.928 1 91.69 176 LEU B O 1
ATOM 3888 N N . GLU B 1 177 ? -26.297 -13.016 -3.09 1 90.81 177 GLU B N 1
ATOM 3889 C CA . GLU B 1 177 ? -25.062 -12.25 -3.268 1 90.81 177 GLU B CA 1
ATOM 3890 C C . GLU B 1 177 ? -25.328 -10.961 -4.043 1 90.81 177 GLU B C 1
ATOM 3892 O O . GLU B 1 177 ? -24.844 -9.891 -3.664 1 90.81 177 GLU B O 1
ATOM 3897 N N . ARG B 1 178 ? -26.078 -11.047 -5.078 1 92.31 178 ARG B N 1
ATOM 3898 C CA . ARG B 1 178 ? -26.391 -9.883 -5.91 1 92.31 178 ARG B CA 1
ATOM 3899 C C . ARG B 1 178 ? -27.234 -8.867 -5.148 1 92.31 178 ARG B C 1
ATOM 3901 O O . ARG B 1 178 ? -26.953 -7.668 -5.188 1 92.31 178 ARG B O 1
ATOM 3908 N N . VAL B 1 179 ? -28.125 -9.367 -4.398 1 93.31 179 VAL B N 1
ATOM 3909 C CA . VAL B 1 179 ? -29.016 -8.477 -3.664 1 93.31 179 VAL B CA 1
ATOM 3910 C C . VAL B 1 179 ? -28.25 -7.789 -2.535 1 93.31 179 VAL B C 1
ATOM 3912 O O . VAL B 1 179 ? -28.391 -6.578 -2.334 1 93.31 179 VAL B O 1
ATOM 3915 N N . GLN B 1 180 ? -27.5 -8.555 -1.836 1 93.25 180 GLN B N 1
ATOM 3916 C CA . GLN B 1 180 ? -26.828 -7.973 -0.682 1 93.25 180 GLN B CA 1
ATOM 3917 C C . GLN B 1 180 ? -25.797 -6.926 -1.115 1 93.25 180 GLN B C 1
ATOM 3919 O O . GLN B 1 180 ? -25.656 -5.887 -0.464 1 93.25 180 GLN B O 1
ATOM 3924 N N . ILE B 1 181 ? -25.047 -7.16 -2.164 1 92.88 181 ILE B N 1
ATOM 3925 C CA . ILE B 1 181 ? -24.047 -6.199 -2.602 1 92.88 181 ILE B CA 1
ATOM 3926 C C . ILE B 1 181 ? -24.719 -4.906 -3.041 1 92.88 181 ILE B C 1
ATOM 3928 O O . ILE B 1 181 ? -24.219 -3.811 -2.789 1 92.88 181 ILE B O 1
ATOM 3932 N N . VAL B 1 182 ? -25.859 -5 -3.68 1 93.62 182 VAL B N 1
ATOM 3933 C CA . VAL B 1 182 ? -26.609 -3.824 -4.137 1 93.62 182 VAL B CA 1
ATOM 3934 C C . VAL B 1 182 ? -27.172 -3.066 -2.934 1 93.62 182 VAL B C 1
ATOM 3936 O O . VAL B 1 182 ? -27.062 -1.841 -2.861 1 93.62 182 VAL B O 1
ATOM 3939 N N . MET B 1 183 ? -27.688 -3.783 -2.025 1 93.81 183 MET B N 1
ATOM 3940 C CA . MET B 1 183 ? -28.312 -3.146 -0.869 1 93.81 183 MET B CA 1
ATOM 3941 C C . MET B 1 183 ? -27.266 -2.451 -0.002 1 93.81 183 MET B C 1
ATOM 3943 O O . MET B 1 183 ? -27.484 -1.334 0.468 1 93.81 183 MET B O 1
ATOM 3947 N N . PHE B 1 184 ? -26.172 -3.037 0.229 1 93.38 184 PHE B N 1
ATOM 3948 C CA . PHE B 1 184 ? -25.109 -2.406 0.996 1 93.38 184 PHE B CA 1
ATOM 3949 C C . PHE B 1 184 ? -24.547 -1.196 0.256 1 93.38 184 PHE B C 1
ATOM 3951 O O . PHE B 1 184 ? -24.188 -0.195 0.877 1 93.38 184 PHE B O 1
ATOM 3958 N N . SER B 1 185 ? -24.469 -1.317 -1.062 1 92.19 185 SER B N 1
ATOM 3959 C CA . SER B 1 185 ? -24 -0.189 -1.854 1 92.19 185 SER B CA 1
ATOM 3960 C C . SER B 1 185 ? -24.969 0.984 -1.788 1 92.19 185 SER B C 1
ATOM 3962 O O . SER B 1 185 ? -24.547 2.143 -1.753 1 92.19 185 SER B O 1
ATOM 3964 N N . VAL B 1 186 ? -26.234 0.669 -1.805 1 93.12 186 VAL B N 1
ATOM 3965 C CA . VAL B 1 186 ? -27.25 1.71 -1.688 1 93.12 186 VAL B CA 1
ATOM 3966 C C . VAL B 1 186 ? -27.125 2.395 -0.328 1 93.12 186 VAL B C 1
ATOM 3968 O O . VAL B 1 186 ? -27.219 3.621 -0.234 1 93.12 186 VAL B O 1
ATOM 3971 N N . GLN B 1 187 ? -27 1.617 0.67 1 94.06 187 GLN B N 1
ATOM 3972 C CA . GLN B 1 187 ? -26.812 2.174 2.004 1 94.06 187 GLN B CA 1
ATOM 3973 C C . GLN B 1 187 ? -25.609 3.111 2.035 1 94.06 187 GLN B C 1
ATOM 3975 O O . GLN B 1 187 ? -25.688 4.215 2.578 1 94.06 187 GLN B O 1
ATOM 3980 N N . GLU B 1 188 ? -24.5 2.725 1.473 1 90.06 188 GLU B N 1
ATOM 3981 C CA . GLU B 1 188 ? -23.297 3.545 1.427 1 90.06 188 GLU B CA 1
ATOM 3982 C C . GLU B 1 188 ? -23.531 4.816 0.615 1 90.06 188 GLU B C 1
ATOM 3984 O O . GLU B 1 188 ? -22.984 5.875 0.948 1 90.06 188 GLU B O 1
ATOM 3989 N N . LEU B 1 189 ? -24.281 4.617 -0.397 1 89.75 189 LEU B N 1
ATOM 3990 C CA . LEU B 1 189 ? -24.609 5.766 -1.232 1 89.75 189 LEU B CA 1
ATOM 3991 C C . LEU B 1 189 ? -25.438 6.793 -0.452 1 89.75 189 LEU B C 1
ATOM 3993 O O . LEU B 1 189 ? -25.188 7.996 -0.563 1 89.75 189 LEU B O 1
ATOM 3997 N N . ILE B 1 190 ? -26.328 6.355 0.291 1 91.56 190 ILE B N 1
ATOM 3998 C CA . ILE B 1 190 ? -27.172 7.23 1.107 1 91.56 190 ILE B CA 1
ATOM 3999 C C . ILE B 1 190 ? -26.312 7.938 2.152 1 91.56 190 ILE B C 1
ATOM 4001 O O . ILE B 1 190 ? -26.406 9.156 2.332 1 91.56 190 ILE B O 1
ATOM 4005 N N . LEU B 1 191 ? -25.5 7.184 2.828 1 89.25 191 LEU B N 1
ATOM 4006 C CA . LEU B 1 191 ? -24.641 7.762 3.848 1 89.25 191 LEU B CA 1
ATOM 4007 C C . LEU B 1 191 ? -23.672 8.781 3.234 1 89.25 191 LEU B C 1
ATOM 4009 O O . LEU B 1 191 ? -23.484 9.867 3.787 1 89.25 191 LEU B O 1
ATOM 4013 N N . SER B 1 192 ? -23.125 8.438 2.086 1 86.06 192 SER B N 1
ATOM 4014 C CA . SER B 1 192 ? -22.234 9.352 1.371 1 86.06 192 SER B CA 1
ATOM 4015 C C . SER B 1 192 ? -22.984 10.602 0.913 1 86.06 192 SER B C 1
ATOM 4017 O O . SER B 1 192 ? -22.453 11.703 0.959 1 86.06 192 SER B O 1
ATOM 4019 N N . GLY B 1 193 ? -24.234 10.367 0.465 1 84.94 193 GLY B N 1
ATOM 4020 C CA . GLY B 1 193 ? -25.047 11.492 0.056 1 84.94 193 GLY B CA 1
ATOM 4021 C C . GLY B 1 193 ? -25.359 12.453 1.191 1 84.94 193 GLY B C 1
ATOM 4022 O O . GLY B 1 193 ? -25.312 13.672 1.011 1 84.94 193 GLY B O 1
ATOM 4023 N N . LEU B 1 194 ? -25.656 11.938 2.33 1 85.19 194 LEU B N 1
ATOM 4024 C CA . LEU B 1 194 ? -25.891 12.758 3.512 1 85.19 194 LEU B CA 1
ATOM 4025 C C . LEU B 1 194 ? -24.641 13.555 3.879 1 85.19 194 LEU B C 1
ATOM 4027 O O . LEU B 1 194 ? -24.734 14.727 4.254 1 85.19 194 LEU B O 1
ATOM 4031 N N . TYR B 1 195 ? -23.547 12.938 3.748 1 80.81 195 TYR B N 1
ATOM 4032 C CA . TYR B 1 195 ? -22.281 13.594 4.043 1 80.81 195 TYR B CA 1
ATOM 4033 C C . TYR B 1 195 ? -22.016 14.734 3.066 1 80.81 195 TYR B C 1
ATOM 4035 O O . TYR B 1 195 ? -21.594 15.828 3.473 1 80.81 195 TYR B O 1
ATOM 4043 N N . ILE B 1 196 ? -22.172 14.422 1.839 1 80.25 196 ILE B N 1
ATOM 4044 C CA . ILE B 1 196 ? -21.953 15.438 0.809 1 80.25 196 ILE B CA 1
ATOM 4045 C C . ILE B 1 196 ? -22.906 16.609 1.042 1 80.25 196 ILE B C 1
ATOM 4047 O O . ILE B 1 196 ? -22.5 17.766 0.947 1 80.25 196 ILE B O 1
ATOM 4051 N N . TYR B 1 197 ? -24.141 16.328 1.327 1 80.94 197 TYR B N 1
ATOM 4052 C CA . TYR B 1 197 ? -25.141 17.344 1.598 1 80.94 197 TYR B CA 1
ATOM 4053 C C . TYR B 1 197 ? -24.734 18.203 2.799 1 80.94 197 TYR B C 1
ATOM 4055 O O . TYR B 1 197 ? -24.812 19.422 2.75 1 80.94 197 TYR B O 1
ATOM 4063 N N . GLY B 1 198 ? -24.328 17.578 3.832 1 77.19 198 GLY B N 1
ATOM 4064 C CA . GLY B 1 198 ? -23.891 18.297 5.02 1 77.19 198 GLY B CA 1
ATOM 4065 C C . GLY B 1 198 ? -22.672 19.172 4.777 1 77.19 198 GLY B C 1
ATOM 4066 O O . GLY B 1 198 ? -22.562 20.281 5.301 1 77.19 198 GLY B O 1
ATOM 4067 N N . THR B 1 199 ? -21.734 18.656 4.039 1 73.44 199 THR B N 1
ATOM 4068 C CA . THR B 1 199 ? -20.516 19.391 3.734 1 73.44 199 THR B CA 1
ATOM 4069 C C . THR B 1 199 ? -20.812 20.609 2.871 1 73.44 199 THR B C 1
ATOM 4071 O O . THR B 1 199 ? -20.234 21.688 3.066 1 73.44 199 THR B O 1
ATOM 4074 N N . PHE B 1 200 ? -21.766 20.469 1.993 1 75.75 200 PHE B N 1
ATOM 4075 C CA . PHE B 1 200 ? -22.172 21.578 1.135 1 75.75 200 PHE B CA 1
ATOM 4076 C C . PHE B 1 200 ? -22.844 22.672 1.948 1 75.75 200 PHE B C 1
ATOM 4078 O O . PHE B 1 200 ? -22.641 23.859 1.692 1 75.75 200 PHE B O 1
ATOM 4085 N N . LYS B 1 201 ? -23.578 22.344 2.811 1 74.75 201 LYS B N 1
ATOM 4086 C CA . LYS B 1 201 ? -24.266 23.312 3.662 1 74.75 201 LYS B CA 1
ATOM 4087 C C . LYS B 1 201 ? -23.266 24.078 4.539 1 74.75 201 LYS B C 1
ATOM 4089 O O . LYS B 1 201 ? -23.438 25.266 4.793 1 74.75 201 LYS B O 1
ATOM 4094 N N . MET B 1 202 ? -22.281 23.375 4.957 1 71.06 202 MET B N 1
ATOM 4095 C CA . MET B 1 202 ? -21.234 24 5.758 1 71.06 202 MET B CA 1
ATOM 4096 C C . MET B 1 202 ? -20.406 24.969 4.914 1 71.06 202 MET B C 1
ATOM 4098 O O . MET B 1 202 ? -19.938 25.984 5.41 1 71.06 202 MET B O 1
ATOM 4102 N N . ALA B 1 203 ? -20.141 24.656 3.705 1 70.56 203 ALA B N 1
ATOM 4103 C CA . ALA B 1 203 ? -19.312 25.453 2.793 1 70.56 203 ALA B CA 1
ATOM 4104 C C . ALA B 1 203 ? -20.031 26.75 2.408 1 70.56 203 ALA B C 1
ATOM 4106 O O . ALA B 1 203 ? -19.375 27.75 2.08 1 70.56 203 ALA B O 1
ATOM 4107 N N . GLN B 1 204 ? -21.281 26.797 2.338 1 69.5 204 GLN B N 1
ATOM 4108 C CA . GLN B 1 204 ? -22.031 28 1.937 1 69.5 204 GLN B CA 1
ATOM 4109 C C . GLN B 1 204 ? -21.734 29.156 2.873 1 69.5 204 GLN B C 1
ATOM 4111 O O . GLN B 1 204 ? -21.812 30.328 2.463 1 69.5 204 GLN B O 1
ATOM 4116 N N . ASP B 1 205 ? -21.25 28.859 4.016 1 58.44 205 ASP B N 1
ATOM 4117 C CA . ASP B 1 205 ? -21.078 29.938 4.98 1 58.44 205 ASP B CA 1
ATOM 4118 C C . ASP B 1 205 ? -19.625 30.438 4.98 1 58.44 205 ASP B C 1
ATOM 4120 O O . ASP B 1 205 ? -19.344 31.5 5.527 1 58.44 205 ASP B O 1
ATOM 4124 N N . SER B 1 206 ? -18.75 29.578 4.523 1 58.84 206 SER B N 1
ATOM 4125 C CA . SER B 1 206 ? -17.375 30.016 4.719 1 58.84 206 SER B CA 1
ATOM 4126 C C . SER B 1 206 ? -16.672 30.25 3.387 1 58.84 206 SER B C 1
ATOM 4128 O O . SER B 1 206 ? -16.688 29.391 2.508 1 58.84 206 SER B O 1
ATOM 4130 N N . PHE B 1 207 ? -16.641 31.484 2.906 1 59.53 207 PHE B N 1
ATOM 4131 C CA . PHE B 1 207 ? -16.047 31.969 1.672 1 59.53 207 PHE B CA 1
ATOM 4132 C C . PHE B 1 207 ? -14.531 31.781 1.702 1 59.53 207 PHE B C 1
ATOM 4134 O O . PHE B 1 207 ? -13.805 32.375 0.905 1 59.53 207 PHE B O 1
ATOM 4141 N N . ASN B 1 208 ? -13.992 30.938 2.598 1 67.81 208 ASN B N 1
ATOM 4142 C CA . ASN B 1 208 ? -12.531 30.828 2.586 1 67.81 208 ASN B CA 1
ATOM 4143 C C . ASN B 1 208 ? -12.055 29.812 1.559 1 67.81 208 ASN B C 1
ATOM 4145 O O . ASN B 1 208 ? -12.672 28.766 1.382 1 67.81 208 ASN B O 1
ATOM 4149 N N . SER B 1 209 ? -11.234 30.203 0.687 1 73.44 209 SER B N 1
ATOM 4150 C CA . SER B 1 209 ? -10.656 29.375 -0.366 1 73.44 209 SER B CA 1
ATOM 4151 C C . SER B 1 209 ? -10.18 28.031 0.185 1 73.44 209 SER B C 1
ATOM 4153 O O . SER B 1 209 ? -10.312 27 -0.473 1 73.44 209 SER B O 1
ATOM 4155 N N . ARG B 1 210 ? -9.688 28.047 1.332 1 69.44 210 ARG B N 1
ATOM 4156 C CA . ARG B 1 210 ? -9.188 26.812 1.957 1 69.44 210 ARG B CA 1
ATOM 4157 C C . ARG B 1 210 ? -10.336 25.859 2.273 1 69.44 210 ARG B C 1
ATOM 4159 O O . ARG B 1 210 ? -10.219 24.656 2.066 1 69.44 210 ARG B O 1
ATOM 4166 N N . ILE B 1 211 ? -11.391 26.453 2.688 1 71.25 211 ILE B N 1
ATOM 4167 C CA . ILE B 1 211 ? -12.57 25.656 3.004 1 71.25 211 ILE B CA 1
ATOM 4168 C C . ILE B 1 211 ? -13.148 25.047 1.723 1 71.25 211 ILE B C 1
ATOM 4170 O O . ILE B 1 211 ? -13.562 23.891 1.703 1 71.25 211 ILE B O 1
ATOM 4174 N N . ARG B 1 212 ? -13.094 25.812 0.696 1 77.19 212 ARG B N 1
ATOM 4175 C CA . ARG B 1 212 ? -13.602 25.328 -0.587 1 77.19 212 ARG B CA 1
ATOM 4176 C C . ARG B 1 212 ? -12.766 24.156 -1.102 1 77.19 212 ARG B C 1
ATOM 4178 O O . ARG B 1 212 ? -13.312 23.188 -1.607 1 77.19 212 ARG B O 1
ATOM 4185 N N . ARG B 1 213 ? -11.492 24.266 -0.967 1 75.69 213 ARG B N 1
ATOM 4186 C CA . ARG B 1 213 ? -10.602 23.188 -1.396 1 75.69 213 ARG B CA 1
ATOM 4187 C C . ARG B 1 213 ? -10.844 21.922 -0.588 1 75.69 213 ARG B C 1
ATOM 4189 O O . ARG B 1 213 ? -10.828 20.812 -1.138 1 75.69 213 ARG B O 1
ATOM 4196 N N . THR B 1 214 ? -11.062 22.109 0.618 1 76.31 214 THR B N 1
ATOM 4197 C CA . THR B 1 214 ? -11.328 20.969 1.485 1 76.31 214 THR B CA 1
ATOM 4198 C C . THR B 1 214 ? -12.656 20.312 1.121 1 76.31 214 THR B C 1
ATOM 4200 O O . THR B 1 214 ? -12.766 19.078 1.115 1 76.31 214 THR B O 1
ATOM 4203 N N . ILE B 1 215 ? -13.609 21.141 0.771 1 78.19 215 ILE B N 1
ATOM 4204 C CA . ILE B 1 215 ? -14.922 20.625 0.4 1 78.19 215 ILE B CA 1
ATOM 4205 C C . ILE B 1 215 ? -14.82 19.844 -0.9 1 78.19 215 ILE B C 1
ATOM 4207 O O . ILE B 1 215 ? -15.414 18.766 -1.025 1 78.19 215 ILE B O 1
ATOM 4211 N N . VAL B 1 216 ? -14.141 20.344 -1.776 1 81.88 216 VAL B N 1
ATOM 4212 C CA . VAL B 1 216 ? -13.961 19.656 -3.051 1 81.88 216 VAL B CA 1
ATOM 4213 C C . VAL B 1 216 ? -13.273 18.312 -2.822 1 81.88 216 VAL B C 1
ATOM 4215 O O . VAL B 1 216 ? -13.633 17.312 -3.441 1 81.88 216 VAL B O 1
ATOM 4218 N N . LEU B 1 217 ? -12.281 18.312 -1.974 1 80.5 217 LEU B N 1
ATOM 4219 C CA . LEU B 1 217 ? -11.594 17.062 -1.651 1 80.5 217 LEU B CA 1
ATOM 4220 C C . LEU B 1 217 ? -12.547 16.062 -1.015 1 80.5 217 LEU B C 1
ATOM 4222 O O . LEU B 1 217 ? -12.523 14.883 -1.36 1 80.5 217 LEU B O 1
ATOM 4226 N N . LEU B 1 218 ? -13.367 16.531 -0.179 1 79.5 218 LEU B N 1
ATOM 4227 C CA . LEU B 1 218 ? -14.328 15.664 0.5 1 79.5 218 LEU B CA 1
ATOM 4228 C C . LEU B 1 218 ? -15.305 15.055 -0.494 1 79.5 218 LEU B C 1
ATOM 4230 O O . LEU B 1 218 ? -15.602 13.859 -0.427 1 79.5 218 LEU B O 1
ATOM 4234 N N . ILE B 1 219 ? -15.727 15.82 -1.366 1 82.12 219 ILE B N 1
ATOM 4235 C CA . ILE B 1 219 ? -16.688 15.359 -2.375 1 82.12 219 ILE B CA 1
ATOM 4236 C C . ILE B 1 219 ? -16 14.375 -3.316 1 82.12 219 ILE B C 1
ATOM 4238 O O . ILE B 1 219 ? -16.578 13.344 -3.67 1 82.12 219 ILE B O 1
ATOM 4242 N N . THR B 1 220 ? -14.789 14.719 -3.705 1 84.19 220 THR B N 1
ATOM 4243 C CA . THR B 1 220 ? -14.055 13.859 -4.625 1 84.19 220 THR B CA 1
ATOM 4244 C C . THR B 1 220 ? -13.812 12.484 -4.004 1 84.19 220 THR B C 1
ATOM 4246 O O . THR B 1 220 ? -13.961 11.461 -4.672 1 84.19 220 THR B O 1
ATOM 4249 N N . VAL B 1 221 ? -13.414 12.453 -2.791 1 84.62 221 VAL B N 1
ATOM 4250 C CA . VAL B 1 221 ? -13.156 11.195 -2.102 1 84.62 221 VAL B CA 1
ATOM 4251 C C . VAL B 1 221 ? -14.445 10.383 -2 1 84.62 221 VAL B C 1
ATOM 4253 O O . VAL B 1 221 ? -14.43 9.156 -2.15 1 84.62 221 VAL B O 1
ATOM 4256 N N . GLN B 1 222 ? -15.609 11 -1.809 1 84.56 222 GLN B N 1
ATOM 4257 C CA . GLN B 1 222 ? -16.891 10.305 -1.722 1 84.56 222 GLN B CA 1
ATOM 4258 C C . GLN B 1 222 ? -17.297 9.719 -3.074 1 84.56 222 GLN B C 1
ATOM 4260 O O . GLN B 1 222 ? -17.812 8.609 -3.145 1 84.56 222 GLN B O 1
ATOM 4265 N N . ILE B 1 223 ? -17.016 10.469 -4.016 1 86.44 223 ILE B N 1
ATOM 4266 C CA . ILE B 1 223 ? -17.328 9.992 -5.363 1 86.44 223 ILE B CA 1
ATOM 4267 C C . ILE B 1 223 ? -16.453 8.781 -5.691 1 86.44 223 ILE B C 1
ATOM 4269 O O . ILE B 1 223 ? -16.922 7.805 -6.27 1 86.44 223 ILE B O 1
ATOM 4273 N N . ALA B 1 224 ? -15.195 8.859 -5.301 1 88.31 224 ALA B N 1
ATOM 4274 C CA . ALA B 1 224 ? -14.281 7.742 -5.523 1 88.31 224 ALA B CA 1
ATOM 4275 C C . ALA B 1 224 ? -14.75 6.496 -4.777 1 88.31 224 ALA B C 1
ATOM 4277 O O . ALA B 1 224 ? -14.695 5.387 -5.312 1 88.31 224 ALA B O 1
ATOM 4278 N N . ALA B 1 225 ? -15.242 6.695 -3.629 1 87.75 225 ALA B N 1
ATOM 4279 C CA . ALA B 1 225 ? -15.734 5.582 -2.822 1 87.75 225 ALA B CA 1
ATOM 4280 C C . ALA B 1 225 ? -16.953 4.938 -3.471 1 87.75 225 ALA B C 1
ATOM 4282 O O . ALA B 1 225 ? -17.094 3.711 -3.477 1 87.75 225 ALA B O 1
ATOM 4283 N N . VAL B 1 226 ? -17.828 5.715 -4.066 1 87.44 226 VAL B N 1
ATOM 4284 C CA . VAL B 1 226 ? -19.031 5.223 -4.73 1 87.44 226 VAL B CA 1
ATOM 4285 C C . VAL B 1 226 ? -18.641 4.469 -6 1 87.44 226 VAL B C 1
ATOM 4287 O O . VAL B 1 226 ? -19.234 3.434 -6.32 1 87.44 226 VAL B O 1
ATOM 4290 N N . CYS B 1 227 ? -17.656 4.973 -6.66 1 90.56 227 CYS B N 1
ATOM 4291 C CA . CYS B 1 227 ? -17.172 4.305 -7.863 1 90.56 227 CYS B CA 1
ATOM 4292 C C . CYS B 1 227 ? -16.578 2.936 -7.531 1 90.56 227 CYS B C 1
ATOM 4294 O O . CYS B 1 227 ? -16.766 1.977 -8.281 1 90.56 227 CYS B O 1
ATOM 4296 N N . CYS B 1 228 ? -15.914 2.842 -6.445 1 92.25 228 CYS B N 1
ATOM 4297 C CA . CYS B 1 228 ? -15.375 1.564 -5.996 1 92.25 228 CYS B CA 1
ATOM 4298 C C . CYS B 1 228 ? -16.484 0.564 -5.723 1 92.25 228 CYS B C 1
ATOM 4300 O O . CYS B 1 228 ? -16.375 -0.611 -6.074 1 92.25 228 CYS B O 1
ATOM 4302 N N . SER B 1 229 ? -17.562 1.015 -5.168 1 91.62 229 SER B N 1
ATOM 4303 C CA . SER B 1 229 ? -18.703 0.148 -4.906 1 91.62 229 SER B CA 1
ATOM 4304 C C . SER B 1 229 ? -19.359 -0.31 -6.203 1 91.62 229 SER B C 1
ATOM 4306 O O . SER B 1 229 ? -19.797 -1.459 -6.316 1 91.62 229 SER B O 1
ATOM 4308 N N . ALA B 1 230 ? -19.422 0.554 -7.113 1 92.75 230 ALA B N 1
ATOM 4309 C CA . ALA B 1 230 ? -20.016 0.218 -8.406 1 92.75 230 ALA B CA 1
ATOM 4310 C C . ALA B 1 230 ? -19.203 -0.865 -9.109 1 92.75 230 ALA B C 1
ATOM 4312 O O . ALA B 1 230 ? -19.766 -1.727 -9.789 1 92.75 230 ALA B O 1
ATOM 4313 N N . LEU B 1 231 ? -17.938 -0.777 -8.914 1 93.75 231 LEU B N 1
ATOM 4314 C CA . LEU B 1 231 ? -17.062 -1.79 -9.5 1 93.75 231 LEU B CA 1
ATOM 4315 C C . LEU B 1 231 ? -17.406 -3.176 -8.969 1 93.75 231 LEU B C 1
ATOM 4317 O O . LEU B 1 231 ? -17.453 -4.145 -9.727 1 93.75 231 LEU B O 1
ATOM 4321 N N . LEU B 1 232 ? -17.672 -3.27 -7.719 1 94.5 232 LEU B N 1
ATOM 4322 C CA . LEU B 1 232 ? -18.016 -4.551 -7.109 1 94.5 232 LEU B CA 1
ATOM 4323 C C . LEU B 1 232 ? -19.344 -5.074 -7.648 1 94.5 232 LEU B C 1
ATOM 4325 O O . LEU B 1 232 ? -19.484 -6.273 -7.895 1 94.5 232 LEU B O 1
ATOM 4329 N N . ILE B 1 233 ? -20.266 -4.188 -7.871 1 94.19 233 ILE B N 1
ATOM 4330 C CA . ILE B 1 233 ? -21.562 -4.562 -8.398 1 94.19 233 ILE B CA 1
ATOM 4331 C C . ILE B 1 233 ? -21.422 -5.09 -9.828 1 94.19 233 ILE B C 1
ATOM 4333 O O . ILE B 1 233 ? -21.984 -6.125 -10.18 1 94.19 233 ILE B O 1
ATOM 4337 N N . VAL B 1 234 ? -20.609 -4.441 -10.586 1 93.62 234 VAL B N 1
ATOM 4338 C CA . VAL B 1 234 ? -20.406 -4.824 -11.977 1 93.62 234 VAL B CA 1
ATOM 4339 C C . VAL B 1 234 ? -19.75 -6.199 -12.047 1 93.62 234 VAL B C 1
ATOM 4341 O O . VAL B 1 234 ? -20.141 -7.047 -12.852 1 93.62 234 VAL B O 1
ATOM 4344 N N . LEU B 1 235 ? -18.781 -6.441 -11.18 1 92.69 235 LEU B N 1
ATOM 4345 C CA . LEU B 1 235 ? -18.094 -7.727 -11.164 1 92.69 235 LEU B CA 1
ATOM 4346 C C . LEU B 1 235 ? -19.047 -8.844 -10.742 1 92.69 235 LEU B C 1
ATOM 4348 O O . LEU B 1 235 ? -18.969 -9.961 -11.273 1 92.69 235 LEU B O 1
ATOM 4352 N N . ASP B 1 236 ? -19.906 -8.555 -9.859 1 92.31 236 ASP B N 1
ATOM 4353 C CA . ASP B 1 236 ? -20.875 -9.555 -9.398 1 92.31 236 ASP B CA 1
ATOM 4354 C C . ASP B 1 236 ? -21.859 -9.906 -10.508 1 92.31 236 ASP B C 1
ATOM 4356 O O . ASP B 1 236 ? -22.125 -11.086 -10.758 1 92.31 236 ASP B O 1
ATOM 4360 N N . PHE B 1 237 ? -22.344 -8.945 -11.227 1 91.94 237 PHE B N 1
ATOM 4361 C CA . PHE B 1 237 ? -23.328 -9.172 -12.273 1 91.94 237 PHE B CA 1
ATOM 4362 C C . PHE B 1 237 ? -22.688 -9.805 -13.5 1 91.94 237 PHE B C 1
ATOM 4364 O O . PHE B 1 237 ? -23.375 -10.453 -14.305 1 91.94 237 PHE B O 1
ATOM 4371 N N . ALA B 1 238 ? -21.359 -9.695 -13.656 1 91.5 238 ALA B N 1
ATOM 4372 C CA . ALA B 1 238 ? -20.625 -10.336 -14.742 1 91.5 238 ALA B CA 1
ATOM 4373 C C . ALA B 1 238 ? -20.297 -11.789 -14.398 1 91.5 238 ALA B C 1
ATOM 4375 O O . ALA B 1 238 ? -19.812 -12.539 -15.25 1 91.5 238 ALA B O 1
ATOM 4376 N N . GLY B 1 239 ? -20.531 -12.164 -13.18 1 89 239 GLY B N 1
ATOM 4377 C CA . GLY B 1 239 ? -20.344 -13.547 -12.773 1 89 239 GLY B CA 1
ATOM 4378 C C . GLY B 1 239 ? -18.922 -13.852 -12.336 1 89 239 GLY B C 1
ATOM 4379 O O . GLY B 1 239 ? -18.5 -15.008 -12.367 1 89 239 GLY B O 1
ATOM 4380 N N . TYR B 1 240 ? -18.125 -12.859 -12.055 1 89.44 240 TYR B N 1
ATOM 4381 C CA . TYR B 1 240 ? -16.75 -13.055 -11.594 1 89.44 240 TYR B CA 1
ATOM 4382 C C . TYR B 1 240 ? -16.688 -13.094 -10.07 1 89.44 240 TYR B C 1
ATOM 4384 O O . TYR B 1 240 ? -16.078 -12.227 -9.453 1 89.44 240 TYR B O 1
ATOM 4392 N N . TYR B 1 241 ? -17.234 -14.234 -9.539 1 88.44 241 TYR B N 1
ATOM 4393 C CA . TYR B 1 241 ? -17.344 -14.336 -8.094 1 88.44 241 TYR B CA 1
ATOM 4394 C C . TYR B 1 241 ? -15.977 -14.414 -7.434 1 88.44 241 TYR B C 1
ATOM 4396 O O . TYR B 1 241 ? -15.719 -13.719 -6.449 1 88.44 241 TYR B O 1
ATOM 4404 N N . ILE B 1 242 ? -15.125 -15.203 -7.941 1 87.25 242 ILE B N 1
ATOM 4405 C CA . ILE B 1 242 ? -13.812 -15.414 -7.328 1 87.25 242 ILE B CA 1
ATOM 4406 C C . ILE B 1 242 ? -13 -14.125 -7.387 1 87.25 242 ILE B C 1
ATOM 4408 O O . ILE B 1 242 ? -12.398 -13.711 -6.391 1 87.25 242 ILE B O 1
ATOM 4412 N N . LEU B 1 243 ? -13.008 -13.523 -8.547 1 88.81 243 LEU B N 1
ATOM 4413 C CA . LEU B 1 243 ? -12.289 -12.266 -8.695 1 88.81 243 LEU B CA 1
ATOM 4414 C C . LEU B 1 243 ? -12.875 -11.195 -7.773 1 88.81 243 LEU B C 1
ATOM 4416 O O . LEU B 1 243 ? -12.141 -10.453 -7.121 1 88.81 243 LEU B O 1
ATOM 4420 N N . LYS B 1 244 ? -14.141 -11.148 -7.711 1 92 244 LYS B N 1
ATOM 4421 C CA . LYS B 1 244 ? -14.836 -10.18 -6.867 1 92 244 LYS B CA 1
ATOM 4422 C C . LYS B 1 244 ? -14.484 -10.391 -5.395 1 92 244 LYS B C 1
ATOM 4424 O O . LYS B 1 244 ? -14.32 -9.43 -4.648 1 92 244 LYS B O 1
ATOM 4429 N N . SER B 1 245 ? -14.391 -11.57 -4.973 1 90.56 245 SER B N 1
ATOM 4430 C CA . SER B 1 245 ? -14.109 -11.891 -3.576 1 90.56 245 SER B CA 1
ATOM 4431 C C . SER B 1 245 ? -12.75 -11.352 -3.15 1 90.56 245 SER B C 1
ATOM 4433 O O . SER B 1 245 ? -12.586 -10.867 -2.029 1 90.56 245 SER B O 1
ATOM 4435 N N . PHE B 1 246 ? -11.805 -11.344 -4.031 1 91.44 246 PHE B N 1
ATOM 4436 C CA . PHE B 1 246 ? -10.477 -10.836 -3.709 1 91.44 246 PHE B CA 1
ATOM 4437 C C . PHE B 1 246 ? -10.414 -9.32 -3.893 1 91.44 246 PHE B C 1
ATOM 4439 O O . PHE B 1 246 ? -9.773 -8.625 -3.109 1 91.44 246 PHE B O 1
ATOM 4446 N N . ILE B 1 247 ? -11.125 -8.828 -4.883 1 94.31 247 ILE B N 1
ATOM 4447 C CA . ILE B 1 247 ? -11.133 -7.391 -5.141 1 94.31 247 ILE B CA 1
ATOM 4448 C C . ILE B 1 247 ? -11.938 -6.68 -4.059 1 94.31 247 ILE B C 1
ATOM 4450 O O . ILE B 1 247 ? -11.695 -5.508 -3.764 1 94.31 247 ILE B O 1
ATOM 4454 N N . HIS B 1 248 ? -12.82 -7.434 -3.453 1 95.75 248 HIS B N 1
ATOM 4455 C CA . HIS B 1 248 ? -13.688 -6.887 -2.412 1 95.75 248 HIS B CA 1
ATOM 4456 C C . HIS B 1 248 ? -12.867 -6.293 -1.272 1 95.75 248 HIS B C 1
ATOM 4458 O O . HIS B 1 248 ? -13.086 -5.141 -0.879 1 95.75 248 HIS B O 1
ATOM 4464 N N . SER B 1 249 ? -11.953 -7.039 -0.766 1 95.31 249 SER B N 1
ATOM 4465 C CA . SER B 1 249 ? -11.102 -6.574 0.323 1 95.31 249 SER B CA 1
ATOM 4466 C C . SER B 1 249 ? -10.227 -5.398 -0.119 1 95.31 249 SER B C 1
ATOM 4468 O O . SER B 1 249 ? -10.023 -4.453 0.643 1 95.31 249 SER B O 1
ATOM 4470 N N . PHE B 1 250 ? -9.781 -5.4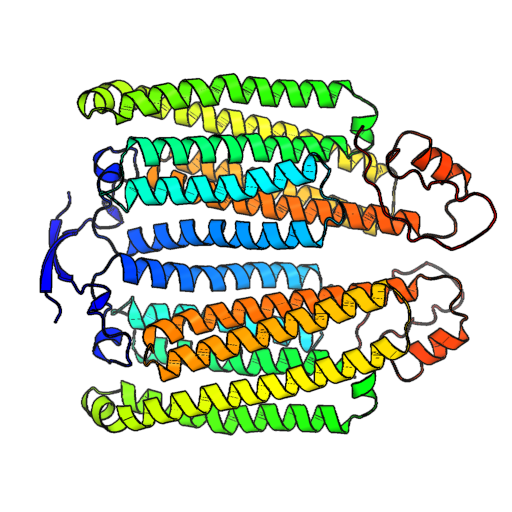61 -1.303 1 95.44 250 PHE B N 1
ATOM 4471 C CA . PHE B 1 250 ? -8.945 -4.395 -1.841 1 95.44 250 PHE B CA 1
ATOM 4472 C C . PHE B 1 250 ? -9.734 -3.092 -1.948 1 95.44 250 PHE B C 1
ATOM 4474 O O . PHE B 1 250 ? -9.25 -2.035 -1.535 1 95.44 250 PHE B O 1
ATOM 4481 N N . VAL B 1 251 ? -10.883 -3.146 -2.492 1 95.25 251 VAL B N 1
ATOM 4482 C CA . VAL B 1 251 ? -11.75 -1.983 -2.674 1 95.25 251 VAL B CA 1
ATOM 4483 C C . VAL B 1 251 ? -12.055 -1.353 -1.317 1 95.25 251 VAL B C 1
ATOM 4485 O O . VAL B 1 251 ? -11.961 -0.133 -1.157 1 95.25 251 VAL B O 1
ATOM 4488 N N . TYR B 1 252 ? -12.391 -2.125 -0.328 1 96.19 252 TYR B N 1
ATOM 4489 C CA . TYR B 1 252 ? -12.719 -1.584 0.985 1 96.19 252 TYR B CA 1
ATOM 4490 C C . TYR B 1 252 ? -11.484 -1.016 1.671 1 96.19 252 TYR B C 1
ATOM 4492 O O . TYR B 1 252 ? -11.586 -0.062 2.447 1 96.19 252 TYR B O 1
ATOM 4500 N N . ALA B 1 253 ? -10.367 -1.607 1.394 1 95.69 253 ALA B N 1
ATOM 4501 C CA . ALA B 1 253 ? -9.133 -1.041 1.924 1 95.69 253 ALA B CA 1
ATOM 4502 C C . ALA B 1 253 ? -8.883 0.355 1.359 1 95.69 253 ALA B C 1
ATOM 4504 O O . ALA B 1 253 ? -8.508 1.272 2.096 1 95.69 253 ALA B O 1
ATOM 4505 N N . ILE B 1 254 ? -9.094 0.499 0.101 1 93.75 254 ILE B N 1
ATOM 4506 C CA . ILE B 1 254 ? -8.938 1.799 -0.542 1 93.75 254 ILE B CA 1
ATOM 4507 C C . ILE B 1 254 ? -9.953 2.783 0.024 1 93.75 254 ILE B C 1
ATOM 4509 O O . ILE B 1 254 ? -9.625 3.932 0.319 1 93.75 254 ILE B O 1
ATOM 4513 N N . LYS B 1 255 ? -11.141 2.311 0.137 1 93.19 255 LYS B N 1
ATOM 4514 C CA . LYS B 1 255 ? -12.195 3.162 0.688 1 93.19 255 LYS B CA 1
ATOM 4515 C C . LYS B 1 255 ? -11.828 3.645 2.09 1 93.19 255 LYS B C 1
ATOM 4517 O O . LYS B 1 255 ? -12.023 4.816 2.416 1 93.19 255 LYS B O 1
ATOM 4522 N N . LEU B 1 256 ? -11.359 2.752 2.871 1 93.44 256 LEU B N 1
ATOM 4523 C CA . LEU B 1 256 ? -10.992 3.098 4.238 1 93.44 256 LEU B CA 1
ATOM 4524 C C . LEU B 1 256 ? -9.828 4.086 4.254 1 93.44 256 LEU B C 1
ATOM 4526 O O . LEU B 1 256 ? -9.812 5.02 5.066 1 93.44 256 LEU B O 1
ATOM 4530 N N . LYS B 1 257 ? -8.938 3.873 3.389 1 91.12 257 LYS B N 1
ATOM 4531 C CA . LYS B 1 257 ? -7.805 4.789 3.289 1 91.12 257 LYS B CA 1
ATOM 4532 C C . LYS B 1 257 ? -8.258 6.184 2.865 1 91.12 257 LYS B C 1
ATOM 4534 O O . LYS B 1 257 ? -7.781 7.184 3.398 1 91.12 257 LYS B O 1
ATOM 4539 N N . LEU B 1 258 ? -9.156 6.242 1.945 1 88.69 258 LEU B N 1
ATOM 4540 C CA . LEU B 1 258 ? -9.695 7.516 1.487 1 88.69 258 LEU B CA 1
ATOM 4541 C C . LEU B 1 258 ? -10.461 8.211 2.605 1 88.69 258 LEU B C 1
ATOM 4543 O O . LEU B 1 258 ? -10.375 9.438 2.758 1 88.69 258 LEU B O 1
ATOM 4547 N N . GLU B 1 259 ? -11.133 7.43 3.316 1 86.81 259 GLU B N 1
ATOM 4548 C CA . GLU B 1 259 ? -11.859 7.973 4.457 1 86.81 259 GLU B CA 1
ATOM 4549 C C . GLU B 1 259 ? -10.906 8.547 5.5 1 86.81 259 GLU B C 1
ATOM 4551 O O . GLU B 1 259 ? -11.219 9.555 6.145 1 86.81 259 GLU B O 1
ATOM 4556 N N . PHE B 1 260 ? -9.867 7.953 5.656 1 84.5 260 PHE B N 1
ATOM 4557 C CA . PHE B 1 260 ? -8.891 8.438 6.629 1 84.5 260 PHE B CA 1
ATOM 4558 C C . PHE B 1 260 ? -8.273 9.75 6.172 1 84.5 260 PHE B C 1
ATOM 4560 O O . PHE B 1 260 ? -7.965 10.617 6.996 1 84.5 260 PHE B O 1
ATOM 4567 N N . VAL B 1 261 ? -8.086 9.922 4.934 1 80.81 261 VAL B N 1
ATOM 4568 C CA . VAL B 1 261 ? -7.59 11.18 4.383 1 80.81 261 VAL B CA 1
ATOM 4569 C C . VAL B 1 261 ? -8.578 12.305 4.676 1 80.81 261 VAL B C 1
ATOM 4571 O O . VAL B 1 261 ? -8.18 13.414 5.035 1 80.81 261 VAL B O 1
ATOM 4574 N N . ILE B 1 262 ? -9.805 12 4.551 1 78.56 262 ILE B N 1
ATOM 4575 C CA . ILE B 1 262 ? -10.852 12.977 4.82 1 78.56 262 ILE B CA 1
ATOM 4576 C C . ILE B 1 262 ? -10.82 13.375 6.293 1 78.56 262 ILE B C 1
ATOM 4578 O O . ILE B 1 262 ? -10.945 14.562 6.621 1 78.56 262 ILE B O 1
ATOM 4582 N N . LEU B 1 263 ? -10.68 12.438 7.109 1 75.25 263 LEU B N 1
ATOM 4583 C CA . LEU B 1 263 ? -10.633 12.719 8.539 1 75.25 263 LEU B CA 1
ATOM 4584 C C . LEU B 1 263 ? -9.461 13.625 8.883 1 75.25 263 LEU B C 1
ATOM 4586 O O . LEU B 1 263 ? -9.594 14.547 9.695 1 75.25 263 LEU B O 1
ATOM 4590 N N . ASN B 1 264 ? -8.414 13.359 8.242 1 74.12 264 ASN B N 1
ATOM 4591 C CA . ASN B 1 264 ? -7.2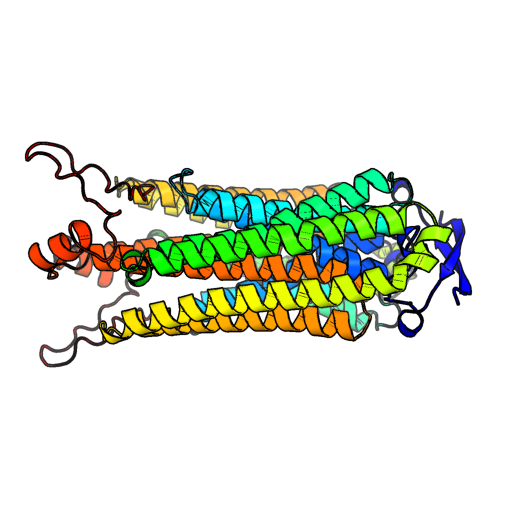27 14.172 8.477 1 74.12 264 ASN B CA 1
ATOM 4592 C C . ASN B 1 264 ? -7.422 15.602 7.984 1 74.12 264 ASN B C 1
ATOM 4594 O O . ASN B 1 264 ? -6.945 16.547 8.609 1 74.12 264 ASN B O 1
ATOM 4598 N N . GLU B 1 265 ? -8.094 15.641 6.965 1 74.5 265 GLU B N 1
ATOM 4599 C CA . GLU B 1 265 ? -8.375 16.969 6.438 1 74.5 265 GLU B CA 1
ATOM 4600 C C . GLU B 1 265 ? -9.359 17.719 7.332 1 74.5 265 GLU B C 1
ATOM 4602 O O . GLU B 1 265 ? -9.211 18.922 7.551 1 74.5 265 GLU B O 1
ATOM 4607 N N . PHE B 1 266 ? -10.258 17.078 7.816 1 70.06 266 PHE B N 1
ATOM 4608 C CA . PHE B 1 266 ? -11.203 17.688 8.75 1 70.06 266 PHE B CA 1
ATOM 4609 C C . PHE B 1 266 ? -10.5 18.125 10.023 1 70.06 266 PHE B C 1
ATOM 4611 O O . PHE B 1 266 ? -10.797 19.203 10.562 1 70.06 266 PHE B O 1
ATOM 4618 N N . ARG B 1 267 ? -9.672 17.375 10.414 1 72.38 267 ARG B N 1
ATOM 4619 C CA . ARG B 1 267 ? -8.898 17.688 11.609 1 72.38 267 ARG B CA 1
ATOM 4620 C C . ARG B 1 267 ? -8.055 18.938 11.391 1 72.38 267 ARG B C 1
ATOM 4622 O O . ARG B 1 267 ? -7.953 19.797 12.273 1 72.38 267 ARG B O 1
ATOM 4629 N N . ARG B 1 268 ? -7.488 19.094 10.305 1 70.31 268 ARG B N 1
ATOM 4630 C CA . ARG B 1 268 ? -6.68 20.266 9.969 1 70.31 268 ARG B CA 1
ATOM 4631 C C . ARG B 1 268 ? -7.539 21.516 9.922 1 70.31 268 ARG B C 1
ATOM 4633 O O . ARG B 1 268 ? -7.109 22.594 10.375 1 70.31 268 ARG B O 1
ATOM 4640 N N . LEU B 1 269 ? -8.672 21.375 9.445 1 67 269 LEU B N 1
ATOM 4641 C CA . LEU B 1 269 ? -9.594 22.5 9.352 1 67 269 LEU B CA 1
ATOM 4642 C C . LEU B 1 269 ? -10.016 22.984 10.742 1 67 269 LEU B C 1
ATOM 4644 O O . LEU B 1 269 ? -10.094 24.188 10.992 1 67 269 LEU B O 1
ATOM 4648 N N . VAL B 1 270 ? -10.164 22.109 11.602 1 64.5 270 VAL B N 1
ATOM 4649 C CA . VAL B 1 270 ? -10.609 22.438 12.953 1 64.5 270 VAL B CA 1
ATOM 4650 C C . VAL B 1 270 ? -9.453 23.078 13.727 1 64.5 270 VAL B C 1
ATOM 4652 O O . VAL B 1 270 ? -9.664 24.047 14.477 1 64.5 270 VAL B O 1
ATOM 4655 N N . THR B 1 271 ? -8.281 22.609 13.523 1 62.84 271 THR B N 1
ATOM 4656 C CA . THR B 1 271 ? -7.121 23.156 14.219 1 62.84 271 THR B CA 1
ATOM 4657 C C . THR B 1 271 ? -6.797 24.562 13.719 1 62.84 271 THR B C 1
ATOM 4659 O O . THR B 1 271 ? -6.414 25.438 14.5 1 62.84 271 THR B O 1
ATOM 4662 N N . GLN B 1 272 ? -6.898 24.844 12.555 1 60.09 272 GLN B N 1
ATOM 4663 C CA . GLN B 1 272 ? -6.645 26.172 11.992 1 60.09 272 GLN B CA 1
ATOM 4664 C C . GLN B 1 272 ? -7.719 27.156 12.422 1 60.09 272 GLN B C 1
ATOM 4666 O O . GLN B 1 272 ? -7.426 28.344 12.656 1 60.09 272 GLN B O 1
ATOM 4671 N N . ALA B 1 273 ? -8.844 26.812 12.438 1 56.31 273 ALA B N 1
ATOM 4672 C CA . ALA B 1 273 ? -9.938 27.672 12.891 1 56.31 273 ALA B CA 1
ATOM 4673 C C . ALA B 1 273 ? -9.742 28.078 14.352 1 56.31 273 ALA B C 1
ATOM 4675 O O . ALA B 1 273 ? -10.102 29.203 14.742 1 56.31 273 ALA B O 1
ATOM 4676 N N . SER B 1 274 ? -9.148 27.297 15.07 1 53.94 274 SER B N 1
ATOM 4677 C CA . SER B 1 274 ? -8.922 27.609 16.484 1 53.94 274 SER B CA 1
ATOM 4678 C C . SER B 1 274 ? -7.754 28.578 16.656 1 53.94 274 SER B C 1
ATOM 4680 O O . SER B 1 274 ? -7.691 29.312 17.641 1 53.94 274 SER B O 1
ATOM 4682 N N . SER B 1 275 ? -6.785 28.734 15.836 1 47.97 275 SER B N 1
ATOM 4683 C CA . SER B 1 275 ? -5.602 29.578 15.984 1 47.97 275 SER B CA 1
ATOM 4684 C C . SER B 1 275 ? -5.828 30.953 15.367 1 47.97 275 SER B C 1
ATOM 4686 O O . SER B 1 275 ? -4.992 31.844 15.508 1 47.97 275 SER B O 1
ATOM 4688 N N . GLY B 1 276 ? -6.738 31.281 14.594 1 42.97 276 GLY B N 1
ATOM 4689 C CA . GLY B 1 276 ? -6.898 32.625 14.039 1 42.97 276 GLY B CA 1
ATOM 4690 C C . GLY B 1 276 ? -7.32 33.656 15.062 1 42.97 276 GLY B C 1
ATOM 4691 O O . GLY B 1 276 ? -8.078 33.344 15.984 1 42.97 276 GLY B O 1
ATOM 4692 N N . PRO B 1 277 ? -6.48 34.875 15.328 1 40.16 277 PRO B N 1
ATOM 4693 C CA . PRO B 1 277 ? -6.715 35.938 16.297 1 40.16 277 PRO B CA 1
ATOM 4694 C C . PRO B 1 277 ? -8.188 36.344 16.406 1 40.16 277 PRO B C 1
ATOM 4696 O O . PRO B 1 277 ? -8.641 36.75 17.469 1 40.16 277 PRO B O 1
ATOM 4699 N N . GLY B 1 278 ? -8.789 37 15.328 1 36.06 278 GLY B N 1
ATOM 4700 C CA . GLY B 1 278 ? -10 37.781 15.336 1 36.06 278 GLY B CA 1
ATOM 4701 C C . GLY B 1 278 ? -11.242 37 15.703 1 36.06 278 GLY B C 1
ATOM 4702 O O . GLY B 1 278 ? -12.367 37.469 15.492 1 36.06 278 GLY B O 1
ATOM 4703 N N . ILE B 1 279 ? -11.25 35.75 15.617 1 36.34 279 ILE B N 1
ATOM 4704 C CA . ILE B 1 279 ? -12.578 35.281 16.016 1 36.34 279 ILE B CA 1
ATOM 4705 C C . ILE B 1 279 ? -12.789 35.531 17.5 1 36.34 279 ILE B C 1
ATOM 4707 O O . ILE B 1 279 ? -12.016 35.062 18.328 1 36.34 279 ILE B O 1
ATOM 4711 N N . ASN B 1 280 ? -13.312 36.812 17.953 1 32.88 280 ASN B N 1
ATOM 4712 C CA . ASN B 1 280 ? -13.898 37.188 19.234 1 32.88 280 ASN B CA 1
ATOM 4713 C C . ASN B 1 280 ? -14.359 35.969 20.031 1 32.88 280 ASN B C 1
ATOM 4715 O O . ASN B 1 280 ? -14.734 34.969 19.453 1 32.88 280 ASN B O 1
ATOM 4719 N N . GLU B 1 281 ? -14.117 35.969 21.422 1 37.69 281 GLU B N 1
ATOM 4720 C CA . GLU B 1 281 ? -14.578 35.062 22.469 1 37.69 281 GLU B CA 1
ATOM 4721 C C . GLU B 1 281 ? -15.969 34.5 22.156 1 37.69 281 GLU B C 1
ATOM 4723 O O . GLU B 1 281 ? -16.328 33.406 22.609 1 37.69 281 GLU B O 1
ATOM 4728 N N . LYS B 1 282 ? -16.797 35.469 21.688 1 39.47 282 LYS B N 1
ATOM 4729 C CA . LYS B 1 282 ? -18.234 35.219 21.516 1 39.47 282 LYS B CA 1
ATOM 4730 C C . LYS B 1 282 ? -18.469 34.188 20.422 1 39.47 282 LYS B C 1
ATOM 4732 O O . LYS B 1 282 ? -19.422 33.406 20.5 1 39.47 282 LYS B O 1
ATOM 4737 N N . ASP B 1 283 ? -17.766 34.25 19.406 1 35.03 283 ASP B N 1
ATOM 4738 C CA . ASP B 1 283 ? -18.047 33.375 18.297 1 35.03 283 ASP B CA 1
ATOM 4739 C C . ASP B 1 283 ? -17.484 31.969 18.578 1 35.03 283 ASP B C 1
ATOM 4741 O O . ASP B 1 283 ? -17.969 30.984 18.016 1 35.03 283 ASP B O 1
ATOM 4745 N N . LEU B 1 284 ? -16.469 31.766 19.312 1 36.59 284 LEU B N 1
ATOM 4746 C CA . LEU B 1 284 ? -15.969 30.5 19.844 1 36.59 284 LEU B CA 1
ATOM 4747 C C . LEU B 1 284 ? -16.906 29.953 20.922 1 36.59 284 LEU B C 1
ATOM 4749 O O . LEU B 1 284 ? -17 28.75 21.125 1 36.59 284 LEU B O 1
ATOM 4753 N N . THR B 1 285 ? -17.375 30.781 21.922 1 33.91 285 THR B N 1
ATOM 4754 C CA . THR B 1 285 ? -18.453 30.391 22.828 1 33.91 285 THR B CA 1
ATOM 4755 C C . THR B 1 285 ? -19.641 29.828 22.047 1 33.91 285 THR B C 1
ATOM 4757 O O . THR B 1 285 ? -20.312 28.922 22.531 1 33.91 285 THR B O 1
ATOM 4760 N N . MET B 1 286 ? -20.062 30.484 21 1 31.08 286 MET B N 1
ATOM 4761 C CA . MET B 1 286 ? -21.125 29.906 20.188 1 31.08 286 MET B CA 1
ATOM 4762 C C . MET B 1 286 ? -20.641 28.641 19.484 1 31.08 286 MET B C 1
ATOM 4764 O O . MET B 1 286 ? -21.438 27.719 19.219 1 31.08 286 MET B O 1
ATOM 4768 N N . ALA B 1 287 ? -19.406 28.562 19.047 1 35.03 287 ALA B N 1
ATOM 4769 C CA . ALA B 1 287 ? -18.844 27.359 18.422 1 35.03 287 ALA B CA 1
ATOM 4770 C C . ALA B 1 287 ? -18.531 26.312 19.484 1 35.03 287 ALA B C 1
ATOM 4772 O O . ALA B 1 287 ? -18.734 25.109 19.25 1 35.03 287 ALA B O 1
ATOM 4773 N N . SER B 1 288 ? -17.828 26.453 20.531 1 34.31 288 SER B N 1
ATOM 4774 C CA . SER B 1 288 ? -17.609 25.578 21.672 1 34.31 288 SER B CA 1
ATOM 4775 C C . SER B 1 288 ? -18.906 25.328 22.438 1 34.31 288 SER B C 1
ATOM 4777 O O . SER B 1 288 ? -19.125 24.234 22.953 1 34.31 288 SER B O 1
ATOM 4779 N N . ASN B 1 289 ? -19.531 26.406 23.125 1 35.56 289 ASN B N 1
ATOM 4780 C CA . ASN B 1 289 ? -20.812 26.203 23.781 1 35.56 289 ASN B CA 1
ATOM 4781 C C . ASN B 1 289 ? -21.875 25.703 22.812 1 35.56 289 ASN B C 1
ATOM 4783 O O . ASN B 1 289 ? -22.844 25.062 23.219 1 35.56 289 ASN B O 1
ATOM 4787 N N . GLY B 1 290 ? -22.219 26.625 21.812 1 32.62 290 GLY B N 1
ATOM 4788 C CA . GLY B 1 290 ? -23.328 26.188 20.953 1 32.62 290 GLY B CA 1
ATOM 4789 C C . GLY B 1 290 ? -22.984 24.969 20.125 1 32.62 290 GLY B C 1
ATOM 4790 O O . GLY B 1 290 ? -21.906 24.391 20.266 1 32.62 290 GLY B O 1
ATOM 4791 N N . ALA B 1 291 ? -23.516 24.938 18.625 1 37.28 291 ALA B N 1
ATOM 4792 C CA . ALA B 1 291 ? -24.047 23.969 17.688 1 37.28 291 ALA B CA 1
ATOM 4793 C C . ALA B 1 291 ? -22.906 23.234 16.969 1 37.28 291 ALA B C 1
ATOM 4795 O O . ALA B 1 291 ? -23.125 22.188 16.344 1 37.28 291 ALA B O 1
ATOM 4796 N N . LEU B 1 292 ? -21.766 23.812 16.703 1 37.44 292 LEU B N 1
ATOM 4797 C CA . LEU B 1 292 ? -20.969 23.203 15.648 1 37.44 292 LEU B CA 1
ATOM 4798 C C . LEU B 1 292 ? -20.078 22.094 16.188 1 37.44 292 LEU B C 1
ATOM 4800 O O . LEU B 1 292 ? -19.938 21.047 15.57 1 37.44 292 LEU B O 1
ATOM 4804 N N . PHE B 1 293 ? -19.031 22.406 17.031 1 35.69 293 PHE B N 1
ATOM 4805 C CA . PHE B 1 293 ? -18.141 21.375 17.562 1 35.69 293 PHE B CA 1
ATOM 4806 C C . PHE B 1 293 ? -18.172 21.375 19.094 1 35.69 293 PHE B C 1
ATOM 4808 O O . PHE B 1 293 ? -17.219 21.828 19.734 1 35.69 293 PHE B O 1
ATOM 4815 N N . PRO B 1 294 ? -19.328 21.172 19.859 1 36.38 294 PRO B N 1
ATOM 4816 C CA . PRO B 1 294 ? -19.344 21.188 21.312 1 36.38 294 PRO B CA 1
ATOM 4817 C C . PRO B 1 294 ? -18.203 20.391 21.922 1 36.38 294 PRO B C 1
ATOM 4819 O O . PRO B 1 294 ? -17.922 20.5 23.125 1 36.38 294 PRO B O 1
ATOM 4822 N N . PHE B 1 295 ? -17.75 19.391 21.156 1 35.62 295 PHE B N 1
ATOM 4823 C CA . PHE B 1 295 ? -16.844 18.469 21.828 1 35.62 295 PHE B CA 1
ATOM 4824 C C . PHE B 1 295 ? -15.477 19.094 22 1 35.62 295 PHE B C 1
ATOM 4826 O O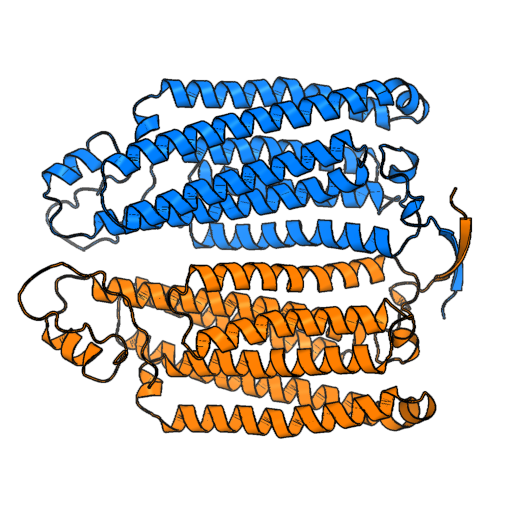 . PHE B 1 295 ? -14.602 18.516 22.656 1 35.62 295 PHE B O 1
ATOM 4833 N N . LEU B 1 296 ? -15.188 20.25 21.438 1 33.78 296 LEU B N 1
ATOM 4834 C CA . LEU B 1 296 ? -13.898 20.906 21.641 1 33.78 296 LEU B CA 1
ATOM 4835 C C . LEU B 1 296 ? -13.969 21.906 22.781 1 33.78 296 LEU B C 1
ATOM 4837 O O . LEU B 1 296 ? -14.352 23.047 22.594 1 33.78 296 LEU B O 1
ATOM 4841 N N . LYS B 1 297 ? -14.609 21.594 23.938 1 34.66 297 LYS B N 1
ATOM 4842 C CA . LYS B 1 297 ? -14.609 22.562 25.031 1 34.66 297 LYS B CA 1
ATOM 4843 C C . LYS B 1 297 ? -13.195 22.828 25.531 1 34.66 297 LYS B C 1
ATOM 4845 O O . LYS B 1 297 ? -12.453 21.891 25.844 1 34.66 297 LYS B O 1
ATOM 4850 N N . LYS B 1 298 ? -12.625 23.969 25.234 1 37.59 298 LYS B N 1
ATOM 4851 C CA . LYS B 1 298 ? -11.469 24.438 25.984 1 37.59 298 LYS B CA 1
ATOM 4852 C C . LYS B 1 298 ? -11.75 24.406 27.484 1 37.59 298 LYS B C 1
ATOM 4854 O O . LYS B 1 298 ? -12.781 24.922 27.938 1 37.59 298 LYS B O 1
ATOM 4859 N N . GLN B 1 299 ? -11.266 23.453 28.312 1 31.28 299 GLN B N 1
ATOM 4860 C CA . GLN B 1 299 ? -11.328 23.672 29.75 1 31.28 299 GLN B CA 1
ATOM 4861 C C . GLN B 1 299 ? -10.836 25.062 30.125 1 31.28 299 GLN B C 1
ATOM 4863 O O . GLN B 1 299 ? -9.773 25.5 29.672 1 31.28 299 GLN B O 1
ATOM 4868 N N . ASP B 1 300 ? -11.68 25.953 30.484 1 32.59 300 ASP B N 1
ATOM 4869 C CA . ASP B 1 300 ? -11.32 27.172 31.188 1 32.59 300 ASP B CA 1
ATOM 4870 C C . ASP B 1 300 ? -10.203 26.922 32.188 1 32.59 300 ASP B C 1
ATOM 4872 O O . ASP B 1 300 ? -10.359 26.094 33.094 1 32.59 300 ASP B O 1
ATOM 4876 N N . SER B 1 301 ? -8.867 26.828 31.766 1 32.34 301 SER B N 1
ATOM 4877 C CA . SER B 1 301 ? -7.906 26.875 32.875 1 32.34 301 SER B CA 1
ATOM 4878 C C . SER B 1 301 ? -8.312 27.891 33.906 1 32.34 301 SER B C 1
ATOM 4880 O O . SER B 1 301 ? -8.797 28.969 33.594 1 32.34 301 SER B O 1
ATOM 4882 N N . PRO B 1 302 ? -8.648 27.531 35.125 1 32.5 302 PRO B N 1
ATOM 4883 C CA . PRO B 1 302 ? -8.602 28.609 36.094 1 32.5 302 PRO B CA 1
ATOM 4884 C C . PRO B 1 302 ? -7.453 29.578 35.844 1 32.5 302 PRO B C 1
ATOM 4886 O O . PRO B 1 302 ? -6.477 29.234 35.156 1 32.5 302 PRO B O 1
ATOM 4889 N N . ALA B 1 303 ? -7.461 30.922 36.062 1 34.59 303 ALA B N 1
ATOM 4890 C CA . ALA B 1 303 ? -6.574 32.062 35.969 1 34.59 303 ALA B CA 1
ATOM 4891 C C . ALA B 1 303 ? -5.113 31.656 36.125 1 34.59 303 ALA B C 1
ATOM 4893 O O . ALA B 1 303 ? -4.207 32.438 35.812 1 34.59 303 ALA B O 1
ATOM 4894 N N . GLY B 1 304 ? -4.75 30.797 37.156 1 31.77 304 GLY B N 1
ATOM 4895 C CA . GLY B 1 304 ? -3.352 30.828 37.531 1 31.77 304 GLY B CA 1
ATOM 4896 C C . GLY B 1 304 ? -2.422 30.266 36.5 1 31.77 304 GLY B C 1
ATOM 4897 O O . GLY B 1 304 ? -1.659 31.016 35.875 1 31.77 304 GLY B O 1
ATOM 4898 N N . GLY B 1 305 ? -1.753 29 36.719 1 29.2 305 GLY B N 1
ATOM 4899 C CA . GLY B 1 305 ? -0.413 28.656 36.281 1 29.2 305 GLY B CA 1
ATOM 4900 C C . GLY B 1 305 ? -0.342 28.312 34.781 1 29.2 305 GLY B C 1
ATOM 4901 O O . GLY B 1 305 ? -1.324 28.469 34.062 1 29.2 305 GLY B O 1
ATOM 4902 N N . ARG B 1 306 ? 0.134 26.984 34.375 1 34.62 306 ARG B N 1
ATOM 4903 C CA . ARG B 1 306 ? 0.971 26.516 33.25 1 34.62 306 ARG B CA 1
ATOM 4904 C C . ARG B 1 306 ? 0.134 26.234 32.031 1 34.62 306 ARG B C 1
ATOM 4906 O O . ARG B 1 306 ? -1.001 25.766 32.125 1 34.62 306 ARG B O 1
ATOM 4913 N N . VAL B 1 307 ? 0.384 26.891 30.938 1 33.84 307 VAL B N 1
ATOM 4914 C CA . VAL B 1 307 ? -0.059 26.812 29.547 1 33.84 307 VAL B CA 1
ATOM 4915 C C . VAL B 1 307 ? -0.278 25.359 29.156 1 33.84 307 VAL B C 1
ATOM 4917 O O . VAL B 1 307 ? 0.682 24.625 28.906 1 33.84 307 VAL B O 1
ATOM 4920 N N . ASP B 1 308 ? -1.033 24.531 29.922 1 29.09 308 ASP B N 1
ATOM 4921 C CA . ASP B 1 308 ? -1.237 23.125 29.609 1 29.09 308 ASP B CA 1
ATOM 4922 C C . ASP B 1 308 ? -1.73 22.953 28.172 1 29.09 308 ASP B C 1
ATOM 4924 O O . ASP B 1 308 ? -2.463 23.797 27.656 1 29.09 308 ASP B O 1
ATOM 4928 N N . GLU B 1 309 ? -1.067 22.094 27.438 1 31.17 309 GLU B N 1
ATOM 4929 C CA . GLU B 1 309 ? -1.16 21.578 26.078 1 31.17 309 GLU B CA 1
ATOM 4930 C C . GLU B 1 309 ? -2.6 21.234 25.719 1 31.17 309 GLU B C 1
ATOM 4932 O O . GLU B 1 309 ? -3.303 20.594 26.5 1 31.17 309 GLU B O 1
ATOM 4937 N N . ILE B 1 310 ? -3.387 22.031 25 1 31.7 310 ILE B N 1
ATOM 4938 C CA . ILE B 1 310 ? -4.723 21.859 24.438 1 31.7 310 ILE B CA 1
ATOM 4939 C C . ILE B 1 310 ? -4.914 20.422 23.969 1 31.7 310 ILE B C 1
ATOM 4941 O O . ILE B 1 310 ? -4.309 20 22.984 1 31.7 310 ILE B O 1
ATOM 4945 N N . ASP B 1 311 ? -4.906 19.406 24.859 1 31.25 311 ASP B N 1
ATOM 4946 C CA . ASP B 1 311 ? -5.289 18.031 24.562 1 31.25 311 ASP B CA 1
ATOM 4947 C C . ASP B 1 311 ? -6.66 17.984 23.906 1 31.25 311 ASP B C 1
ATOM 4949 O O . ASP B 1 311 ? -7.641 18.5 24.438 1 31.25 311 ASP B O 1
ATOM 4953 N N . MET B 1 312 ? -6.832 18.125 22.672 1 30.17 312 MET B N 1
ATOM 4954 C CA . MET B 1 312 ? -8.07 17.969 21.922 1 30.17 312 MET B CA 1
ATOM 4955 C C . MET B 1 312 ? -8.828 16.719 22.344 1 30.17 312 MET B C 1
ATOM 4957 O O . MET B 1 312 ? -8.344 15.602 22.141 1 30.17 312 MET B O 1
ATOM 4961 N N . GLU B 1 313 ? -9.461 16.75 23.469 1 29.08 313 GLU B N 1
ATOM 4962 C CA . GLU B 1 313 ? -10.344 15.688 23.953 1 29.08 313 GLU B CA 1
ATOM 4963 C C . GLU B 1 313 ? -11.617 15.602 23.109 1 29.08 313 GLU B C 1
ATOM 4965 O O . GLU B 1 313 ? -12.352 16.578 22.984 1 29.08 313 GLU B O 1
ATOM 4970 N N . ILE B 1 314 ? -11.625 14.898 22.062 1 31.91 314 ILE B N 1
ATOM 4971 C CA . ILE B 1 314 ? -12.891 14.562 21.422 1 31.91 314 ILE B CA 1
ATOM 4972 C C . ILE B 1 314 ? -13.805 13.836 22.422 1 31.91 314 ILE B C 1
ATOM 4974 O O . ILE B 1 314 ? -13.484 12.734 22.859 1 31.91 314 ILE B O 1
ATOM 4978 N N . ARG B 1 315 ? -14.57 14.5 23.281 1 27.88 315 ARG B N 1
ATOM 4979 C CA . ARG B 1 315 ? -15.453 13.891 24.266 1 27.88 315 ARG B CA 1
ATOM 4980 C C . ARG B 1 315 ? -16.641 13.203 23.594 1 27.88 315 ARG B C 1
ATOM 4982 O O . ARG B 1 315 ? -17.188 13.719 22.625 1 27.88 315 ARG B O 1
ATOM 4989 N N . PRO B 1 316 ? -16.828 11.922 23.938 1 29.62 316 PRO B N 1
ATOM 4990 C CA . PRO B 1 316 ? -18.047 11.188 23.578 1 29.62 316 PRO B CA 1
ATOM 4991 C C . PRO B 1 316 ? -19.328 11.906 24.016 1 29.62 316 PRO B C 1
ATOM 4993 O O . PRO B 1 316 ? -19.375 12.5 25.094 1 29.62 316 PRO B O 1
ATOM 4996 N N . VAL B 1 317 ? -20.25 12.352 23.062 1 26.81 317 VAL B N 1
ATOM 4997 C CA . VAL B 1 317 ? -21.594 12.602 23.594 1 26.81 317 VAL B CA 1
ATOM 4998 C C . VAL B 1 317 ? -22.234 11.289 24.031 1 26.81 317 VAL B C 1
ATOM 5000 O O . VAL B 1 317 ? -22.078 10.266 23.375 1 26.81 317 VAL B O 1
#

Solvent-accessible surface area (backbone atoms only — not comparable to full-atom values): 33311 Å² total; per-residue (Å²): 118,68,45,75,41,78,40,48,30,39,55,78,89,65,49,76,38,38,88,48,70,63,47,42,48,47,56,64,55,30,72,67,60,46,22,51,52,27,24,39,40,42,45,24,43,49,48,30,53,50,47,52,51,48,49,60,65,69,41,84,64,91,74,44,71,48,52,53,25,48,52,48,17,37,54,14,29,34,37,25,36,50,13,49,45,37,38,28,73,32,63,86,50,58,69,66,60,22,50,49,36,25,48,52,8,45,50,30,29,57,53,20,46,52,45,33,56,50,43,51,44,59,63,35,29,66,41,56,68,38,59,63,59,57,52,51,51,50,50,50,52,51,48,49,46,59,66,41,50,51,56,50,50,52,51,49,54,53,20,70,70,36,76,70,41,24,69,71,36,46,65,57,48,53,52,49,51,55,50,43,53,51,51,54,43,48,50,52,47,50,55,47,46,52,45,49,52,50,50,51,62,57,45,75,73,47,90,44,68,67,54,50,53,51,49,50,51,49,46,51,48,50,52,52,42,52,52,48,48,49,50,53,53,51,32,53,77,70,43,28,41,55,58,36,60,42,46,47,29,32,46,52,40,50,40,51,52,47,50,50,52,46,50,52,50,52,51,51,54,54,55,51,66,67,66,55,81,79,70,52,73,65,60,47,42,41,30,28,70,38,69,46,47,50,45,56,60,76,75,75,68,72,90,74,83,76,90,70,76,84,71,82,50,79,55,83,128,118,68,44,76,41,78,39,49,30,37,55,80,88,66,50,77,38,38,88,46,69,63,47,42,47,47,56,63,55,31,71,67,60,45,21,49,52,27,25,39,38,43,45,24,43,49,48,30,51,53,48,52,52,48,49,61,64,70,40,84,64,90,75,44,70,47,55,52,25,48,53,47,16,35,54,14,28,33,36,23,36,50,14,50,44,38,37,29,73,32,63,87,50,57,68,65,60,25,49,49,36,25,49,53,8,44,52,31,28,57,54,21,47,52,45,34,54,49,44,50,42,59,63,36,27,66,43,55,69,40,58,62,57,58,51,51,52,50,50,50,52,53,51,51,46,59,65,42,51,51,57,50,50,53,51,50,54,53,20,70,70,36,75,69,41,25,69,72,35,46,65,58,47,54,53,48,51,55,50,42,55,51,51,54,45,50,52,50,47,50,54,46,48,53,45,48,52,48,50,51,61,57,46,76,74,46,87,46,68,67,55,49,54,51,48,51,50,49,47,51,48,48,51,51,44,51,52,48,47,49,50,53,51,52,32,53,77,72,43,27,41,55,58,36,61,42,46,47,28,32,46,51,39,51,40,50,52,48,49,50,52,46,50,51,49,52,50,50,54,54,56,53,65,68,64,53,82,79,69,51,74,64,60,47,44,43,31,27,70,40,69,46,47,49,44,55,58,75,74,76,67,74,89,73,84,77,90,68,76,85,70,82,52,79,54,83,130

Radius of gyration: 27.85 Å; Cα contacts (8 Å, |Δi|>4): 718; chains: 2; bounding box: 66×82×62 Å